Protein AF-A0A7X3JZD3-F1 (afdb_monomer)

Radius of gyration: 31.83 Å; Cα contacts (8 Å, |Δi|>4): 613; chains: 1; bounding box: 92×101×80 Å

Organism: NCBI:txid2078573

Solvent-accessible surface area (backbone atoms only — not comparable to full-atom values): 24630 Å² total; per-residue (Å²): 107,65,37,38,41,36,38,51,38,43,40,68,58,92,86,45,71,54,28,45,62,32,67,52,79,38,32,59,37,36,51,37,21,40,37,31,52,68,69,43,46,53,51,52,50,29,40,78,70,64,77,37,88,81,90,46,51,49,59,26,51,67,86,35,36,57,94,80,39,54,70,70,32,57,63,35,43,40,70,36,55,73,87,64,93,72,71,36,85,33,26,44,47,55,46,52,52,48,41,29,59,75,50,70,30,87,70,56,66,69,58,46,31,56,61,45,72,40,70,95,43,35,85,43,38,46,66,78,47,52,65,36,54,47,52,33,50,45,51,43,48,43,60,30,57,60,35,52,32,42,37,32,31,44,81,59,66,84,43,51,72,68,52,43,54,38,49,52,51,49,53,53,52,39,26,75,72,54,23,19,38,42,38,39,30,79,50,67,69,62,30,60,73,70,27,84,47,30,31,39,48,41,80,94,19,74,39,76,53,79,84,67,80,92,80,80,86,84,77,79,83,80,80,91,73,84,82,87,88,81,91,84,90,82,83,88,82,89,84,87,85,89,87,85,91,82,89,84,86,88,89,89,83,87,88,80,87,81,85,88,90,86,84,87,86,89,82,85,85,90,85,90,82,88,89,84,89,84,88,85,88,82,89,81,88,73,82,76,81,74,77,68,76,81,76,76,71,50,49,64,27,68,55,95,97,40,79,47,71,43,54,65,85,64,43,48,37,35,41,49,55,99,89,42,18,36,39,31,40,98,86,45,80,44,53,39,86,53,49,60,71,60,48,48,67,71,34,40,87,75,50,38,43,69,33,30,99,45,31,37,34,28,56,91,43,49,70,47,79,48,73,77,51,102,67,42,38,31,35,29,31,77,53,98,79,50,50,74,46,63,30,35,56,72,40,50,54,54,48,27,62,75,68,71,53,130

pLDDT: mean 77.33, std 24.88, range [24.11, 98.5]

Secondary structure (DSSP, 8-state):
-EEEEEEEEEEEETTEEEEEEEEEEEETT-EEEEEE-HHHHHHHHHHHTTSS---SSEEEETTEETTT-HHHHHTTEEEE-SS----TTSBHHHHHHHHHHHTT--S-HHHHHHHTT-GGGTTSBGGGS-HHHHHHHHHHHHHHH--SEEEEESTTTT--HHHHHHHHHHHHHHHHTT-EEEEEES-HHHHHTT-S-EEEEETTEEEE--------S---PPP---------------------------------------------------------------------------EEEEETTEEEEE-GGG--EEEEETTEEEEEETTEEEEESS-HHHHHHHHGGGTEEEEETTEEEEGGGEEEEEE-SSS-EEEEESSTT--EEEE-HHHHHHHHHHTT--

Structure (mmCIF, N/CA/C/O backbone):
data_AF-A0A7X3JZD3-F1
#
_entry.id   AF-A0A7X3JZD3-F1
#
loop_
_atom_site.group_PDB
_atom_site.id
_atom_site.type_symbol
_atom_site.label_atom_id
_atom_site.label_alt_id
_atom_site.label_comp_id
_atom_site.label_asym_id
_atom_site.label_entity_id
_atom_site.label_seq_id
_atom_site.pdbx_PDB_ins_code
_atom_site.Cartn_x
_atom_site.Cartn_y
_atom_site.Cartn_z
_atom_site.occupancy
_atom_site.B_iso_or_equiv
_atom_site.auth_seq_id
_atom_site.auth_comp_id
_atom_site.auth_asym_id
_atom_site.auth_atom_id
_atom_site.pdbx_PDB_model_num
ATOM 1 N N . MET A 1 1 ? -11.879 -17.074 -11.224 1.00 83.94 1 MET A N 1
ATOM 2 C CA . MET A 1 1 ? -12.307 -15.847 -11.939 1.00 83.94 1 MET A CA 1
ATOM 3 C C . MET A 1 1 ? -11.341 -14.742 -11.570 1.00 83.94 1 MET A C 1
ATOM 5 O O . MET A 1 1 ? -11.254 -14.428 -10.385 1.00 83.94 1 MET A O 1
ATOM 9 N N . THR A 1 2 ? -10.650 -14.185 -12.562 1.00 92.19 2 THR A N 1
ATOM 10 C CA . THR A 1 2 ? -9.677 -13.099 -12.400 1.00 92.19 2 THR A CA 1
ATOM 11 C C . THR A 1 2 ? -10.366 -11.786 -12.008 1.00 92.19 2 THR A C 1
ATOM 13 O O . THR A 1 2 ? -11.328 -11.372 -12.657 1.00 92.19 2 THR A O 1
ATOM 16 N N . VAL A 1 3 ? -9.877 -11.143 -10.946 1.00 96.00 3 VAL A N 1
ATOM 17 C CA . VAL A 1 3 ? -10.353 -9.849 -10.427 1.00 96.00 3 VAL A CA 1
ATOM 18 C C . VAL A 1 3 ? -9.412 -8.722 -10.826 1.00 96.00 3 VAL A C 1
ATOM 20 O O . VAL A 1 3 ? -9.897 -7.718 -11.336 1.00 96.00 3 VAL A O 1
ATOM 23 N N . LEU A 1 4 ? -8.098 -8.891 -10.655 1.00 97.19 4 LEU A N 1
ATOM 24 C CA . LEU A 1 4 ? -7.075 -8.031 -11.260 1.00 97.19 4 LEU A CA 1
ATOM 25 C C . LEU A 1 4 ? -6.386 -8.809 -12.377 1.00 97.19 4 LEU A C 1
ATOM 27 O O . LEU A 1 4 ? -5.875 -9.897 -12.124 1.00 97.19 4 LEU A O 1
ATOM 31 N N . SER A 1 5 ? -6.333 -8.233 -13.574 1.00 97.19 5 SER A N 1
ATOM 32 C CA . SER A 1 5 ? -5.460 -8.689 -14.657 1.00 97.19 5 SER A CA 1
ATOM 33 C C . SER A 1 5 ? -4.597 -7.506 -15.083 1.00 97.19 5 SER A C 1
ATOM 35 O O . SER A 1 5 ? -5.118 -6.493 -15.560 1.00 97.19 5 SER A O 1
ATOM 37 N N . ILE A 1 6 ? -3.296 -7.617 -14.839 1.00 97.25 6 ILE A N 1
ATOM 38 C CA . ILE A 1 6 ? -2.252 -6.763 -15.400 1.00 97.25 6 ILE A CA 1
ATOM 39 C C . ILE A 1 6 ? -1.628 -7.562 -16.541 1.00 97.25 6 ILE A C 1
ATOM 41 O O . ILE A 1 6 ? -1.220 -8.702 -16.319 1.00 97.25 6 ILE A O 1
ATOM 45 N N . LYS A 1 7 ? -1.572 -6.984 -17.741 1.00 96.00 7 LYS A N 1
ATOM 46 C CA . LYS A 1 7 ? -1.016 -7.630 -18.934 1.00 96.00 7 LYS A CA 1
ATOM 47 C C . LYS A 1 7 ? 0.067 -6.769 -19.548 1.00 96.00 7 LYS A C 1
ATOM 49 O O . LYS A 1 7 ? -0.214 -5.620 -19.875 1.00 96.00 7 LYS A O 1
ATOM 54 N N . ASP A 1 8 ? 1.256 -7.344 -19.680 1.00 93.75 8 ASP A N 1
ATOM 55 C CA . ASP A 1 8 ? 2.445 -6.798 -20.344 1.00 93.75 8 ASP A CA 1
ATOM 56 C C . ASP A 1 8 ? 2.711 -5.330 -19.981 1.00 93.75 8 ASP A C 1
ATOM 58 O O . ASP A 1 8 ? 3.055 -4.490 -20.810 1.00 93.75 8 ASP A O 1
ATOM 62 N N . LEU A 1 9 ? 2.493 -5.012 -18.703 1.00 94.50 9 LEU A N 1
ATOM 63 C CA . LEU A 1 9 ? 2.585 -3.666 -18.173 1.00 94.50 9 LEU A CA 1
ATOM 64 C C . LEU A 1 9 ? 4.049 -3.322 -17.957 1.00 94.50 9 LEU A C 1
ATOM 66 O O . LEU A 1 9 ? 4.705 -3.853 -17.065 1.00 94.50 9 LEU A O 1
ATOM 70 N N . GLU A 1 10 ? 4.543 -2.398 -18.760 1.00 92.06 10 GLU A N 1
ATOM 71 C CA . GLU A 1 10 ? 5.881 -1.834 -18.645 1.00 92.06 10 GLU A CA 1
ATOM 72 C C . GLU A 1 10 ? 5.800 -0.367 -18.246 1.00 92.06 10 GLU A C 1
ATOM 74 O O . GLU A 1 10 ? 4.820 0.338 -18.529 1.00 92.06 10 GLU A O 1
ATOM 79 N N . LYS A 1 11 ? 6.853 0.126 -17.593 1.00 88.38 11 LYS A N 1
ATOM 80 C CA . LYS A 1 11 ? 6.951 1.550 -17.319 1.00 88.38 11 LYS A CA 1
ATOM 81 C C . LYS A 1 11 ? 8.373 2.060 -17.422 1.00 88.38 11 LYS A C 1
ATOM 83 O O . LYS A 1 11 ? 9.247 1.727 -16.627 1.00 88.38 11 LYS A O 1
ATOM 88 N N . TYR A 1 12 ? 8.528 2.991 -18.350 1.00 82.00 12 TYR A N 1
ATOM 89 C CA . TYR A 1 12 ? 9.687 3.853 -18.490 1.00 82.00 12 TYR A CA 1
ATOM 90 C C . TYR A 1 12 ? 9.345 5.256 -17.974 1.00 82.00 12 TYR A C 1
ATOM 92 O O . TYR A 1 12 ? 8.233 5.770 -18.190 1.00 82.00 12 TYR A O 1
ATOM 100 N N . THR A 1 13 ? 10.305 5.873 -17.293 1.00 71.50 13 THR A N 1
ATOM 101 C CA . THR A 1 13 ? 10.273 7.288 -16.913 1.00 71.50 13 THR A CA 1
ATOM 102 C C . THR A 1 13 ? 11.531 7.932 -17.472 1.00 71.50 13 THR A C 1
ATOM 104 O O . THR A 1 13 ? 12.641 7.555 -17.100 1.00 71.50 13 THR A O 1
ATOM 107 N N . GLU A 1 14 ? 11.346 8.859 -18.414 1.00 68.62 14 GLU A N 1
ATOM 108 C CA . GLU A 1 14 ? 12.396 9.286 -19.347 1.00 68.62 14 GLU A CA 1
ATOM 109 C C . GLU A 1 14 ? 13.031 8.060 -20.024 1.00 68.62 14 GLU A C 1
ATOM 111 O O . GLU A 1 14 ? 12.363 7.400 -20.817 1.00 68.62 14 GLU A O 1
ATOM 116 N N . ASN A 1 15 ? 14.266 7.717 -19.655 1.00 51.09 15 ASN A N 1
ATOM 117 C CA . ASN A 1 15 ? 15.011 6.578 -20.192 1.00 51.09 15 ASN A CA 1
ATOM 118 C C . ASN A 1 15 ? 15.324 5.510 -19.126 1.00 51.09 15 ASN A C 1
ATOM 120 O O . ASN A 1 15 ? 16.022 4.542 -19.416 1.00 51.09 15 ASN A O 1
ATOM 124 N N . MET A 1 16 ? 14.827 5.667 -17.895 1.00 62.44 16 MET A N 1
ATOM 125 C CA . MET A 1 16 ? 14.970 4.657 -16.849 1.00 62.44 16 MET A CA 1
ATOM 126 C C . MET A 1 16 ? 13.823 3.650 -16.946 1.00 62.44 16 MET A C 1
ATOM 128 O O . MET A 1 16 ? 12.649 4.034 -16.926 1.00 62.44 16 MET A O 1
ATOM 132 N N . ILE A 1 17 ? 14.161 2.360 -16.991 1.00 75.88 17 ILE A N 1
ATOM 133 C CA . ILE A 1 17 ? 13.196 1.282 -16.758 1.00 75.88 17 ILE A CA 1
ATOM 134 C C . ILE A 1 17 ? 12.797 1.348 -15.281 1.00 75.88 17 ILE A C 1
ATOM 136 O O . ILE A 1 17 ? 13.626 1.110 -14.407 1.00 75.88 17 ILE A O 1
ATOM 140 N N . VAL A 1 18 ? 11.542 1.697 -14.993 1.00 82.69 18 VAL A N 1
ATOM 141 C CA . VAL A 1 18 ? 10.994 1.585 -13.634 1.00 82.69 18 VAL A CA 1
ATOM 142 C C . VAL A 1 18 ? 10.725 0.110 -13.355 1.00 82.69 18 VAL A C 1
ATOM 144 O O . VAL A 1 18 ? 11.196 -0.424 -12.358 1.00 82.69 18 VAL A O 1
ATOM 147 N N . PHE A 1 19 ? 10.035 -0.554 -14.281 1.00 87.94 19 PHE A N 1
ATOM 148 C CA . PHE A 1 19 ? 9.908 -2.007 -14.366 1.00 87.94 19 PHE A CA 1
ATOM 149 C C . PHE A 1 19 ? 9.727 -2.414 -15.841 1.00 87.94 19 PHE A C 1
ATOM 151 O O . PHE A 1 19 ? 9.064 -1.680 -16.588 1.00 87.94 19 PHE A O 1
ATOM 158 N N . PRO A 1 20 ? 10.322 -3.536 -16.289 1.00 87.94 20 PRO A N 1
ATOM 159 C CA . PRO A 1 20 ? 10.081 -4.068 -17.628 1.00 87.94 20 PRO A CA 1
ATOM 160 C C . PRO A 1 20 ? 8.663 -4.656 -17.716 1.00 87.94 20 PRO A C 1
ATOM 162 O O . PRO A 1 20 ? 7.967 -4.758 -16.703 1.00 87.94 20 PRO A O 1
ATOM 165 N N . ALA A 1 21 ? 8.238 -5.041 -18.921 1.00 91.75 21 ALA A N 1
ATOM 166 C CA . ALA A 1 21 ? 6.920 -5.627 -19.151 1.00 91.75 21 ALA A CA 1
ATOM 167 C C . ALA A 1 21 ? 6.666 -6.833 -18.236 1.00 91.75 21 ALA A C 1
ATOM 169 O O . ALA A 1 21 ? 7.430 -7.801 -18.236 1.00 91.75 21 ALA A O 1
ATOM 170 N N . PHE A 1 22 ? 5.577 -6.779 -17.467 1.00 95.12 22 PHE A N 1
ATOM 171 C CA . PHE A 1 22 ? 5.141 -7.894 -16.637 1.00 95.12 22 PHE A CA 1
ATOM 172 C C . PHE A 1 22 ? 3.631 -8.119 -16.706 1.00 95.12 22 PHE A C 1
ATOM 174 O O . PHE A 1 22 ? 2.838 -7.193 -16.886 1.00 95.12 22 PHE A O 1
ATOM 181 N N . SER A 1 23 ? 3.238 -9.372 -16.495 1.00 95.75 23 SER A N 1
ATOM 182 C CA . SER A 1 23 ? 1.846 -9.793 -16.379 1.00 95.75 23 SER A CA 1
ATOM 183 C C . SER A 1 23 ? 1.597 -10.361 -14.978 1.00 95.75 23 SER A C 1
ATOM 185 O O . SER A 1 23 ? 2.408 -11.128 -14.466 1.00 95.75 23 SER A O 1
ATOM 187 N N . LEU A 1 24 ? 0.486 -9.978 -14.342 1.00 96.56 24 LEU A N 1
ATOM 188 C CA . LEU A 1 24 ? 0.096 -10.429 -13.001 1.00 96.56 24 LEU A CA 1
ATOM 189 C C . LEU A 1 24 ? -1.423 -10.608 -12.925 1.00 96.56 24 LEU A C 1
ATOM 191 O O . LEU A 1 24 ? -2.178 -9.675 -13.202 1.00 96.56 24 LEU A O 1
ATOM 195 N N . GLU A 1 25 ? -1.870 -11.782 -12.473 1.00 96.75 25 GLU A N 1
ATOM 196 C CA . GLU A 1 25 ? -3.288 -12.069 -12.247 1.00 96.75 25 GLU A CA 1
ATOM 197 C C . GLU A 1 25 ? -3.594 -12.409 -10.781 1.00 96.75 25 GLU A C 1
ATOM 199 O O . GLU A 1 25 ? -2.938 -13.243 -10.148 1.00 96.75 25 GLU A O 1
ATOM 204 N N . ILE A 1 26 ? -4.653 -11.783 -10.264 1.00 96.94 26 ILE A N 1
ATOM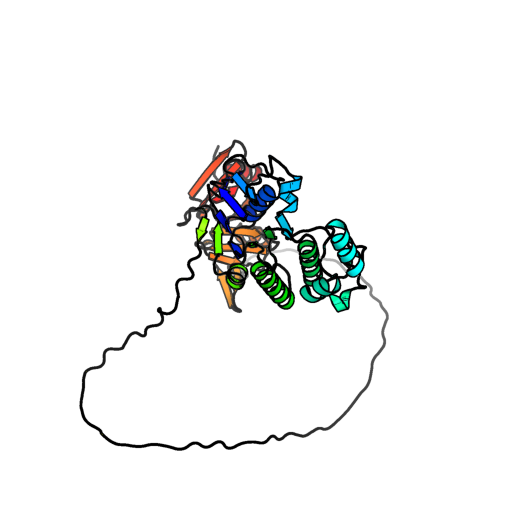 205 C CA . ILE A 1 26 ? -5.232 -12.044 -8.942 1.00 96.94 26 ILE A CA 1
ATOM 206 C C . ILE A 1 26 ? -6.677 -12.483 -9.164 1.00 96.94 26 ILE A C 1
ATOM 208 O O . ILE A 1 26 ? -7.492 -11.709 -9.672 1.00 96.94 26 ILE A O 1
ATOM 212 N N . SER A 1 27 ? -7.008 -13.718 -8.803 1.00 95.69 27 SER A N 1
ATOM 213 C CA . SER A 1 27 ? -8.375 -14.238 -8.794 1.00 95.69 27 SER A CA 1
ATOM 214 C C . SER A 1 27 ? -9.127 -13.853 -7.521 1.00 95.69 27 SER A C 1
ATOM 216 O O . SER A 1 27 ? -8.562 -13.378 -6.539 1.00 95.69 27 SER A O 1
ATOM 218 N N . ARG A 1 28 ? -10.448 -14.064 -7.529 1.00 93.56 28 ARG A N 1
ATOM 219 C CA . ARG A 1 28 ? -11.264 -13.988 -6.307 1.00 93.56 28 ARG A CA 1
ATOM 220 C C . ARG A 1 28 ? -10.653 -14.858 -5.204 1.00 93.56 28 ARG A C 1
ATOM 222 O O . ARG A 1 28 ? -10.173 -15.944 -5.506 1.00 93.56 28 ARG A O 1
ATOM 229 N N . HIS A 1 29 ? -10.782 -14.417 -3.952 1.00 92.75 29 HIS A N 1
ATOM 230 C CA . HIS A 1 29 ? -10.223 -15.039 -2.738 1.00 92.75 29 HIS A CA 1
ATOM 231 C C . HIS A 1 29 ? -8.698 -14.900 -2.575 1.00 92.75 29 HIS A C 1
ATOM 233 O O . HIS A 1 29 ? -8.213 -15.036 -1.450 1.00 92.75 29 HIS A O 1
ATOM 239 N N . ASP A 1 30 ? -7.944 -14.585 -3.633 1.00 95.19 30 ASP A N 1
ATOM 240 C CA . ASP A 1 30 ? -6.485 -14.501 -3.555 1.00 95.19 30 ASP A CA 1
ATOM 241 C C . ASP A 1 30 ? -6.002 -13.321 -2.702 1.00 95.19 30 ASP A C 1
ATOM 243 O O . ASP A 1 30 ? -6.495 -12.191 -2.803 1.00 95.19 30 ASP A O 1
ATOM 247 N N . VAL A 1 31 ? -4.947 -13.585 -1.933 1.00 97.44 31 VAL A N 1
ATOM 248 C CA . VAL A 1 31 ? -4.064 -12.577 -1.346 1.00 97.44 31 VAL A CA 1
ATOM 249 C C . VAL A 1 31 ? -2.738 -12.668 -2.087 1.00 97.44 31 VAL A C 1
ATOM 251 O O . VAL A 1 31 ? -2.116 -13.729 -2.097 1.00 97.44 31 VAL A O 1
ATOM 254 N N . VAL A 1 32 ? -2.303 -11.572 -2.698 1.00 97.94 32 VAL A N 1
ATOM 255 C CA . VAL A 1 32 ? -1.013 -11.472 -3.386 1.00 97.94 32 VAL A CA 1
ATOM 256 C C . VAL A 1 32 ? -0.208 -10.335 -2.773 1.00 97.94 32 VAL A C 1
ATOM 258 O O . VAL A 1 32 ? -0.718 -9.224 -2.617 1.00 97.94 32 VAL A O 1
ATOM 261 N N . ALA A 1 33 ? 1.053 -10.605 -2.447 1.00 97.75 33 ALA A N 1
ATOM 262 C CA . ALA A 1 33 ? 2.002 -9.587 -2.020 1.00 97.75 33 ALA A CA 1
ATOM 263 C C . ALA A 1 33 ? 3.004 -9.312 -3.148 1.00 97.75 33 ALA A C 1
ATOM 265 O O . ALA A 1 33 ? 3.569 -10.238 -3.724 1.00 97.75 33 ALA A O 1
ATOM 266 N N . LEU A 1 34 ? 3.216 -8.036 -3.460 1.00 97.75 34 LEU A N 1
ATOM 267 C CA . LEU A 1 34 ? 4.192 -7.566 -4.432 1.00 97.75 34 LEU A CA 1
ATOM 268 C C . LEU A 1 34 ? 5.302 -6.809 -3.700 1.00 97.75 34 LEU A C 1
ATOM 270 O O . LEU A 1 34 ? 5.145 -5.640 -3.327 1.00 97.75 34 LEU A O 1
ATOM 274 N N . TYR A 1 35 ? 6.423 -7.496 -3.510 1.00 95.81 35 TYR A N 1
ATOM 275 C CA . TYR A 1 35 ? 7.665 -6.928 -3.015 1.00 95.81 35 TYR A CA 1
ATOM 276 C C . TYR A 1 35 ? 8.327 -6.086 -4.114 1.00 95.81 35 TYR A C 1
ATOM 278 O O . TYR A 1 35 ? 8.542 -6.566 -5.229 1.00 95.81 35 TYR A O 1
ATOM 286 N N . SER A 1 36 ? 8.657 -4.828 -3.828 1.00 93.62 36 SER A N 1
ATOM 287 C CA . SER A 1 36 ? 9.345 -3.949 -4.788 1.00 93.62 36 SER A CA 1
ATOM 288 C C . SER A 1 36 ? 10.020 -2.745 -4.125 1.00 93.62 36 SER A C 1
ATOM 290 O O . SER A 1 36 ? 9.765 -2.425 -2.961 1.00 93.62 36 SER A O 1
ATOM 292 N N . SER A 1 37 ? 10.856 -2.026 -4.880 1.00 88.25 37 SER A N 1
ATOM 293 C CA . SER A 1 37 ? 11.376 -0.719 -4.458 1.00 88.25 37 SER A CA 1
ATOM 294 C C . SER A 1 37 ? 10.261 0.336 -4.376 1.00 88.25 37 SER A C 1
ATOM 296 O O . SER A 1 37 ? 9.214 0.210 -5.021 1.00 88.25 37 SER A O 1
ATOM 298 N N . MET A 1 38 ? 10.484 1.416 -3.615 1.00 86.38 38 MET A N 1
ATOM 299 C CA . MET A 1 38 ? 9.495 2.498 -3.485 1.00 86.38 38 MET A CA 1
ATOM 300 C C . MET A 1 38 ? 9.098 3.102 -4.837 1.00 86.38 38 MET A C 1
ATOM 302 O O . MET A 1 38 ? 7.920 3.358 -5.065 1.00 86.38 38 MET A O 1
ATOM 306 N N . ASN A 1 39 ? 10.058 3.306 -5.748 1.00 87.19 39 ASN A N 1
ATOM 307 C CA . ASN A 1 39 ? 9.800 3.901 -7.062 1.00 87.19 39 ASN A CA 1
ATOM 308 C C . ASN A 1 39 ? 8.847 3.031 -7.904 1.00 87.19 39 ASN A C 1
ATOM 310 O O . ASN A 1 39 ? 7.874 3.536 -8.468 1.00 87.19 39 ASN A O 1
ATOM 314 N N . VAL A 1 40 ? 9.080 1.712 -7.920 1.00 91.56 40 VAL A N 1
ATOM 315 C CA . VAL A 1 40 ? 8.216 0.725 -8.589 1.00 91.56 40 VAL A CA 1
ATOM 316 C C . VAL A 1 40 ? 6.812 0.741 -7.991 1.00 91.56 40 VAL A C 1
ATOM 318 O O . VAL A 1 40 ? 5.839 0.943 -8.720 1.00 91.56 40 VAL A O 1
ATOM 321 N N . ARG A 1 41 ? 6.705 0.597 -6.663 1.00 94.06 41 ARG A N 1
ATOM 322 C CA . ARG A 1 41 ? 5.431 0.578 -5.928 1.00 94.06 41 ARG A CA 1
ATOM 323 C C . ARG A 1 41 ? 4.622 1.851 -6.136 1.00 94.06 41 ARG A C 1
ATOM 325 O O . ARG A 1 41 ? 3.463 1.766 -6.535 1.00 94.06 41 ARG A O 1
ATOM 332 N N . HIS A 1 42 ? 5.236 3.013 -5.920 1.00 91.38 42 HIS A N 1
ATOM 333 C CA . HIS A 1 42 ? 4.592 4.313 -6.082 1.00 91.38 42 HIS A CA 1
ATOM 334 C C . HIS A 1 42 ? 4.083 4.510 -7.514 1.00 91.38 42 HIS A C 1
ATOM 336 O O . HIS A 1 42 ? 2.942 4.922 -7.726 1.00 91.38 42 HIS A O 1
ATOM 342 N N . THR A 1 43 ? 4.904 4.155 -8.506 1.00 92.81 43 THR A N 1
ATOM 343 C CA . THR A 1 43 ? 4.551 4.271 -9.923 1.00 92.81 43 THR A CA 1
ATOM 344 C C . THR A 1 43 ? 3.391 3.348 -10.300 1.00 92.81 43 THR A C 1
ATOM 346 O O . THR A 1 43 ? 2.408 3.816 -10.878 1.00 92.81 43 THR A O 1
ATOM 349 N N . LEU A 1 44 ? 3.445 2.066 -9.918 1.00 95.50 44 LEU A N 1
ATOM 350 C CA . LEU A 1 44 ? 2.370 1.098 -10.159 1.00 95.50 44 LEU A CA 1
ATOM 351 C C . LEU A 1 44 ? 1.061 1.520 -9.474 1.00 95.50 44 LEU A C 1
ATOM 353 O O . LEU A 1 44 ? -0.006 1.495 -10.089 1.00 95.50 44 LEU A O 1
ATOM 357 N N . LEU A 1 45 ? 1.135 1.970 -8.221 1.00 96.06 45 LEU A N 1
ATOM 358 C CA . LEU A 1 45 ? -0.009 2.478 -7.469 1.00 96.06 45 LEU A CA 1
ATOM 359 C C . LEU A 1 45 ? -0.619 3.724 -8.127 1.00 96.06 45 LEU A C 1
ATOM 361 O O . LEU A 1 45 ? -1.837 3.837 -8.243 1.00 96.06 45 LEU A O 1
ATOM 365 N N . HIS A 1 46 ? 0.208 4.649 -8.613 1.00 94.62 46 HIS A N 1
ATOM 366 C CA . HIS A 1 46 ? -0.260 5.817 -9.355 1.00 94.62 46 HIS A CA 1
ATOM 367 C C . HIS A 1 46 ? -0.848 5.466 -10.732 1.00 94.62 46 HIS A C 1
ATOM 369 O O . HIS A 1 46 ? -1.746 6.177 -11.187 1.00 94.62 46 HIS A O 1
ATOM 375 N N . MET A 1 47 ? -0.425 4.370 -11.368 1.00 95.19 47 MET A N 1
ATOM 376 C CA . MET A 1 47 ? -1.073 3.828 -12.572 1.00 95.19 47 MET A CA 1
ATOM 377 C C . MET A 1 47 ? -2.437 3.196 -12.238 1.00 95.19 47 MET A C 1
ATOM 379 O O . MET A 1 47 ? -3.423 3.505 -12.905 1.00 95.19 47 MET A O 1
ATOM 383 N N . LEU A 1 48 ? -2.542 2.422 -11.147 1.00 95.94 48 LEU A N 1
ATOM 384 C CA . LEU A 1 48 ? -3.816 1.892 -10.623 1.00 95.94 48 LEU A CA 1
ATOM 385 C C . LEU A 1 48 ? -4.808 3.004 -10.224 1.00 95.94 48 LEU A C 1
ATOM 387 O O . LEU A 1 48 ? -6.014 2.873 -10.421 1.00 95.94 48 LEU A O 1
ATOM 391 N N . LEU A 1 49 ? -4.311 4.123 -9.692 1.00 94.50 49 LEU A N 1
ATOM 392 C CA . LEU A 1 49 ? -5.105 5.311 -9.353 1.00 94.50 49 LEU A CA 1
ATOM 393 C C . LEU A 1 49 ? -5.427 6.209 -10.562 1.00 94.50 49 LEU A C 1
ATOM 395 O O . LEU A 1 49 ? -6.188 7.166 -10.419 1.00 94.50 49 LEU A O 1
ATOM 399 N N . GLY A 1 50 ? -4.835 5.967 -11.737 1.00 92.62 50 GLY A N 1
ATOM 400 C CA . GLY A 1 50 ? -4.997 6.833 -12.910 1.00 92.62 50 GLY A CA 1
ATOM 401 C C . GLY A 1 50 ? -4.287 8.184 -12.847 1.00 92.62 50 GLY A C 1
ATOM 402 O O . GLY A 1 50 ? -4.602 9.064 -13.646 1.00 92.62 50 GLY A O 1
ATOM 403 N N . LYS A 1 51 ? -3.363 8.369 -11.898 1.00 92.25 51 LYS A N 1
ATOM 404 C CA . LYS A 1 51 ? -2.513 9.566 -11.784 1.00 92.25 51 LYS A CA 1
ATOM 405 C C . LYS A 1 51 ? -1.355 9.543 -12.788 1.00 92.25 51 LYS A C 1
ATOM 407 O O . LYS A 1 51 ? -0.881 10.599 -13.190 1.00 92.25 51 LYS A O 1
ATOM 412 N N . ILE A 1 52 ? -0.905 8.351 -13.188 1.00 92.25 52 ILE A N 1
ATOM 413 C CA . ILE A 1 52 ? 0.089 8.134 -14.246 1.00 92.25 52 ILE A CA 1
ATOM 414 C C . ILE A 1 52 ? -0.591 7.398 -15.403 1.00 92.25 52 ILE A C 1
ATOM 416 O O . ILE A 1 52 ? -1.292 6.409 -15.192 1.00 92.25 52 ILE A O 1
ATOM 420 N N . ALA A 1 53 ? -0.382 7.886 -16.627 1.00 88.94 53 ALA A N 1
ATOM 421 C CA . ALA A 1 53 ? -0.908 7.258 -17.833 1.00 88.94 53 ALA A CA 1
ATOM 422 C C . ALA A 1 53 ? -0.202 5.925 -18.138 1.00 88.94 53 ALA A C 1
ATOM 424 O O . ALA A 1 53 ? 1.020 5.804 -18.004 1.00 88.94 53 ALA A O 1
ATOM 425 N N . ILE A 1 54 ? -0.994 4.950 -18.582 1.00 91.12 54 ILE A N 1
ATOM 426 C CA . ILE A 1 54 ? -0.539 3.653 -19.084 1.00 91.12 54 ILE A CA 1
ATOM 427 C C . ILE A 1 54 ? -0.393 3.790 -20.602 1.00 91.12 54 ILE A C 1
ATOM 429 O O . ILE A 1 54 ? -1.371 4.113 -21.275 1.00 91.12 54 ILE A O 1
ATOM 433 N N . TYR A 1 55 ? 0.821 3.595 -21.118 1.00 86.31 55 TYR A N 1
ATOM 434 C CA . TYR A 1 55 ? 1.131 3.714 -22.552 1.00 86.31 55 TYR A CA 1
ATOM 435 C C . TYR A 1 55 ? 1.345 2.363 -23.242 1.00 86.31 55 TYR A C 1
ATOM 437 O O . TYR A 1 55 ? 1.240 2.283 -24.460 1.00 86.31 55 TYR A O 1
ATOM 445 N N . SER A 1 56 ? 1.644 1.326 -22.463 1.00 88.19 56 SER A N 1
ATOM 446 C CA . SER A 1 56 ? 1.899 -0.034 -22.919 1.00 88.19 56 SER A CA 1
ATOM 447 C C . SER A 1 56 ? 1.430 -1.004 -21.836 1.00 88.19 56 SER A C 1
ATOM 449 O O . SER A 1 56 ? 1.405 -0.650 -20.650 1.00 88.19 56 SER A O 1
ATOM 451 N N . GLY A 1 57 ? 0.973 -2.178 -22.262 1.00 92.00 57 GLY A N 1
ATOM 452 C CA . GLY A 1 57 ? 0.191 -3.092 -21.436 1.00 92.00 57 GLY A CA 1
ATOM 453 C C . GLY A 1 57 ? -1.186 -2.554 -21.026 1.00 92.00 57 GLY A C 1
ATOM 454 O O . GLY A 1 57 ? -1.601 -1.444 -21.371 1.00 92.00 57 GLY A O 1
ATOM 455 N N . GLU A 1 58 ? -1.926 -3.358 -20.263 1.00 94.25 58 GLU A N 1
ATOM 456 C CA . GLU A 1 58 ? -3.282 -3.040 -19.812 1.00 94.25 58 GLU A CA 1
ATOM 457 C C . GLU A 1 58 ? -3.535 -3.466 -18.358 1.00 94.25 58 GLU A C 1
ATOM 459 O O . GLU A 1 58 ? -3.023 -4.480 -17.889 1.00 94.25 58 GLU A O 1
ATOM 464 N N . ILE A 1 59 ? -4.397 -2.721 -17.653 1.00 95.88 59 ILE A N 1
ATOM 465 C CA . ILE A 1 59 ? -4.894 -3.082 -16.316 1.00 95.88 59 ILE A CA 1
ATOM 466 C C . ILE A 1 59 ? -6.422 -3.177 -16.339 1.00 95.88 59 ILE A C 1
ATOM 468 O O . ILE A 1 59 ? -7.112 -2.213 -16.686 1.00 95.88 59 ILE A O 1
ATOM 472 N N . HIS A 1 60 ? -6.945 -4.318 -15.893 1.00 94.94 60 HIS A N 1
ATOM 473 C CA . HIS A 1 60 ? -8.372 -4.610 -15.808 1.00 94.94 60 HIS A CA 1
ATOM 474 C C . HIS A 1 60 ? -8.793 -5.021 -14.393 1.00 94.94 60 HIS A C 1
ATOM 476 O O . HIS A 1 60 ? -8.183 -5.904 -13.792 1.00 94.94 60 HIS A O 1
ATOM 482 N N . ILE A 1 61 ? -9.894 -4.437 -13.906 1.00 95.25 61 ILE A N 1
ATOM 483 C CA . ILE A 1 61 ? -10.583 -4.828 -12.667 1.00 95.25 61 ILE A CA 1
ATOM 484 C C . ILE A 1 61 ? -11.938 -5.439 -13.032 1.00 95.25 61 ILE A C 1
ATOM 486 O O . ILE A 1 61 ? -12.811 -4.729 -13.533 1.00 95.25 61 ILE A O 1
ATOM 490 N N . ASN A 1 62 ? -12.118 -6.749 -12.830 1.00 92.06 62 ASN A N 1
ATOM 491 C CA . ASN A 1 62 ? -13.285 -7.517 -13.300 1.00 92.06 62 ASN A CA 1
ATOM 492 C C . ASN A 1 62 ? -13.656 -7.169 -14.759 1.00 92.06 62 ASN A C 1
ATOM 494 O O . ASN A 1 62 ? -14.776 -6.744 -15.055 1.00 92.06 62 ASN A O 1
ATOM 498 N N . GLN A 1 63 ? -12.680 -7.277 -15.669 1.00 88.31 63 GLN A N 1
ATOM 499 C CA . GLN A 1 63 ? -12.810 -6.926 -17.096 1.00 88.31 63 GLN A CA 1
ATOM 500 C C . GLN A 1 63 ? -13.098 -5.433 -17.392 1.00 88.31 63 GLN A C 1
ATOM 502 O O . GLN A 1 63 ? -13.299 -5.070 -18.547 1.00 88.31 63 GLN A O 1
ATOM 507 N N . GLN A 1 64 ? -13.102 -4.540 -16.394 1.00 90.38 64 GLN A N 1
ATOM 508 C CA . GLN A 1 64 ? -13.255 -3.093 -16.592 1.00 90.38 64 GLN A CA 1
ATOM 509 C C . GLN A 1 64 ? -11.896 -2.386 -16.608 1.00 90.38 64 GLN A C 1
ATOM 511 O O . GLN A 1 64 ? -11.090 -2.552 -15.695 1.00 90.38 64 GLN A O 1
ATOM 516 N N . GLN A 1 65 ? -11.671 -1.553 -17.621 1.00 89.69 65 GLN A N 1
ATOM 517 C CA . GLN A 1 65 ? -10.473 -0.723 -17.775 1.00 89.69 65 GLN A CA 1
ATOM 518 C C . GLN A 1 65 ? -10.778 0.714 -17.329 1.00 89.69 65 GLN A C 1
ATOM 520 O O . GLN A 1 65 ? -11.845 1.251 -17.648 1.00 89.69 65 GLN A O 1
ATOM 525 N N . LEU A 1 66 ? -9.840 1.358 -16.629 1.00 87.69 66 LEU A N 1
ATOM 526 C CA . LEU A 1 66 ? -10.023 2.708 -16.079 1.00 87.69 66 LEU A CA 1
ATOM 527 C C . LEU A 1 66 ? -10.388 3.757 -17.148 1.00 87.69 66 LEU A C 1
ATOM 529 O O . LEU A 1 66 ? -11.214 4.637 -16.900 1.00 87.69 66 LEU A O 1
ATOM 533 N N . SER A 1 67 ? -9.793 3.649 -18.338 1.00 85.44 67 SER A N 1
ATOM 534 C CA . SER A 1 67 ? -10.027 4.539 -19.484 1.00 85.44 67 SER A CA 1
ATOM 535 C C . SER A 1 67 ? -11.466 4.496 -20.008 1.00 85.44 67 SER A C 1
ATOM 537 O O . SER A 1 67 ? -11.950 5.501 -20.521 1.00 85.44 67 SER A O 1
ATOM 539 N N . LYS A 1 68 ? -12.162 3.359 -19.857 1.00 85.00 68 LYS A N 1
ATOM 540 C CA . LYS A 1 68 ? -13.511 3.129 -20.400 1.00 85.00 68 LYS A CA 1
ATOM 541 C C . LYS A 1 68 ? -14.615 3.594 -19.448 1.00 85.00 68 LYS A C 1
ATOM 543 O O . LYS A 1 68 ? -15.596 4.179 -19.894 1.00 85.00 68 LYS A O 1
ATOM 548 N N . ASN A 1 69 ? -14.483 3.342 -18.142 1.00 88.88 69 ASN A N 1
ATOM 549 C CA . ASN A 1 69 ? -15.468 3.787 -17.148 1.00 88.88 69 ASN A CA 1
ATOM 550 C C . ASN A 1 69 ? -14.840 3.952 -15.753 1.00 88.88 69 ASN A C 1
ATOM 552 O O . ASN A 1 69 ? -14.757 2.999 -14.976 1.00 88.88 69 ASN A O 1
ATOM 556 N N . LYS A 1 70 ? -14.447 5.188 -15.412 1.00 91.81 70 LYS A N 1
ATOM 557 C CA . LYS A 1 70 ? -13.819 5.514 -14.120 1.00 91.81 70 LYS A CA 1
ATOM 558 C C . LYS A 1 70 ? -14.702 5.172 -12.916 1.00 91.81 70 LYS A C 1
ATOM 560 O O . LYS A 1 70 ? -14.207 4.602 -11.951 1.00 91.81 70 LYS A O 1
ATOM 565 N N . ALA A 1 71 ? -16.001 5.475 -12.972 1.00 90.81 71 ALA A N 1
ATOM 566 C CA . ALA A 1 71 ? -16.916 5.229 -11.856 1.00 90.81 71 ALA A CA 1
ATOM 567 C C . ALA A 1 71 ? -17.055 3.726 -11.557 1.00 90.81 71 ALA A C 1
ATOM 569 O O . ALA A 1 71 ? -16.894 3.300 -10.416 1.00 90.81 71 ALA A O 1
ATOM 570 N N . ARG A 1 72 ? -17.267 2.901 -12.592 1.00 91.62 72 ARG A N 1
ATOM 571 C CA . ARG A 1 72 ? -17.360 1.439 -12.451 1.00 91.62 72 ARG A CA 1
ATOM 572 C C . ARG A 1 72 ? -16.018 0.791 -12.098 1.00 91.62 72 ARG A C 1
ATOM 574 O O . ARG A 1 72 ? -16.008 -0.252 -11.450 1.00 91.62 72 ARG A O 1
ATOM 581 N N . TYR A 1 73 ? -14.896 1.387 -12.497 1.00 94.31 73 TYR A N 1
ATOM 582 C CA . TYR A 1 73 ? -13.568 0.962 -12.057 1.00 94.31 73 TYR A CA 1
ATOM 583 C C . TYR A 1 73 ? -13.401 1.193 -10.545 1.00 94.31 73 TYR A C 1
ATOM 585 O O . TYR A 1 73 ? -13.264 0.227 -9.798 1.00 94.31 73 TYR A O 1
ATOM 593 N N . PHE A 1 74 ? -13.530 2.438 -10.067 1.00 94.75 74 PHE A N 1
ATOM 594 C CA . PHE A 1 74 ? -13.341 2.793 -8.649 1.00 94.75 74 PHE A CA 1
ATOM 595 C C . PHE A 1 74 ? -14.416 2.240 -7.696 1.00 94.75 74 PHE A C 1
ATOM 597 O O . PHE A 1 74 ? -14.165 2.110 -6.502 1.00 94.75 74 PHE A O 1
ATOM 604 N N . ALA A 1 75 ? -15.584 1.830 -8.197 1.00 92.88 75 ALA A N 1
ATOM 605 C CA . ALA A 1 75 ? -16.550 1.058 -7.409 1.00 92.88 75 ALA A CA 1
ATOM 606 C C . ALA A 1 75 ? -16.049 -0.358 -7.043 1.00 92.88 75 ALA A C 1
ATOM 608 O O . ALA A 1 75 ? -16.580 -0.986 -6.130 1.00 92.88 75 ALA A O 1
ATOM 609 N N . GLN A 1 76 ? -15.047 -0.887 -7.755 1.00 94.69 76 GLN A N 1
ATOM 610 C CA . GLN A 1 76 ? -14.580 -2.272 -7.613 1.00 94.69 76 GLN A CA 1
ATOM 611 C C . GLN A 1 76 ? -13.187 -2.404 -6.990 1.00 94.69 76 GLN A C 1
ATOM 613 O O . GLN A 1 76 ? -12.829 -3.502 -6.561 1.00 94.69 76 GLN A O 1
ATOM 618 N N . ILE A 1 77 ? -12.429 -1.309 -6.911 1.00 96.62 77 ILE A N 1
ATOM 619 C CA . ILE A 1 77 ? -11.090 -1.233 -6.321 1.00 96.62 77 ILE A CA 1
ATOM 620 C C . ILE A 1 77 ? -11.061 -0.141 -5.249 1.00 96.62 77 ILE A C 1
ATOM 622 O O . ILE A 1 77 ? -11.544 0.970 -5.464 1.00 96.62 77 ILE A O 1
ATOM 626 N N . GLY A 1 78 ? -10.495 -0.455 -4.090 1.00 96.50 78 GLY A N 1
ATOM 627 C CA . GLY A 1 78 ? -10.275 0.511 -3.018 1.00 96.50 78 GLY A CA 1
ATOM 628 C C . GLY A 1 78 ? -8.853 0.429 -2.491 1.00 96.50 78 GLY A C 1
ATOM 629 O O . GLY A 1 78 ? -8.206 -0.615 -2.588 1.00 96.50 78 GLY A O 1
ATOM 630 N N . PHE A 1 79 ? -8.375 1.546 -1.951 1.00 96.56 79 PHE A N 1
ATOM 631 C CA . PHE A 1 79 ? -6.974 1.750 -1.611 1.00 96.56 79 PHE A CA 1
ATOM 632 C C . PHE A 1 79 ? -6.813 2.153 -0.144 1.00 96.56 79 PHE A C 1
ATOM 634 O O . PHE A 1 79 ? -7.592 2.948 0.376 1.00 96.56 79 PHE A O 1
ATOM 641 N N . SER A 1 80 ? -5.762 1.643 0.490 1.00 95.62 80 SER A N 1
ATOM 642 C CA . SER A 1 80 ? -5.202 2.149 1.742 1.00 95.62 80 SER A CA 1
ATOM 643 C C . SER A 1 80 ? -3.761 2.539 1.438 1.00 95.62 80 SER A C 1
ATOM 645 O O . SER A 1 80 ? -2.917 1.661 1.275 1.00 95.62 80 SER A O 1
ATOM 647 N N . LEU A 1 81 ? -3.508 3.838 1.282 1.00 94.06 81 LEU A N 1
ATOM 648 C CA . LEU A 1 81 ? -2.193 4.360 0.896 1.00 94.06 81 LEU A CA 1
ATOM 649 C C . LEU A 1 81 ? -1.259 4.448 2.117 1.00 94.06 81 LEU A C 1
ATOM 651 O O . LEU A 1 81 ? -1.714 4.364 3.263 1.00 94.06 81 LEU A O 1
ATOM 655 N N . LEU A 1 82 ? 0.039 4.640 1.882 1.00 89.62 82 LEU A N 1
ATOM 656 C CA . LEU A 1 82 ? 0.991 4.975 2.941 1.00 89.62 82 LEU A CA 1
ATOM 657 C C . LEU A 1 82 ? 0.683 6.370 3.509 1.00 89.62 82 LEU A C 1
ATOM 659 O O . LEU A 1 82 ? 0.480 6.516 4.715 1.00 89.62 82 LEU A O 1
ATOM 663 N N . ASP A 1 83 ? 0.568 7.358 2.618 1.00 84.44 83 ASP A N 1
ATOM 664 C CA . ASP A 1 83 ? 0.112 8.717 2.915 1.00 84.44 83 ASP A CA 1
ATOM 665 C C . ASP A 1 83 ? -1.330 8.908 2.403 1.00 84.44 83 ASP A C 1
ATOM 667 O O . ASP A 1 83 ? -1.581 9.120 1.213 1.00 84.44 83 ASP A O 1
ATOM 671 N N . ASP A 1 84 ? -2.302 8.763 3.308 1.00 81.06 84 ASP A N 1
ATOM 672 C CA . ASP A 1 84 ? -3.732 8.966 3.050 1.00 81.06 84 ASP A CA 1
ATOM 673 C C . ASP A 1 84 ? -4.285 10.027 4.008 1.00 81.06 84 ASP A C 1
ATOM 675 O O . ASP A 1 84 ? -4.275 9.865 5.236 1.00 81.06 84 ASP A O 1
ATOM 679 N N . GLY A 1 85 ? -4.790 11.114 3.422 1.00 85.19 85 GLY A N 1
ATOM 680 C CA . GLY A 1 85 ? -5.302 12.273 4.140 1.00 85.19 85 GLY A CA 1
ATOM 681 C C . GLY A 1 85 ? -6.487 11.937 5.046 1.00 85.19 85 GLY A C 1
ATOM 682 O O . GLY A 1 85 ? -7.360 11.135 4.713 1.00 85.19 85 GLY A O 1
ATOM 683 N N . MET A 1 86 ? -6.545 12.595 6.204 1.00 87.81 86 MET A N 1
ATOM 684 C CA . MET A 1 86 ? -7.566 12.364 7.226 1.00 87.81 86 MET A CA 1
ATOM 685 C C . MET A 1 86 ? -8.362 13.620 7.560 1.00 87.81 86 MET A C 1
ATOM 687 O O . MET A 1 86 ? -7.822 14.719 7.665 1.00 87.81 86 MET A O 1
ATOM 691 N N . TYR A 1 87 ? -9.651 13.442 7.859 1.00 93.12 87 TYR A N 1
ATOM 692 C CA . TYR A 1 87 ? -10.469 14.472 8.502 1.00 93.12 87 TYR A CA 1
ATOM 693 C C . TYR A 1 87 ? -10.106 14.594 9.988 1.00 93.12 87 TYR A C 1
ATOM 695 O O . TYR A 1 87 ? -10.872 14.209 10.869 1.00 93.12 87 TYR A O 1
ATOM 703 N N . GLU A 1 88 ? -8.918 15.129 10.267 1.00 93.06 88 GLU A N 1
ATOM 704 C CA . GLU A 1 88 ? -8.294 15.135 11.595 1.00 93.06 88 GLU A CA 1
ATOM 705 C C . GLU A 1 88 ? -9.103 15.855 12.690 1.00 93.06 88 GLU A C 1
ATOM 707 O O . GLU A 1 88 ? -8.954 15.562 13.878 1.00 93.06 88 GLU A O 1
ATOM 712 N N . ARG A 1 89 ? -9.986 16.783 12.294 1.00 97.25 89 ARG A N 1
ATOM 713 C CA . ARG A 1 89 ? -10.884 17.515 13.204 1.00 97.25 89 ARG A CA 1
ATOM 714 C C . ARG A 1 89 ? -12.014 16.651 13.774 1.00 97.25 89 ARG A C 1
ATOM 716 O O . ARG A 1 89 ? -12.511 16.974 14.852 1.00 97.25 89 ARG A O 1
ATOM 723 N N . LEU A 1 90 ? -12.420 15.596 13.063 1.00 97.94 90 LEU A N 1
ATOM 724 C CA . LEU A 1 90 ? -13.490 14.687 13.482 1.00 97.94 90 LEU A CA 1
ATOM 725 C C . LEU A 1 90 ? -12.999 13.728 14.569 1.00 97.94 90 LEU A C 1
ATOM 727 O O . LEU A 1 90 ? -11.822 13.369 14.617 1.00 97.94 90 LEU A O 1
ATOM 731 N N . THR A 1 91 ? -13.911 13.263 15.417 1.00 98.50 91 THR A N 1
ATOM 732 C CA . THR A 1 91 ? -13.680 12.081 16.255 1.00 98.50 91 THR A CA 1
ATOM 733 C C . THR A 1 91 ? -13.613 10.804 15.418 1.00 98.50 91 THR A C 1
ATOM 735 O O . THR A 1 91 ? -14.132 10.761 14.301 1.00 98.50 91 THR A O 1
ATOM 738 N N . VAL A 1 92 ? -13.013 9.737 15.960 1.00 98.12 92 VAL A N 1
ATOM 739 C CA . VAL A 1 92 ? -13.016 8.402 15.331 1.00 98.12 92 VAL A CA 1
ATOM 740 C C . VAL A 1 92 ? -14.437 7.999 14.934 1.00 98.12 92 VAL A C 1
ATOM 742 O O . VAL A 1 92 ? -14.668 7.615 13.790 1.00 98.12 92 VAL A O 1
ATOM 745 N N . LYS A 1 93 ? -15.412 8.137 15.843 1.00 98.31 93 LYS A N 1
ATOM 746 C CA . LYS A 1 93 ? -16.804 7.765 15.560 1.00 98.31 93 LYS A CA 1
ATOM 747 C C . LYS A 1 93 ? -17.399 8.591 14.418 1.00 98.31 93 LYS A C 1
ATOM 749 O O . LYS A 1 93 ? -18.020 8.017 13.532 1.00 98.31 93 LYS A O 1
ATOM 754 N N . GLU A 1 94 ? -17.210 9.909 14.412 1.00 98.38 94 GLU A N 1
ATOM 755 C CA . GLU A 1 94 ? -17.726 10.784 13.347 1.00 98.38 94 GLU A CA 1
ATOM 756 C C . GLU A 1 94 ? -17.081 10.485 11.989 1.00 98.38 94 GLU A C 1
ATOM 758 O O . GLU A 1 94 ? -17.786 10.414 10.986 1.00 98.38 94 GLU A O 1
ATOM 763 N N . ASN A 1 95 ? -15.765 10.252 11.959 1.00 97.69 95 ASN A N 1
ATOM 764 C CA . ASN A 1 95 ? -15.023 9.889 10.752 1.00 97.69 95 ASN A CA 1
ATOM 765 C C . ASN A 1 95 ? -15.540 8.563 10.159 1.00 97.69 95 ASN A C 1
ATOM 767 O O . ASN A 1 95 ? -15.903 8.501 8.986 1.00 97.69 95 ASN A O 1
ATOM 771 N N . LEU A 1 96 ? -15.676 7.523 10.986 1.00 97.56 96 LEU A N 1
ATOM 772 C CA . LEU A 1 96 ? -16.174 6.221 10.539 1.00 97.56 96 LEU A CA 1
ATOM 773 C C . LEU A 1 96 ? -17.660 6.255 10.140 1.00 97.56 96 LEU A C 1
ATOM 775 O O . LEU A 1 96 ? -18.041 5.629 9.153 1.00 97.56 96 LEU A O 1
ATOM 779 N N . VAL A 1 97 ? -18.498 7.034 10.836 1.00 98.12 97 VAL A N 1
ATOM 780 C CA . VAL A 1 97 ? -19.897 7.275 10.430 1.00 98.12 97 VAL A CA 1
ATOM 781 C C . VAL A 1 97 ? -19.973 8.017 9.094 1.00 98.12 97 VAL A C 1
ATOM 783 O O . VAL A 1 97 ? -20.829 7.685 8.273 1.00 98.12 97 VAL A O 1
ATOM 786 N N . PHE A 1 98 ? -19.090 8.990 8.850 1.00 97.75 98 PHE A N 1
ATOM 787 C CA . PHE A 1 98 ? -19.008 9.696 7.572 1.00 97.75 98 PHE A CA 1
ATOM 788 C C . PHE A 1 98 ? -18.693 8.727 6.426 1.00 97.75 98 PHE A C 1
ATOM 790 O O . PHE A 1 98 ? -19.461 8.670 5.469 1.00 97.75 98 PHE A O 1
ATOM 797 N N . PHE A 1 99 ? -17.648 7.900 6.541 1.00 96.56 99 PHE A N 1
ATOM 798 C CA . PHE A 1 99 ? -17.298 6.942 5.484 1.00 96.56 99 PHE A CA 1
ATOM 799 C C . PHE A 1 99 ? -18.325 5.813 5.314 1.00 96.56 99 PHE A C 1
ATOM 801 O O . PHE A 1 99 ? -18.612 5.427 4.182 1.00 96.56 99 PHE A O 1
ATOM 808 N N . LYS A 1 100 ? -18.961 5.342 6.398 1.00 97.56 100 LYS A N 1
ATOM 809 C CA . LYS A 1 100 ? -20.101 4.413 6.308 1.00 97.56 100 LYS A CA 1
ATOM 810 C C . LYS A 1 100 ? -21.240 4.993 5.463 1.00 97.56 100 LYS A C 1
ATOM 812 O O . LYS A 1 100 ? -21.803 4.266 4.651 1.00 97.56 100 LYS A O 1
ATOM 817 N N . LYS A 1 101 ? -21.578 6.275 5.652 1.00 97.88 101 LYS A N 1
ATOM 818 C CA . LYS A 1 101 ? -22.614 6.972 4.868 1.00 97.88 101 LYS A CA 1
ATOM 819 C C . LYS A 1 101 ? -22.169 7.256 3.432 1.00 97.88 101 LYS A C 1
ATOM 821 O O . LYS A 1 101 ? -22.962 7.077 2.520 1.00 97.88 101 LYS A O 1
ATOM 826 N N . LEU A 1 102 ? -20.917 7.674 3.232 1.00 95.81 102 LEU A N 1
ATOM 827 C CA . LEU A 1 102 ? -20.360 8.012 1.917 1.00 95.81 102 LEU A CA 1
ATOM 828 C C . LEU A 1 102 ? -20.402 6.830 0.936 1.00 95.81 102 LEU A C 1
ATOM 830 O O . LEU A 1 102 ? -20.664 7.031 -0.245 1.00 95.81 102 LEU A O 1
ATOM 834 N N . TYR A 1 103 ? -20.153 5.616 1.431 1.00 95.12 103 TYR A N 1
ATOM 835 C CA . TYR A 1 103 ? -20.160 4.387 0.633 1.00 95.12 103 TYR A CA 1
ATOM 836 C C . TYR A 1 103 ? -21.466 3.579 0.732 1.00 95.12 103 TYR A C 1
ATOM 838 O O . TYR A 1 103 ? -21.485 2.434 0.290 1.00 95.12 103 TYR A O 1
ATOM 846 N N . ASP A 1 104 ? -22.519 4.132 1.350 1.00 95.88 104 ASP A N 1
ATOM 847 C CA . ASP A 1 104 ? -23.782 3.437 1.673 1.00 95.88 104 ASP A CA 1
ATOM 848 C C . ASP A 1 104 ? -23.568 2.018 2.246 1.00 95.88 104 ASP A C 1
ATOM 850 O O . ASP A 1 104 ? -24.175 1.020 1.856 1.00 95.88 104 ASP A O 1
ATOM 854 N N . SER A 1 105 ? -22.589 1.900 3.146 1.00 96.31 105 SER A N 1
ATOM 855 C CA . SER A 1 105 ? -22.048 0.599 3.521 1.00 96.31 105 SER A CA 1
ATOM 856 C C . SER A 1 105 ? -23.025 -0.164 4.420 1.00 96.31 105 SER A C 1
ATOM 858 O O . SER A 1 105 ? -23.391 0.357 5.482 1.00 96.31 105 SER A O 1
ATOM 860 N N . PRO A 1 106 ? -23.386 -1.426 4.114 1.00 95.00 106 PRO A N 1
ATOM 861 C CA . PRO A 1 106 ? -24.276 -2.222 4.960 1.00 95.00 106 PRO A CA 1
ATOM 862 C C . PRO A 1 106 ? -23.603 -2.688 6.262 1.00 95.00 106 PRO A C 1
ATOM 864 O O . PRO A 1 106 ? -24.283 -3.138 7.182 1.00 95.00 106 PRO A O 1
ATOM 867 N N . LEU A 1 107 ? -22.274 -2.575 6.383 1.00 95.56 107 LEU A N 1
ATOM 868 C CA . LEU A 1 107 ? -21.542 -3.047 7.559 1.00 95.56 107 LEU A CA 1
ATOM 869 C C . LEU A 1 107 ? -21.928 -2.258 8.827 1.00 95.56 107 LEU A C 1
ATOM 871 O O . LEU A 1 107 ? -21.907 -1.021 8.802 1.00 95.56 107 LEU A O 1
ATOM 875 N N . PRO A 1 108 ? -22.248 -2.925 9.955 1.00 97.50 108 PRO A N 1
ATOM 876 C CA . PRO A 1 108 ? -22.440 -2.255 11.239 1.00 97.50 108 PRO A CA 1
ATOM 877 C C . PRO A 1 108 ? -21.166 -1.529 11.679 1.00 97.50 108 PRO A C 1
ATOM 879 O O . PRO A 1 108 ? -20.066 -2.080 11.571 1.00 97.50 108 PRO A O 1
ATOM 882 N N . LEU A 1 109 ? -21.316 -0.312 12.207 1.00 97.44 109 LEU A N 1
ATOM 883 C CA . LEU A 1 109 ? -20.195 0.506 12.678 1.00 97.44 109 LEU A CA 1
ATOM 884 C C . LEU A 1 109 ? -19.410 -0.235 13.764 1.00 97.44 109 LEU A C 1
ATOM 886 O O . LEU A 1 109 ? -18.191 -0.333 13.701 1.00 97.44 109 LEU A O 1
ATOM 890 N N . GLU A 1 110 ? -20.130 -0.816 14.715 1.00 97.06 110 GLU A N 1
ATOM 891 C CA . GLU A 1 110 ? -19.624 -1.528 15.886 1.00 97.06 110 GLU A CA 1
ATOM 892 C C . GLU A 1 110 ? -18.782 -2.743 15.474 1.00 97.06 110 GLU A C 1
ATOM 894 O O . GLU A 1 110 ? -17.733 -3.003 16.064 1.00 97.06 110 GLU A O 1
ATOM 899 N N . LYS A 1 111 ? -19.198 -3.450 14.410 1.00 96.56 111 LYS A N 1
ATOM 900 C CA . LYS A 1 111 ? -18.443 -4.571 13.838 1.00 96.56 111 LYS A CA 1
ATOM 901 C C . LYS A 1 111 ? -17.108 -4.090 13.273 1.00 96.56 111 LYS A C 1
ATOM 903 O O . LYS A 1 111 ? -16.083 -4.680 13.594 1.00 96.56 111 LYS A O 1
ATOM 908 N N . VAL A 1 112 ? -17.110 -3.015 12.480 1.00 97.62 112 VAL A N 1
ATOM 909 C CA . VAL A 1 112 ? -15.879 -2.452 11.899 1.00 97.62 112 VAL A CA 1
ATOM 910 C C . VAL A 1 112 ? -14.959 -1.906 12.991 1.00 97.62 112 VAL A C 1
ATOM 912 O O . VAL A 1 112 ? -13.774 -2.222 12.978 1.00 97.62 112 VAL A O 1
ATOM 915 N N . MET A 1 113 ? -15.489 -1.171 13.977 1.00 97.31 113 MET A N 1
ATOM 916 C CA . MET A 1 113 ? -14.698 -0.647 15.099 1.00 97.31 113 MET A CA 1
ATOM 917 C C . MET A 1 113 ? -14.003 -1.758 15.892 1.00 97.31 113 MET A C 1
ATOM 919 O O . MET A 1 113 ? -12.831 -1.596 16.216 1.00 97.31 113 MET A O 1
ATOM 923 N N . ARG A 1 114 ? -14.679 -2.894 16.116 1.00 97.38 114 ARG A N 1
ATOM 924 C CA . ARG A 1 114 ? -14.083 -4.095 16.724 1.00 97.38 114 ARG A CA 1
ATOM 925 C C . ARG A 1 114 ? -13.051 -4.773 15.834 1.00 97.38 114 ARG A C 1
ATOM 927 O O . ARG A 1 114 ? -12.014 -5.209 16.323 1.00 97.38 114 ARG A O 1
ATOM 934 N N . THR A 1 115 ? -13.304 -4.855 14.529 1.00 97.06 115 THR A N 1
ATOM 935 C CA . THR A 1 115 ? -12.335 -5.405 13.569 1.00 97.06 115 THR A CA 1
ATOM 936 C C . THR A 1 115 ? -11.024 -4.614 13.566 1.00 97.06 115 THR A C 1
ATOM 938 O O . THR A 1 115 ? -9.967 -5.226 13.446 1.00 97.06 115 THR A O 1
ATOM 941 N N . VAL A 1 116 ? -11.078 -3.289 13.747 1.00 97.50 116 VAL A N 1
ATOM 942 C CA . VAL A 1 116 ? -9.885 -2.424 13.803 1.00 97.50 116 VAL A CA 1
ATOM 943 C C . VAL A 1 116 ? -9.431 -2.052 15.222 1.00 97.50 116 VAL A C 1
ATOM 945 O O . VAL A 1 116 ? -8.515 -1.248 15.357 1.00 97.50 116 VAL A O 1
ATOM 948 N N . GLN A 1 117 ? -10.041 -2.619 16.270 1.00 97.56 117 GLN A N 1
ATOM 949 C CA . GLN A 1 117 ? -9.716 -2.374 17.686 1.00 97.56 117 GLN A CA 1
ATOM 950 C C . GLN A 1 117 ? -9.693 -0.882 18.086 1.00 97.56 117 GLN A C 1
ATOM 952 O O . GLN A 1 117 ? -8.715 -0.385 18.645 1.00 97.56 117 GLN A O 1
ATOM 957 N N . LEU A 1 118 ? -10.767 -0.143 17.783 1.00 97.69 118 LEU A N 1
ATOM 958 C CA . LEU A 1 118 ? -10.897 1.291 18.103 1.00 97.69 118 LEU A CA 1
ATOM 959 C C . LEU A 1 118 ? -12.115 1.638 18.982 1.00 97.69 118 LEU A C 1
ATOM 961 O O . LEU A 1 118 ? -12.419 2.820 19.163 1.00 97.69 118 LEU A O 1
ATOM 965 N N . GLU A 1 119 ? -12.817 0.660 19.567 1.00 96.75 119 GLU A N 1
ATOM 966 C CA . GLU A 1 119 ? -14.026 0.901 20.381 1.00 96.75 119 GLU A CA 1
ATOM 967 C C . GLU A 1 119 ? -13.779 1.882 21.541 1.00 96.75 119 GLU A C 1
ATOM 969 O O . GLU A 1 119 ? -14.568 2.802 21.777 1.00 96.75 119 GLU A O 1
ATOM 974 N N . MET A 1 120 ? -12.631 1.753 22.211 1.00 96.75 120 MET A N 1
ATOM 975 C CA . MET A 1 120 ? -12.239 2.613 23.336 1.00 96.75 120 MET A CA 1
ATOM 976 C C . MET A 1 120 ? -11.810 4.029 22.908 1.00 96.75 120 MET A C 1
ATOM 978 O O . MET A 1 120 ? -11.642 4.909 23.749 1.00 96.75 120 MET A O 1
ATOM 982 N N . LYS A 1 121 ? -11.650 4.276 21.600 1.00 96.56 121 LYS A N 1
ATOM 983 C CA . LYS A 1 121 ? -11.156 5.541 21.024 1.00 96.56 121 LYS A CA 1
ATOM 984 C C . LYS A 1 121 ? -12.250 6.354 20.315 1.00 96.56 121 LYS A C 1
ATOM 986 O O . LYS A 1 121 ? -11.972 7.440 19.816 1.00 96.56 121 LYS A O 1
ATOM 991 N N . THR A 1 122 ? -13.504 5.885 20.330 1.00 96.44 122 THR A N 1
ATOM 992 C CA . THR A 1 122 ? -14.686 6.498 19.673 1.00 96.44 122 THR A CA 1
ATOM 993 C C . THR A 1 122 ? -14.772 8.027 19.741 1.00 96.44 122 THR A C 1
ATOM 995 O O . THR A 1 122 ? -15.054 8.657 18.723 1.00 96.44 122 THR A O 1
ATOM 998 N N . LYS A 1 123 ? -14.555 8.625 20.921 1.00 97.69 123 LYS A N 1
ATOM 999 C CA . LYS A 1 123 ? -14.698 10.073 21.177 1.00 97.69 123 LYS A CA 1
ATOM 1000 C C . LYS A 1 123 ? -13.411 10.887 20.962 1.00 97.69 123 LYS A C 1
ATOM 1002 O O . LYS A 1 123 ? -13.430 12.103 21.137 1.00 97.69 123 LYS A O 1
ATOM 1007 N N . ILE A 1 124 ? -12.289 10.253 20.621 1.00 98.19 124 ILE A N 1
ATOM 1008 C CA . ILE A 1 124 ? -11.005 10.941 20.428 1.00 98.19 124 ILE A CA 1
ATOM 1009 C C . I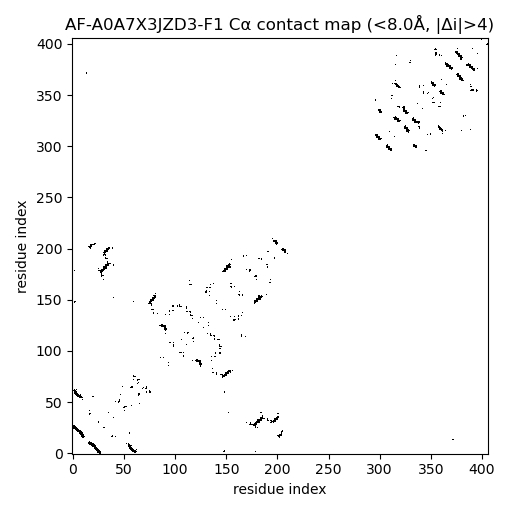LE A 1 124 ? -10.944 11.513 19.008 1.00 98.19 124 ILE A C 1
ATOM 1011 O O . ILE A 1 124 ? -11.344 10.846 18.055 1.00 98.19 124 ILE A O 1
ATOM 1015 N N . ARG A 1 125 ? -10.459 12.756 18.862 1.00 98.31 125 ARG A N 1
ATOM 1016 C CA . ARG A 1 125 ? -10.200 13.383 17.552 1.00 98.31 125 ARG A CA 1
ATOM 1017 C C . ARG A 1 125 ? -9.094 12.645 16.810 1.00 98.31 125 ARG A C 1
ATOM 1019 O O . ARG A 1 125 ? -8.073 12.334 17.414 1.00 98.31 125 ARG A O 1
ATOM 1026 N N . VAL A 1 126 ? -9.264 12.446 15.504 1.00 97.31 126 VAL A N 1
ATOM 1027 C CA . VAL A 1 126 ? -8.289 11.742 14.658 1.00 97.31 126 VAL A CA 1
ATOM 1028 C C . VAL A 1 126 ? -6.908 12.416 14.702 1.00 97.31 126 VAL A C 1
ATOM 1030 O O . VAL A 1 126 ? -5.906 11.709 14.704 1.00 97.31 126 VAL A O 1
ATOM 1033 N N . SER A 1 127 ? -6.827 13.744 14.872 1.00 97.12 127 SER A N 1
ATOM 1034 C CA . SER A 1 127 ? -5.554 14.459 15.091 1.00 97.12 127 SER A CA 1
ATOM 1035 C C . SER A 1 127 ? -4.739 13.981 16.302 1.00 97.12 127 SER A C 1
ATOM 1037 O O . SER A 1 127 ? -3.521 14.120 16.296 1.00 97.12 127 SER A O 1
ATOM 1039 N N . LYS A 1 128 ? -5.392 13.438 17.341 1.00 97.62 128 LYS A N 1
ATOM 1040 C CA . LYS A 1 128 ? -4.770 13.005 18.607 1.00 97.62 128 LYS A CA 1
ATOM 1041 C C . LYS A 1 128 ? -4.414 11.514 18.652 1.00 97.62 128 LYS A C 1
ATOM 1043 O O . LYS A 1 128 ? -3.987 11.034 19.698 1.00 97.62 128 LYS A O 1
ATOM 1048 N N . LEU A 1 129 ? -4.647 10.784 17.565 1.00 96.56 129 LEU A N 1
ATOM 1049 C CA . LEU A 1 129 ? -4.329 9.361 17.458 1.00 96.56 129 LEU A CA 1
ATOM 1050 C C . LEU A 1 129 ? -2.844 9.142 17.150 1.00 96.56 129 LEU A C 1
ATOM 1052 O O . LEU A 1 129 ? -2.229 9.953 16.450 1.00 96.56 129 LEU A O 1
ATOM 1056 N N . SER A 1 130 ? -2.294 8.018 17.611 1.00 95.62 130 SER A N 1
ATOM 1057 C CA . SER A 1 130 ? -0.968 7.548 17.186 1.00 95.62 130 SER A CA 1
ATOM 1058 C C . SER A 1 130 ? -0.948 7.174 15.695 1.00 95.62 130 SER A C 1
ATOM 1060 O O . SER A 1 130 ? -1.998 7.006 15.071 1.00 95.62 130 SER A O 1
ATOM 1062 N N . VAL A 1 131 ? 0.243 7.005 15.106 1.00 94.00 131 VAL A N 1
ATOM 1063 C CA . VAL A 1 131 ? 0.395 6.568 13.701 1.00 94.00 131 VAL A CA 1
ATOM 1064 C C . VAL A 1 131 ? -0.324 5.232 13.466 1.00 94.00 131 VAL A C 1
ATOM 1066 O O . VAL A 1 131 ? -1.163 5.134 12.570 1.00 94.00 131 VAL A O 1
ATOM 1069 N N . SER A 1 132 ? -0.096 4.254 14.347 1.00 96.19 132 SER A N 1
ATOM 1070 C CA . SER A 1 132 ? -0.817 2.978 14.405 1.00 96.19 132 SER A CA 1
ATOM 1071 C C . SER A 1 132 ? -2.339 3.136 14.418 1.00 96.19 132 SER A C 1
ATOM 1073 O O . SER A 1 132 ? -3.047 2.528 13.619 1.00 96.19 132 SER A O 1
ATOM 1075 N N . GLU A 1 133 ? -2.869 3.978 15.308 1.00 96.81 133 GLU A N 1
ATOM 1076 C CA . GLU A 1 133 ? -4.310 4.207 15.434 1.00 96.81 133 GLU A CA 1
ATOM 1077 C C . GLU A 1 133 ? -4.891 4.894 14.187 1.00 96.81 133 GLU A C 1
ATOM 1079 O O . GLU A 1 133 ? -5.971 4.514 13.729 1.00 96.81 133 GLU A O 1
ATOM 1084 N N . LYS A 1 134 ? -4.170 5.850 13.580 1.00 95.88 134 LYS A N 1
ATOM 1085 C CA . LYS A 1 134 ? -4.548 6.455 12.289 1.00 95.88 134 LYS A CA 1
ATOM 1086 C C . LYS A 1 134 ? -4.566 5.410 11.164 1.00 95.88 134 LYS A C 1
ATOM 1088 O O . LYS A 1 134 ? -5.514 5.402 10.379 1.00 95.88 134 LYS A O 1
ATOM 1093 N N . LYS A 1 135 ? -3.601 4.482 11.121 1.00 96.25 135 LYS A N 1
ATOM 1094 C CA . LYS A 1 135 ? -3.572 3.353 10.169 1.00 96.25 135 LYS A CA 1
ATOM 1095 C C . LYS A 1 135 ? -4.769 2.408 10.378 1.00 96.25 135 LYS A C 1
ATOM 1097 O O . LYS A 1 135 ? -5.446 2.047 9.419 1.00 96.25 135 LYS A O 1
ATOM 1102 N N . ARG A 1 136 ? -5.150 2.113 11.631 1.00 97.25 136 ARG A N 1
ATOM 1103 C CA . ARG A 1 136 ? -6.389 1.366 11.951 1.00 97.25 136 ARG A CA 1
ATOM 1104 C C . ARG A 1 136 ? -7.663 2.101 11.483 1.00 97.25 136 ARG A C 1
ATOM 1106 O O . ARG A 1 136 ? -8.601 1.450 11.019 1.00 97.25 136 ARG A O 1
ATOM 1113 N N . VAL A 1 137 ? -7.693 3.441 11.506 1.00 97.06 137 VAL A N 1
ATOM 1114 C CA . VAL A 1 137 ? -8.774 4.237 10.878 1.00 97.06 137 VAL A CA 1
ATOM 1115 C C . VAL A 1 137 ? -8.759 4.117 9.343 1.00 97.06 137 VAL A C 1
ATOM 1117 O O . VAL A 1 137 ? -9.832 3.959 8.759 1.00 97.06 137 VAL A O 1
ATOM 1120 N N . GLN A 1 138 ? -7.592 4.128 8.678 1.00 96.31 138 GLN A N 1
ATOM 1121 C CA . GLN A 1 138 ? -7.485 3.881 7.222 1.00 96.31 138 GLN A CA 1
ATOM 1122 C C . GLN A 1 138 ? -8.093 2.521 6.845 1.00 96.31 138 GLN A C 1
ATOM 1124 O O . GLN A 1 138 ? -8.926 2.441 5.940 1.00 96.31 138 GLN A O 1
ATOM 1129 N N . TYR A 1 139 ? -7.782 1.465 7.602 1.00 97.50 139 TYR A N 1
ATOM 1130 C CA . TYR A 1 139 ? -8.367 0.140 7.378 1.00 97.50 139 TYR A CA 1
ATOM 1131 C C . TYR A 1 139 ? -9.894 0.143 7.490 1.00 97.50 139 TYR A C 1
ATOM 1133 O O . TYR A 1 139 ? -10.576 -0.406 6.626 1.00 97.50 139 TYR A O 1
ATOM 1141 N N . ALA A 1 140 ? -10.450 0.797 8.514 1.00 97.38 140 ALA A N 1
ATOM 1142 C CA . ALA A 1 140 ? -11.897 0.890 8.696 1.00 97.38 140 ALA A CA 1
ATOM 1143 C C . ALA A 1 140 ? -12.598 1.628 7.541 1.00 97.38 140 ALA A C 1
ATOM 1145 O O . ALA A 1 140 ? -13.677 1.206 7.122 1.00 97.38 140 ALA A O 1
ATOM 1146 N N . ARG A 1 141 ? -11.985 2.685 6.987 1.00 96.25 141 ARG A N 1
ATOM 1147 C CA . ARG A 1 141 ? -12.502 3.395 5.800 1.00 96.25 141 ARG A CA 1
ATOM 1148 C C . ARG A 1 141 ? -12.651 2.454 4.605 1.00 96.25 141 ARG A C 1
ATOM 1150 O O . ARG A 1 141 ? -13.716 2.413 3.989 1.00 96.25 141 ARG A O 1
ATOM 1157 N N . LEU A 1 142 ? -11.610 1.673 4.317 1.00 96.69 142 LEU A N 1
ATOM 1158 C CA . LEU A 1 142 ? -11.602 0.734 3.196 1.00 96.69 142 LEU A CA 1
ATOM 1159 C C . LEU A 1 142 ? -12.567 -0.447 3.418 1.00 96.69 142 LEU A C 1
ATOM 1161 O O . LEU A 1 142 ? -13.246 -0.868 2.481 1.00 96.69 142 LEU A O 1
ATOM 1165 N N . LEU A 1 143 ? -12.719 -0.917 4.664 1.00 97.50 143 LEU A N 1
ATOM 1166 C CA . LEU A 1 143 ? -13.748 -1.899 5.024 1.00 97.50 143 LEU A CA 1
ATOM 1167 C C . LEU A 1 143 ? -15.164 -1.392 4.707 1.00 97.50 143 LEU A C 1
ATOM 1169 O O . LEU A 1 143 ? -15.970 -2.165 4.194 1.00 97.50 143 LEU A O 1
ATOM 1173 N N . PHE A 1 144 ? -15.474 -0.110 4.951 1.00 97.50 144 PHE A N 1
ATOM 1174 C CA . PHE A 1 144 ? -16.779 0.449 4.573 1.00 97.50 144 PHE A CA 1
ATOM 1175 C C . PHE A 1 144 ? -16.983 0.517 3.055 1.00 97.50 144 PHE A C 1
ATOM 1177 O O . PHE A 1 144 ? -18.083 0.196 2.605 1.00 97.50 144 PHE A O 1
ATOM 1184 N N . GLN A 1 145 ? -15.953 0.866 2.274 1.00 95.81 145 GLN A N 1
ATOM 1185 C CA . GLN A 1 145 ? -16.023 0.843 0.804 1.00 95.81 145 GLN A CA 1
ATOM 1186 C C . GLN A 1 145 ? -16.322 -0.569 0.267 1.00 95.81 145 GLN A C 1
ATOM 1188 O O . GLN A 1 145 ? -17.011 -0.711 -0.740 1.00 95.81 145 GLN A O 1
ATOM 1193 N N . ASN A 1 146 ? -15.829 -1.614 0.943 1.00 95.44 146 ASN A N 1
ATOM 1194 C CA . ASN A 1 146 ? -16.106 -3.021 0.633 1.00 95.44 146 ASN A CA 1
ATOM 1195 C C . ASN A 1 146 ? -15.891 -3.418 -0.860 1.00 95.44 146 ASN A C 1
ATOM 1197 O O . ASN A 1 146 ? -16.725 -4.142 -1.422 1.00 95.44 146 ASN A O 1
ATOM 1201 N N . PRO A 1 147 ? -14.796 -2.989 -1.529 1.00 96.44 147 PRO A N 1
ATOM 1202 C CA . PRO A 1 147 ? -14.548 -3.247 -2.955 1.00 96.44 147 PRO A CA 1
ATOM 1203 C C . PRO A 1 147 ? -14.357 -4.744 -3.271 1.00 96.44 147 PRO A C 1
ATOM 1205 O O . PRO A 1 147 ? -14.315 -5.591 -2.376 1.00 96.44 147 PRO A O 1
ATOM 1208 N N . ALA A 1 148 ? -14.239 -5.105 -4.552 1.00 96.06 148 ALA A N 1
ATOM 1209 C CA . ALA A 1 148 ? -13.882 -6.467 -4.970 1.00 96.06 148 ALA A CA 1
ATOM 1210 C C . ALA A 1 148 ? -12.373 -6.741 -4.808 1.00 96.06 148 ALA A C 1
ATOM 1212 O O . ALA A 1 148 ? -11.984 -7.836 -4.389 1.00 96.06 148 ALA A O 1
ATOM 1213 N N . LEU A 1 149 ? -11.549 -5.726 -5.093 1.00 98.00 149 LEU A N 1
ATOM 1214 C CA . LEU A 1 149 ? -10.105 -5.702 -4.877 1.00 98.00 149 LEU A CA 1
ATOM 1215 C C . LEU A 1 149 ? -9.741 -4.659 -3.813 1.00 98.00 149 LEU A C 1
ATOM 1217 O O . LEU A 1 149 ? -10.116 -3.492 -3.927 1.00 98.00 149 LEU A O 1
ATOM 1221 N N . HIS A 1 150 ? -8.979 -5.078 -2.808 1.00 98.25 150 HIS A N 1
ATOM 1222 C CA . HIS A 1 150 ? -8.380 -4.192 -1.812 1.00 98.25 150 HIS A CA 1
ATOM 1223 C C . HIS A 1 150 ? -6.891 -4.044 -2.127 1.00 98.25 150 HIS A C 1
ATOM 1225 O O . HIS A 1 150 ? -6.195 -5.052 -2.236 1.00 98.25 150 HIS A O 1
ATOM 1231 N N . VAL A 1 151 ? -6.406 -2.812 -2.270 1.00 98.25 151 VAL A N 1
ATOM 1232 C CA . VAL A 1 151 ? -4.983 -2.512 -2.471 1.00 98.25 151 VAL A CA 1
ATOM 1233 C C . VAL A 1 151 ? -4.441 -1.825 -1.223 1.00 98.25 151 VAL A C 1
ATOM 1235 O O . VAL A 1 151 ? -4.940 -0.771 -0.829 1.00 98.25 151 VAL A O 1
ATOM 1238 N N . TYR A 1 152 ? -3.416 -2.407 -0.608 1.00 97.75 152 TYR A N 1
ATOM 1239 C CA . TYR A 1 152 ? -2.726 -1.837 0.548 1.00 97.75 152 TYR A CA 1
ATOM 1240 C C . TYR A 1 152 ? -1.296 -1.469 0.162 1.00 97.75 152 TYR A C 1
ATOM 1242 O O . TYR A 1 152 ? -0.541 -2.330 -0.279 1.00 97.75 152 TYR A O 1
ATOM 1250 N N . GLU A 1 153 ? -0.925 -0.206 0.337 1.00 96.62 153 GLU A N 1
ATOM 1251 C CA . GLU A 1 153 ? 0.456 0.264 0.256 1.00 96.62 153 GLU A CA 1
ATOM 1252 C C . GLU A 1 153 ? 1.035 0.319 1.670 1.00 96.62 153 GLU A C 1
ATOM 1254 O O . GLU A 1 153 ? 0.482 0.997 2.540 1.00 96.62 153 GLU A O 1
ATOM 1259 N N . GLU A 1 154 ? 2.127 -0.418 1.886 1.00 94.00 154 GLU A N 1
ATOM 1260 C CA . GLU A 1 154 ? 2.893 -0.441 3.138 1.00 94.00 154 GLU A CA 1
ATOM 1261 C C . GLU A 1 154 ? 1.998 -0.457 4.391 1.00 94.00 154 GLU A C 1
ATOM 1263 O O . GLU A 1 154 ? 1.958 0.506 5.170 1.00 94.00 154 GLU A O 1
ATOM 1268 N N . PRO A 1 155 ? 1.193 -1.524 4.570 1.00 94.25 155 PRO A N 1
ATOM 1269 C CA . PRO A 1 155 ? 0.220 -1.589 5.651 1.00 94.25 155 PRO A CA 1
ATOM 1270 C C . PRO A 1 155 ? 0.890 -1.554 7.032 1.00 94.25 155 PRO A C 1
ATOM 1272 O O . PRO A 1 155 ? 0.379 -0.917 7.948 1.00 94.25 155 PRO A O 1
ATOM 1275 N N . ASP A 1 156 ? 2.050 -2.186 7.196 1.00 91.00 156 ASP A N 1
ATOM 1276 C CA . ASP A 1 156 ? 2.716 -2.314 8.491 1.00 91.00 156 ASP A CA 1
ATOM 1277 C C . ASP A 1 156 ? 3.920 -1.375 8.699 1.00 91.00 156 ASP A C 1
ATOM 1279 O O . ASP A 1 156 ? 4.611 -1.477 9.716 1.00 91.00 156 ASP A O 1
ATOM 1283 N N . GLN A 1 157 ? 4.160 -0.436 7.781 1.00 88.81 157 GLN A N 1
ATOM 1284 C CA . GLN A 1 157 ? 5.213 0.565 7.943 1.00 88.81 157 GLN A CA 1
ATOM 1285 C C . GLN A 1 157 ? 4.837 1.565 9.047 1.00 88.81 157 GLN A C 1
ATOM 1287 O O . GLN A 1 157 ? 3.739 2.125 9.055 1.00 88.81 157 GLN A O 1
ATOM 1292 N N . ASN A 1 158 ? 5.772 1.807 9.972 1.00 88.06 158 ASN A N 1
ATOM 1293 C CA . ASN A 1 158 ? 5.636 2.736 11.102 1.00 88.06 158 ASN A CA 1
ATOM 1294 C C . ASN A 1 158 ? 4.462 2.442 12.066 1.00 88.06 158 ASN A C 1
ATOM 1296 O O . ASN A 1 158 ? 3.926 3.368 12.682 1.00 88.06 158 ASN A O 1
ATOM 1300 N N . VAL A 1 159 ? 4.069 1.170 12.232 1.00 92.94 159 VAL A N 1
ATOM 1301 C CA . VAL A 1 159 ? 3.032 0.755 13.201 1.00 92.94 159 VAL A CA 1
ATOM 1302 C C . VAL A 1 159 ? 3.510 -0.306 14.192 1.00 92.94 159 VAL A C 1
ATOM 1304 O O . VAL A 1 159 ? 4.451 -1.055 13.939 1.00 92.94 159 VAL A O 1
ATOM 1307 N N . ASP A 1 160 ? 2.811 -0.390 15.323 1.00 95.12 160 ASP A N 1
ATOM 1308 C CA . ASP A 1 160 ? 3.019 -1.422 16.344 1.00 95.12 160 ASP A CA 1
ATOM 1309 C C . ASP A 1 160 ? 2.580 -2.835 15.912 1.00 95.12 160 ASP A C 1
ATOM 1311 O O . ASP A 1 160 ? 1.735 -3.030 15.033 1.00 95.12 160 ASP A O 1
ATOM 1315 N N . ASN A 1 161 ? 3.123 -3.841 16.608 1.00 93.38 161 ASN A N 1
ATOM 1316 C CA . ASN A 1 161 ? 2.825 -5.260 16.385 1.00 93.38 161 ASN A CA 1
ATOM 1317 C C . ASN A 1 161 ? 1.329 -5.592 16.514 1.00 93.38 161 ASN A C 1
ATOM 1319 O O . ASN A 1 161 ? 0.829 -6.448 15.784 1.00 93.38 161 ASN A O 1
ATOM 1323 N N . GLU A 1 162 ? 0.586 -4.903 17.388 1.00 95.94 162 GLU A N 1
ATOM 1324 C CA . GLU A 1 162 ? -0.867 -5.083 17.495 1.00 95.94 162 GLU A CA 1
ATOM 1325 C C . GLU A 1 162 ? -1.566 -4.672 16.186 1.00 95.94 162 GLU A C 1
ATOM 1327 O O . GLU A 1 162 ? -2.401 -5.415 15.670 1.00 95.94 162 GLU A O 1
ATOM 1332 N N . THR A 1 163 ? -1.164 -3.554 15.575 1.00 96.94 163 THR A N 1
ATOM 1333 C CA . THR A 1 163 ? -1.676 -3.107 14.270 1.00 96.94 163 THR A CA 1
ATOM 1334 C C . THR A 1 163 ? -1.310 -4.074 13.147 1.00 96.94 163 THR A C 1
ATOM 1336 O O . THR A 1 163 ? -2.152 -4.328 12.281 1.00 96.94 163 THR A O 1
ATOM 1339 N N . LYS A 1 164 ? -0.111 -4.677 13.182 1.00 95.56 164 LYS A N 1
ATOM 1340 C CA . LYS A 1 164 ? 0.267 -5.753 12.245 1.00 95.56 164 LYS A CA 1
ATOM 1341 C C . LYS A 1 164 ? -0.679 -6.954 12.372 1.00 95.56 164 LYS A C 1
ATOM 1343 O O . LYS A 1 164 ? -1.238 -7.415 11.376 1.00 95.56 164 LYS A O 1
ATOM 1348 N N . MET A 1 165 ? -0.951 -7.406 13.599 1.00 95.44 165 MET A N 1
ATOM 1349 C CA . MET A 1 165 ? -1.891 -8.505 13.866 1.00 95.44 165 MET A CA 1
ATOM 1350 C C . MET A 1 165 ? -3.337 -8.164 13.469 1.00 95.44 165 MET A C 1
ATOM 1352 O O . MET A 1 165 ? -4.049 -9.024 12.947 1.00 95.44 165 MET A O 1
ATOM 1356 N N . VAL A 1 166 ? -3.787 -6.923 13.691 1.00 97.56 166 VAL A N 1
ATOM 1357 C CA . VAL A 1 166 ? -5.089 -6.418 13.214 1.00 97.56 166 VAL A CA 1
ATOM 1358 C C . VAL A 1 166 ? -5.163 -6.496 11.692 1.00 97.56 166 VAL A C 1
ATOM 1360 O O . VAL A 1 166 ? -6.129 -7.040 11.156 1.00 97.56 166 VAL A O 1
ATOM 1363 N N . PHE A 1 167 ? -4.129 -6.030 10.991 1.00 97.69 167 PHE A N 1
ATOM 1364 C CA . PHE A 1 167 ? -4.078 -6.078 9.535 1.00 97.69 167 PHE A CA 1
ATOM 1365 C C . PHE A 1 167 ? -4.113 -7.517 8.993 1.00 97.69 167 PHE A C 1
ATOM 1367 O O . PHE A 1 167 ? -4.956 -7.838 8.156 1.00 97.69 167 PHE A O 1
ATOM 1374 N N . GLN A 1 168 ? -3.302 -8.428 9.539 1.00 96.38 168 GLN A N 1
ATOM 1375 C CA . GLN A 1 168 ? -3.324 -9.849 9.164 1.00 96.38 168 GLN A CA 1
ATOM 1376 C C . GLN A 1 168 ? -4.691 -10.520 9.411 1.00 96.38 168 GLN A C 1
ATOM 1378 O O . GLN A 1 168 ? -5.086 -11.420 8.666 1.00 96.38 168 GLN A O 1
ATOM 1383 N N . LYS A 1 169 ? -5.430 -10.117 10.457 1.00 96.25 169 LYS A N 1
ATOM 1384 C CA . LYS A 1 169 ? -6.806 -10.590 10.713 1.00 96.25 169 LYS A CA 1
ATOM 1385 C C . LYS A 1 169 ? -7.794 -10.033 9.685 1.00 96.25 169 LYS A C 1
ATOM 1387 O O . LYS A 1 169 ? -8.671 -10.767 9.230 1.00 96.25 169 LYS A O 1
ATOM 1392 N N . ILE A 1 170 ? -7.636 -8.769 9.290 1.00 97.50 170 ILE A N 1
ATOM 1393 C CA . ILE A 1 170 ? -8.438 -8.122 8.242 1.00 97.50 170 ILE A CA 1
ATOM 1394 C C . ILE A 1 170 ? -8.235 -8.824 6.897 1.00 97.50 170 ILE A C 1
ATOM 1396 O O . ILE A 1 170 ? -9.219 -9.237 6.291 1.00 97.50 170 ILE A O 1
ATOM 1400 N N . VAL A 1 171 ? -6.988 -9.037 6.468 1.00 97.50 171 VAL A N 1
ATOM 1401 C CA . VAL A 1 171 ? -6.666 -9.708 5.195 1.00 97.50 171 VAL A CA 1
ATOM 1402 C C . VAL A 1 171 ? -7.255 -11.121 5.141 1.00 97.50 171 VAL A C 1
ATOM 1404 O O . VAL A 1 171 ? -7.958 -11.450 4.183 1.00 97.50 171 VAL A O 1
ATOM 1407 N N . ARG A 1 172 ? -7.075 -11.925 6.201 1.00 95.44 172 ARG A N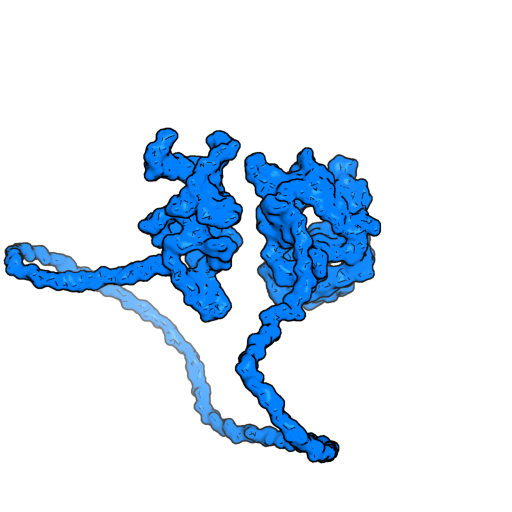 1
ATOM 1408 C CA . ARG A 1 172 ? -7.669 -13.272 6.304 1.00 95.44 172 ARG A CA 1
ATOM 1409 C C . ARG A 1 172 ? -9.201 -13.250 6.239 1.00 95.44 172 ARG A C 1
ATOM 1411 O O . ARG A 1 172 ? -9.794 -14.035 5.504 1.00 95.44 172 ARG A O 1
ATOM 1418 N N . SER A 1 173 ? -9.845 -12.326 6.954 1.00 95.62 173 SER A N 1
ATOM 1419 C CA . SER A 1 173 ? -11.307 -12.151 6.942 1.00 95.62 173 SER A CA 1
ATOM 1420 C C . SER A 1 173 ? -11.840 -11.732 5.561 1.00 95.62 173 SER A C 1
ATOM 1422 O O . SER A 1 173 ? -12.848 -12.257 5.081 1.00 95.62 173 SER A O 1
ATOM 1424 N N . LEU A 1 174 ? -11.137 -10.826 4.875 1.00 96.25 174 LEU A N 1
ATOM 1425 C CA . LEU A 1 174 ? -11.496 -10.363 3.535 1.00 96.25 174 LEU A CA 1
ATOM 1426 C C . LEU A 1 174 ? -11.372 -11.484 2.492 1.00 96.25 174 LEU A C 1
ATOM 1428 O O . LEU A 1 174 ? -12.334 -11.722 1.761 1.00 96.25 174 LEU A O 1
ATOM 1432 N N . SER A 1 175 ? -10.257 -12.220 2.475 1.00 95.56 175 SER A N 1
ATOM 1433 C CA . SER A 1 175 ? -10.064 -13.389 1.601 1.00 95.56 175 SER A CA 1
ATOM 1434 C C . SER A 1 175 ? -11.147 -14.458 1.826 1.00 95.56 175 SER A C 1
ATOM 1436 O O . SER A 1 175 ? -11.824 -14.869 0.877 1.00 95.56 175 SER A O 1
ATOM 1438 N N . ALA A 1 176 ? -11.422 -14.814 3.089 1.00 94.81 176 ALA A N 1
ATOM 1439 C CA . ALA A 1 176 ? -12.474 -15.770 3.448 1.00 94.81 176 ALA A CA 1
ATOM 1440 C C . ALA A 1 176 ? -13.883 -15.316 3.010 1.00 94.81 176 ALA A C 1
ATOM 1442 O O . ALA A 1 176 ? -14.703 -16.139 2.610 1.00 94.81 176 ALA A O 1
ATOM 1443 N N . SER A 1 177 ? -14.160 -14.006 3.014 1.00 93.44 177 SER A N 1
ATOM 1444 C CA . SER A 1 177 ? -15.416 -13.432 2.493 1.00 93.44 177 SER A CA 1
ATOM 1445 C C . SER A 1 177 ? -15.459 -13.260 0.962 1.00 93.44 177 SER A C 1
ATOM 1447 O O . SER A 1 177 ? -16.420 -12.712 0.420 1.00 93.44 177 SER A O 1
ATOM 1449 N N . GLY A 1 178 ? -14.443 -13.744 0.240 1.00 93.38 178 GLY A N 1
ATOM 1450 C CA . GLY A 1 178 ? -14.398 -13.754 -1.223 1.00 93.38 178 GLY A CA 1
ATOM 1451 C C . GLY A 1 178 ? -13.953 -12.455 -1.876 1.00 93.38 178 GLY A C 1
ATOM 1452 O O . GLY A 1 178 ? -14.248 -12.233 -3.057 1.00 93.38 178 GLY A O 1
ATOM 1453 N N . LYS A 1 179 ? -13.239 -11.613 -1.125 1.00 96.06 179 LYS A N 1
ATOM 1454 C CA . LYS A 1 179 ? -12.503 -10.462 -1.652 1.00 96.06 179 LYS A CA 1
ATOM 1455 C C . LYS A 1 179 ? -11.123 -10.889 -2.132 1.00 96.06 179 LYS A C 1
ATOM 1457 O O . LYS A 1 179 ? -10.625 -11.942 -1.751 1.00 96.06 179 LYS A O 1
ATOM 1462 N N . SER A 1 180 ? -10.520 -10.050 -2.962 1.00 97.56 180 SER A N 1
ATOM 1463 C CA . SER A 1 180 ? -9.140 -10.223 -3.425 1.00 97.56 180 SER A CA 1
ATOM 1464 C C . SER A 1 180 ? -8.297 -9.094 -2.846 1.00 97.56 180 SER A C 1
ATOM 1466 O O . SER A 1 180 ? -8.802 -7.975 -2.684 1.00 97.56 180 SER A O 1
ATOM 1468 N N . ILE A 1 181 ? -7.042 -9.374 -2.513 1.00 98.38 181 ILE A N 1
ATOM 1469 C CA . ILE A 1 181 ? -6.152 -8.432 -1.835 1.00 98.38 181 ILE A CA 1
ATOM 1470 C C . ILE A 1 181 ? -4.812 -8.374 -2.572 1.00 98.38 181 ILE A C 1
ATOM 1472 O O . ILE A 1 181 ? -4.193 -9.405 -2.820 1.00 98.38 181 ILE A O 1
ATOM 1476 N N . LEU A 1 182 ? -4.366 -7.158 -2.885 1.00 98.44 182 LEU A N 1
ATOM 1477 C CA . LEU A 1 182 ? -3.017 -6.848 -3.345 1.00 98.44 182 LEU A CA 1
ATOM 1478 C C . LEU A 1 182 ? -2.313 -6.023 -2.266 1.00 98.44 182 LEU A C 1
ATOM 1480 O O . LEU A 1 182 ? -2.783 -4.944 -1.902 1.00 98.44 182 LEU A O 1
ATOM 1484 N N . VAL A 1 183 ? -1.185 -6.511 -1.765 1.00 98.25 183 VAL A N 1
ATOM 1485 C CA . VAL A 1 183 ? -0.329 -5.780 -0.825 1.00 98.25 183 VAL A CA 1
ATOM 1486 C C . VAL A 1 183 ? 0.942 -5.366 -1.550 1.00 98.25 183 VAL A C 1
ATOM 1488 O O . VAL A 1 183 ? 1.678 -6.215 -2.033 1.00 98.25 183 VAL A O 1
ATOM 1491 N N . LEU A 1 184 ? 1.196 -4.065 -1.642 1.00 97.75 184 LEU A N 1
ATOM 1492 C CA . LEU A 1 184 ? 2.419 -3.501 -2.202 1.00 97.75 184 LEU A CA 1
ATOM 1493 C C . LEU A 1 184 ? 3.343 -3.134 -1.037 1.00 97.75 184 LEU A C 1
ATOM 1495 O O . LEU A 1 184 ? 2.984 -2.274 -0.232 1.00 97.75 184 LEU A O 1
ATOM 1499 N N . THR A 1 185 ? 4.519 -3.755 -0.945 1.00 95.31 185 THR A N 1
ATOM 1500 C CA . THR A 1 185 ? 5.433 -3.540 0.190 1.00 95.31 185 THR A CA 1
ATOM 1501 C C . THR A 1 185 ? 6.910 -3.603 -0.204 1.00 95.31 185 THR A C 1
ATOM 1503 O O . THR A 1 185 ? 7.265 -4.171 -1.236 1.00 95.31 185 THR A O 1
ATOM 1506 N N . GLY A 1 186 ? 7.770 -2.964 0.587 1.00 92.88 186 GLY A N 1
ATOM 1507 C CA . GLY A 1 186 ? 9.225 -3.119 0.572 1.00 92.88 186 GLY A CA 1
ATOM 1508 C C . GLY A 1 186 ? 9.753 -4.065 1.656 1.00 92.88 186 GLY A C 1
ATOM 1509 O O . GLY A 1 186 ? 10.965 -4.243 1.745 1.00 92.88 186 GLY A O 1
ATOM 1510 N N . ASN A 1 187 ? 8.880 -4.674 2.470 1.00 89.12 187 ASN A N 1
ATOM 1511 C CA . ASN A 1 187 ? 9.253 -5.618 3.522 1.00 89.12 187 ASN A CA 1
ATOM 1512 C C . ASN A 1 187 ? 8.857 -7.060 3.145 1.00 89.12 187 ASN A C 1
ATOM 1514 O O . ASN A 1 187 ? 7.685 -7.371 2.921 1.00 89.12 187 ASN A O 1
ATOM 1518 N N . MET A 1 188 ? 9.848 -7.955 3.090 1.00 88.00 188 MET A N 1
ATOM 1519 C CA . MET A 1 188 ? 9.634 -9.368 2.762 1.00 88.00 188 MET A CA 1
ATOM 1520 C C . MET A 1 188 ? 8.976 -10.142 3.915 1.00 88.00 188 MET A C 1
ATOM 1522 O O . MET A 1 188 ? 8.123 -10.990 3.663 1.00 88.00 188 MET A O 1
ATOM 1526 N N . GLU A 1 189 ? 9.293 -9.807 5.171 1.00 86.56 189 GLU A N 1
ATOM 1527 C CA . GLU A 1 189 ? 8.654 -10.391 6.361 1.00 86.56 189 GLU A CA 1
ATOM 1528 C C . GLU A 1 189 ? 7.137 -10.155 6.317 1.00 86.56 189 GLU A C 1
ATOM 1530 O O . GLU A 1 189 ? 6.340 -11.082 6.470 1.00 86.56 189 GLU A O 1
ATOM 1535 N N . THR A 1 190 ? 6.731 -8.918 6.006 1.00 85.62 190 THR A N 1
ATOM 1536 C CA . THR A 1 190 ? 5.328 -8.542 5.815 1.00 85.62 190 THR A CA 1
ATOM 1537 C C . THR A 1 190 ? 4.675 -9.397 4.739 1.00 85.62 190 THR A C 1
ATOM 1539 O O . THR A 1 190 ? 3.624 -9.985 4.996 1.00 85.62 190 THR A O 1
ATOM 1542 N N . ALA A 1 191 ? 5.293 -9.489 3.556 1.00 91.38 191 ALA A N 1
ATOM 1543 C CA . ALA A 1 191 ? 4.763 -10.239 2.422 1.00 91.38 191 ALA A CA 1
ATOM 1544 C C . ALA A 1 191 ? 4.531 -11.723 2.762 1.00 91.38 191 ALA A C 1
ATOM 1546 O O . ALA A 1 191 ? 3.411 -12.215 2.602 1.00 91.38 191 ALA A O 1
ATOM 1547 N N . LEU A 1 192 ? 5.552 -12.392 3.308 1.00 90.88 192 LEU A N 1
ATOM 1548 C CA . LEU A 1 192 ? 5.504 -13.803 3.706 1.00 90.88 192 LEU A CA 1
ATOM 1549 C C . LEU A 1 192 ? 4.511 -14.051 4.856 1.00 90.88 192 LEU A C 1
ATOM 1551 O O . LEU A 1 192 ? 3.813 -15.060 4.862 1.00 90.88 192 LEU A O 1
ATOM 1555 N N . SER A 1 193 ? 4.358 -13.107 5.794 1.00 89.62 193 SER A N 1
ATOM 1556 C CA . SER A 1 193 ? 3.394 -13.234 6.905 1.00 89.62 193 SER A CA 1
ATOM 1557 C C . SER A 1 193 ? 1.915 -13.164 6.482 1.00 89.62 193 SER A C 1
ATOM 1559 O O . SER A 1 193 ? 1.021 -13.425 7.295 1.00 89.62 193 SER A O 1
ATOM 1561 N N . LEU A 1 194 ? 1.638 -12.762 5.236 1.00 91.62 194 LEU A N 1
ATOM 1562 C CA . LEU A 1 194 ? 0.290 -12.507 4.720 1.00 91.62 194 LEU A CA 1
ATOM 1563 C C . LEU A 1 194 ? -0.184 -13.547 3.703 1.00 91.62 194 LEU A C 1
ATOM 1565 O O . LEU A 1 194 ? -1.390 -13.790 3.618 1.00 91.62 194 LEU A O 1
ATOM 1569 N N . THR A 1 195 ? 0.724 -14.109 2.902 1.00 92.44 195 THR A N 1
ATOM 1570 C CA . THR A 1 195 ? 0.393 -15.044 1.819 1.00 92.44 195 THR A CA 1
ATOM 1571 C C . THR A 1 195 ? 1.622 -15.806 1.333 1.00 92.44 195 THR A C 1
ATOM 1573 O O . THR A 1 195 ? 2.723 -15.266 1.313 1.00 92.44 195 THR A O 1
ATOM 1576 N N . ASN A 1 196 ? 1.409 -17.020 0.825 1.00 88.94 196 ASN A N 1
ATOM 1577 C CA . ASN A 1 196 ? 2.435 -17.782 0.108 1.00 88.94 196 ASN A CA 1
ATOM 1578 C C . ASN A 1 196 ? 2.592 -17.301 -1.350 1.00 88.94 196 ASN A C 1
ATOM 1580 O O . ASN A 1 196 ? 3.516 -17.708 -2.042 1.00 88.94 196 ASN A O 1
ATOM 1584 N N . ARG A 1 197 ? 1.688 -16.442 -1.851 1.00 94.81 197 ARG A N 1
ATOM 1585 C CA . ARG A 1 197 ? 1.767 -15.852 -3.198 1.00 94.81 197 ARG A CA 1
ATOM 1586 C C . ARG A 1 197 ? 2.465 -14.498 -3.156 1.00 94.81 197 ARG A C 1
ATOM 1588 O O . ARG A 1 197 ? 1.839 -13.446 -3.326 1.00 94.81 197 ARG A O 1
ATOM 1595 N N . VAL A 1 198 ? 3.768 -14.550 -2.905 1.00 95.75 198 VAL A N 1
ATOM 1596 C CA . VAL A 1 198 ? 4.659 -13.391 -2.950 1.00 95.75 198 VAL A CA 1
ATOM 1597 C C . VAL A 1 198 ? 5.328 -13.320 -4.321 1.00 95.75 198 VAL A C 1
ATOM 1599 O O . VAL A 1 198 ? 5.821 -14.319 -4.839 1.00 95.75 198 VAL A O 1
ATOM 1602 N N . TYR A 1 199 ? 5.359 -12.127 -4.907 1.00 95.81 199 TYR A N 1
ATOM 1603 C CA . TYR A 1 199 ? 6.129 -11.835 -6.110 1.00 95.81 199 TYR A CA 1
ATOM 1604 C C . TYR A 1 199 ? 7.082 -10.676 -5.838 1.00 95.81 199 TYR A C 1
ATOM 1606 O O . TYR A 1 199 ? 6.729 -9.725 -5.142 1.00 95.81 199 TYR A O 1
ATOM 1614 N N . ARG A 1 200 ? 8.269 -10.723 -6.431 1.00 94.62 200 ARG A N 1
ATOM 1615 C CA . ARG A 1 200 ? 9.241 -9.632 -6.466 1.00 94.62 200 ARG A CA 1
ATOM 1616 C C . ARG A 1 200 ? 9.196 -8.967 -7.839 1.00 94.62 200 ARG A C 1
ATOM 1618 O O . ARG A 1 200 ? 9.282 -9.661 -8.846 1.00 94.62 200 ARG A O 1
ATOM 1625 N N . LEU A 1 201 ? 9.077 -7.640 -7.876 1.00 92.31 201 LEU A N 1
ATOM 1626 C CA . LEU A 1 201 ? 9.159 -6.840 -9.101 1.00 92.31 201 LEU A CA 1
ATOM 1627 C C . LEU A 1 201 ? 10.361 -5.896 -9.034 1.00 92.31 201 LEU A C 1
ATOM 1629 O O . LEU A 1 201 ? 10.389 -4.973 -8.214 1.00 92.31 201 LEU A O 1
ATOM 1633 N N . ASP A 1 202 ? 11.339 -6.127 -9.907 1.00 81.88 202 ASP A N 1
ATOM 1634 C CA . ASP A 1 202 ? 12.511 -5.266 -10.078 1.00 81.88 202 ASP A CA 1
ATOM 1635 C C . ASP A 1 202 ? 12.918 -5.124 -11.561 1.00 81.88 202 ASP A C 1
ATOM 1637 O O . ASP A 1 202 ? 12.113 -5.349 -12.465 1.00 81.88 202 ASP A O 1
ATOM 1641 N N . HIS A 1 203 ? 14.155 -4.693 -11.825 1.00 78.44 203 HIS A N 1
ATOM 1642 C CA . HIS A 1 203 ? 14.678 -4.454 -13.172 1.00 78.44 203 HIS A CA 1
ATOM 1643 C C . HIS A 1 203 ? 14.745 -5.714 -14.056 1.00 78.44 203 HIS A C 1
ATOM 1645 O O . HIS A 1 203 ? 14.802 -5.579 -15.277 1.00 78.44 203 HIS A O 1
ATOM 1651 N N . LYS A 1 204 ? 14.728 -6.921 -13.471 1.00 78.81 204 LYS A N 1
ATOM 1652 C CA . LYS A 1 204 ? 14.680 -8.203 -14.197 1.00 78.81 204 LYS A CA 1
ATOM 1653 C C . LYS A 1 204 ? 13.251 -8.647 -14.529 1.00 78.81 204 LYS A C 1
ATOM 1655 O O . LYS A 1 204 ? 13.073 -9.541 -15.353 1.00 78.81 204 LYS A O 1
ATOM 1660 N N . GLY A 1 205 ? 12.248 -7.988 -13.945 1.00 84.75 205 GLY A N 1
ATOM 1661 C CA . GLY A 1 205 ? 10.829 -8.261 -14.144 1.00 84.75 205 GLY A CA 1
ATOM 1662 C C . GLY A 1 205 ? 10.151 -8.823 -12.904 1.00 84.75 205 GLY A C 1
ATOM 1663 O O . GLY A 1 205 ? 10.546 -8.532 -11.772 1.00 84.75 205 GLY A O 1
ATOM 1664 N N . LEU A 1 206 ? 9.066 -9.562 -13.135 1.00 92.44 206 LEU A N 1
ATOM 1665 C CA . LEU A 1 206 ? 8.268 -10.185 -12.087 1.00 92.44 206 LEU A CA 1
ATOM 1666 C C . LEU A 1 206 ? 8.744 -11.620 -11.849 1.00 92.44 206 LEU A C 1
ATOM 1668 O O . LEU A 1 206 ? 8.665 -12.464 -12.738 1.00 92.44 206 LEU A O 1
ATOM 1672 N N . HIS A 1 207 ? 9.164 -11.899 -10.622 1.00 91.06 207 HIS A N 1
ATOM 1673 C CA . HIS A 1 207 ? 9.590 -13.218 -10.172 1.00 91.06 207 HIS A CA 1
ATOM 1674 C C . HIS A 1 207 ? 8.650 -13.695 -9.066 1.00 91.06 207 HIS A C 1
ATOM 1676 O O . HIS A 1 207 ? 8.352 -12.932 -8.147 1.00 91.06 207 HIS A O 1
ATOM 1682 N N . ALA A 1 208 ? 8.170 -14.937 -9.139 1.00 90.06 208 ALA A N 1
ATOM 1683 C CA . ALA A 1 208 ? 7.559 -15.5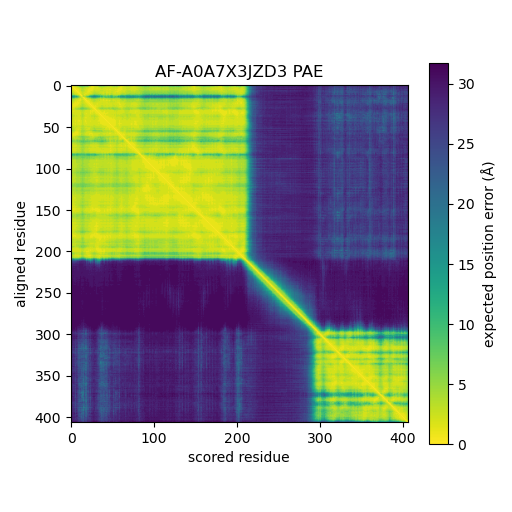72 -7.975 1.00 90.06 208 ALA A CA 1
ATOM 1684 C C . ALA A 1 208 ? 8.643 -15.792 -6.908 1.00 90.06 208 ALA A C 1
ATOM 1686 O O . ALA A 1 208 ? 9.794 -16.073 -7.244 1.00 90.06 208 ALA A O 1
ATOM 1687 N N . PHE A 1 209 ? 8.291 -15.618 -5.638 1.00 82.69 209 PHE A N 1
ATOM 1688 C CA . PHE A 1 209 ? 9.146 -16.035 -4.536 1.00 82.69 209 PHE A CA 1
ATOM 1689 C C . PHE A 1 209 ? 8.751 -17.463 -4.164 1.00 82.69 209 PHE A C 1
ATOM 1691 O O . PHE A 1 209 ? 7.758 -17.672 -3.465 1.00 82.69 209 PHE A O 1
ATOM 1698 N N . ASP A 1 210 ? 9.493 -18.436 -4.683 1.00 68.50 210 ASP A N 1
ATOM 1699 C CA . ASP A 1 210 ? 9.266 -19.837 -4.357 1.00 68.50 210 ASP A CA 1
ATOM 1700 C C . ASP A 1 210 ? 9.766 -20.106 -2.935 1.00 68.50 210 ASP A C 1
ATOM 1702 O O . ASP A 1 210 ? 10.966 -20.102 -2.665 1.00 68.50 210 ASP A O 1
ATOM 1706 N N . ILE A 1 211 ? 8.822 -20.346 -2.024 1.00 57.69 211 ILE A N 1
ATOM 1707 C CA . ILE A 1 211 ? 9.093 -20.918 -0.702 1.00 57.69 211 ILE A CA 1
ATOM 1708 C C . ILE A 1 211 ? 9.330 -22.421 -0.913 1.00 57.69 211 ILE A C 1
ATOM 1710 O O . ILE A 1 211 ? 8.473 -23.245 -0.602 1.00 57.69 211 ILE A O 1
ATOM 1714 N N . ALA A 1 212 ? 10.455 -22.765 -1.541 1.00 42.16 212 ALA A N 1
ATOM 1715 C CA . ALA A 1 212 ? 10.989 -24.115 -1.460 1.00 42.16 212 ALA A CA 1
ATOM 1716 C C . ALA A 1 212 ? 11.490 -24.329 -0.025 1.00 42.16 212 ALA A C 1
ATOM 1718 O O . ALA A 1 212 ? 12.078 -23.420 0.562 1.00 42.16 212 ALA A O 1
ATOM 1719 N N . ASP A 1 213 ? 11.205 -25.493 0.554 1.00 37.50 213 ASP A N 1
ATOM 1720 C CA . ASP A 1 213 ? 11.557 -25.786 1.940 1.00 37.50 213 ASP A CA 1
ATOM 1721 C C . ASP A 1 213 ? 13.085 -25.821 2.124 1.00 37.50 213 ASP A C 1
ATOM 1723 O O . ASP A 1 213 ? 13.727 -26.824 1.819 1.00 37.50 213 ASP A O 1
ATOM 1727 N N . ASP A 1 214 ? 13.661 -24.764 2.712 1.00 33.31 214 ASP A N 1
ATOM 1728 C CA . ASP A 1 214 ? 14.994 -24.793 3.341 1.00 33.31 214 ASP A CA 1
ATOM 1729 C C . ASP A 1 214 ? 14.935 -25.602 4.662 1.00 33.31 214 ASP A C 1
ATOM 1731 O O . ASP A 1 214 ? 15.255 -25.130 5.753 1.00 33.31 214 ASP A O 1
ATOM 1735 N N . GLN A 1 215 ? 14.486 -26.855 4.553 1.00 36.47 215 GLN A N 1
ATOM 1736 C CA . GLN A 1 215 ? 14.715 -27.931 5.514 1.00 36.47 215 GLN A CA 1
ATOM 1737 C C . GLN A 1 215 ? 15.432 -29.073 4.793 1.00 36.47 215 GLN A C 1
ATOM 1739 O O . GLN A 1 215 ? 14.836 -30.114 4.555 1.00 36.47 215 GLN A O 1
ATOM 1744 N N . ASP A 1 216 ? 16.688 -28.828 4.404 1.00 38.03 216 ASP A N 1
ATOM 1745 C CA . ASP A 1 216 ? 17.763 -29.834 4.320 1.00 38.03 216 ASP A CA 1
ATOM 1746 C C . ASP A 1 216 ? 19.092 -29.168 3.895 1.00 38.03 216 ASP A C 1
ATOM 1748 O O . ASP A 1 216 ? 19.628 -29.385 2.807 1.00 38.03 216 ASP A O 1
ATOM 1752 N N . SER A 1 217 ? 19.661 -28.333 4.776 1.00 32.66 217 SER A N 1
ATOM 1753 C CA . SER A 1 217 ? 21.066 -27.897 4.656 1.00 32.66 217 SER A CA 1
ATOM 1754 C C . SER A 1 217 ? 21.838 -27.883 5.983 1.00 32.66 217 SER A C 1
ATOM 1756 O O . SER A 1 217 ? 22.841 -27.185 6.091 1.00 32.66 217 SER A O 1
ATOM 1758 N N . ASP A 1 218 ? 21.396 -28.680 6.959 1.00 37.56 218 ASP A N 1
ATOM 1759 C CA . ASP A 1 218 ? 22.166 -29.068 8.152 1.00 37.56 218 ASP A CA 1
ATOM 1760 C C . ASP A 1 218 ? 22.152 -30.605 8.277 1.00 37.56 218 ASP A C 1
ATOM 1762 O O . ASP A 1 218 ? 21.730 -31.192 9.272 1.00 37.56 218 ASP A O 1
ATOM 1766 N N . ALA A 1 219 ? 22.600 -31.275 7.211 1.00 36.31 219 ALA A N 1
ATOM 1767 C CA . ALA A 1 219 ? 22.998 -32.675 7.274 1.00 36.31 219 ALA A CA 1
ATOM 1768 C C . ALA A 1 219 ? 24.486 -32.734 7.647 1.00 36.31 219 ALA A C 1
ATOM 1770 O O . ALA A 1 219 ? 25.353 -32.372 6.846 1.00 36.31 219 ALA A O 1
ATOM 1771 N N . ASP A 1 220 ? 24.753 -33.169 8.880 1.00 34.97 220 ASP A N 1
ATOM 1772 C CA . ASP A 1 220 ? 26.089 -33.366 9.442 1.00 34.97 220 ASP A CA 1
ATOM 1773 C C . ASP A 1 220 ? 27.055 -34.052 8.467 1.00 34.97 220 ASP A C 1
ATOM 1775 O O . ASP A 1 220 ? 26.710 -35.016 7.778 1.00 34.97 220 ASP A O 1
ATOM 1779 N N . LYS A 1 221 ? 28.321 -33.622 8.489 1.00 29.80 221 LYS A N 1
ATOM 1780 C CA . LYS A 1 221 ? 29.415 -34.450 7.974 1.00 29.80 221 LYS A CA 1
ATOM 1781 C C . LYS A 1 221 ? 29.601 -35.628 8.936 1.00 29.80 221 LYS A C 1
ATOM 1783 O O . LYS A 1 221 ? 30.037 -35.380 10.060 1.00 29.80 221 LYS A O 1
ATOM 1788 N N . PRO A 1 222 ? 29.390 -36.892 8.531 1.00 33.91 222 PRO A N 1
ATOM 1789 C CA . PRO A 1 222 ? 29.844 -38.001 9.349 1.00 33.91 222 PRO A CA 1
ATOM 1790 C C . PRO A 1 222 ? 31.375 -38.054 9.286 1.00 33.91 222 PRO A C 1
ATOM 1792 O O . PRO A 1 222 ? 31.961 -38.265 8.219 1.00 33.91 222 PRO A O 1
ATOM 1795 N N . GLU A 1 223 ? 32.038 -37.865 10.428 1.00 32.47 223 GLU A N 1
ATOM 1796 C CA . GLU A 1 223 ? 33.432 -38.281 10.566 1.00 32.47 223 GLU A CA 1
ATOM 1797 C C . GLU A 1 223 ? 33.519 -39.796 10.361 1.00 32.47 223 GLU A C 1
ATOM 1799 O O . GLU A 1 223 ? 32.813 -40.581 10.992 1.00 32.47 223 GLU A O 1
ATOM 1804 N N . ASN A 1 224 ? 34.392 -40.202 9.443 1.00 31.78 224 ASN A N 1
ATOM 1805 C CA . ASN A 1 224 ? 34.613 -41.597 9.102 1.00 31.78 224 ASN A CA 1
ATOM 1806 C C . ASN A 1 224 ? 35.367 -42.307 10.239 1.00 31.78 224 ASN A C 1
ATOM 1808 O O . ASN A 1 224 ? 36.577 -42.121 10.382 1.00 31.78 224 ASN A O 1
ATOM 1812 N N . SER A 1 225 ? 34.669 -43.135 11.0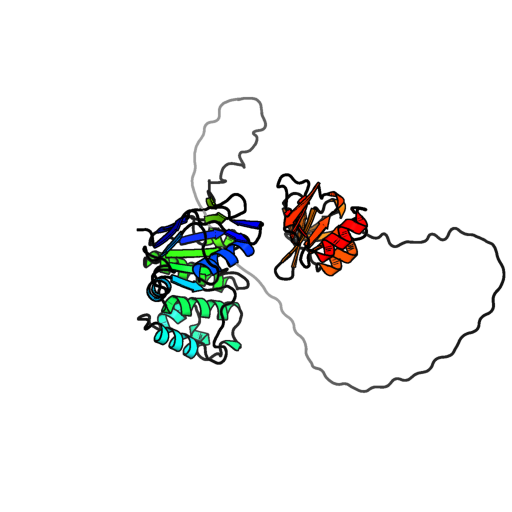16 1.00 32.50 225 SER A N 1
ATOM 1813 C CA . SER A 1 225 ? 35.265 -44.078 11.966 1.00 32.50 225 SER A CA 1
ATOM 1814 C C . SER A 1 225 ? 35.074 -45.527 11.496 1.00 32.50 225 SER A C 1
ATOM 1816 O O . SER A 1 225 ? 34.100 -45.876 10.832 1.00 32.50 225 SER A O 1
ATOM 1818 N N . ALA A 1 226 ? 36.091 -46.348 11.768 1.00 31.47 226 ALA A N 1
ATOM 1819 C CA . ALA A 1 226 ? 36.258 -47.702 11.236 1.00 31.47 226 ALA A CA 1
ATOM 1820 C C . ALA A 1 226 ? 35.304 -48.735 11.903 1.00 31.47 226 ALA A C 1
ATOM 1822 O O . ALA A 1 226 ? 34.666 -48.408 12.904 1.00 31.47 226 ALA A O 1
ATOM 1823 N N . PRO A 1 227 ? 35.159 -49.956 11.345 1.00 35.34 227 PRO A N 1
ATOM 1824 C CA . PRO A 1 227 ? 33.925 -50.732 11.476 1.00 35.34 227 PRO A CA 1
ATOM 1825 C C . PRO A 1 227 ? 33.830 -51.652 12.704 1.00 35.34 227 PRO A C 1
ATOM 1827 O O . PRO A 1 227 ? 34.833 -52.117 13.234 1.00 35.34 227 PRO A O 1
ATOM 1830 N N . GLU A 1 228 ? 32.569 -51.937 13.046 1.00 30.00 228 GLU A N 1
ATOM 1831 C CA . GLU A 1 228 ? 31.997 -53.213 13.519 1.00 30.00 228 GLU A CA 1
ATOM 1832 C C . GLU A 1 228 ? 32.826 -54.120 14.452 1.00 30.00 228 GLU A C 1
ATOM 1834 O O . GLU A 1 228 ? 33.691 -54.867 14.008 1.00 30.00 228 GLU A O 1
ATOM 1839 N N . GLU A 1 229 ? 32.379 -54.222 15.710 1.00 29.61 229 GLU A N 1
ATOM 1840 C CA . GLU A 1 229 ? 32.331 -55.501 16.437 1.00 29.61 229 GLU A CA 1
ATOM 1841 C C . GLU A 1 229 ? 30.967 -55.667 17.142 1.00 29.61 229 GLU A C 1
ATOM 1843 O O . GLU A 1 229 ? 30.138 -54.755 17.175 1.00 29.61 229 GLU A O 1
ATOM 1848 N N . GLU A 1 230 ? 30.689 -56.888 17.597 1.00 28.44 230 GLU A N 1
ATOM 1849 C CA . GLU A 1 230 ? 29.357 -57.504 17.596 1.00 28.44 230 GLU A CA 1
ATOM 1850 C C . GLU A 1 230 ? 28.794 -57.772 19.021 1.00 28.44 230 GLU A C 1
ATOM 1852 O O . GLU A 1 230 ? 29.532 -57.805 20.000 1.00 28.44 230 GLU A O 1
ATOM 1857 N N . GLN A 1 231 ? 27.491 -58.095 19.100 1.00 28.16 231 GLN A N 1
ATOM 1858 C CA . GLN A 1 231 ? 26.781 -58.765 20.219 1.00 28.16 231 GLN A CA 1
ATOM 1859 C C . GLN A 1 231 ? 26.400 -57.938 21.472 1.00 28.16 231 GLN A C 1
ATOM 1861 O O . GLN A 1 231 ? 27.183 -57.182 22.034 1.00 28.16 231 GLN A O 1
ATOM 1866 N N . GLY A 1 232 ? 25.174 -58.162 21.981 1.00 2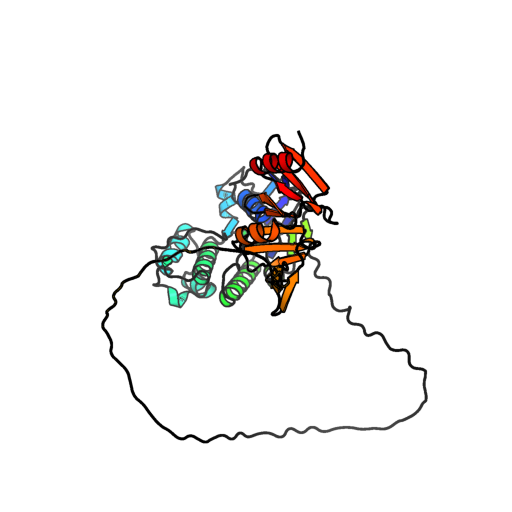7.89 232 GLY A N 1
ATOM 1867 C CA . GLY A 1 232 ? 24.726 -57.616 23.278 1.00 27.89 232 GLY A CA 1
ATOM 1868 C C . GLY A 1 232 ? 23.205 -57.521 23.476 1.00 27.89 232 GLY A C 1
ATOM 1869 O O . GLY A 1 232 ? 22.640 -56.433 23.475 1.00 27.89 232 GLY A O 1
ATOM 1870 N N . VAL A 1 233 ? 22.518 -58.652 23.661 1.00 28.38 233 VAL A N 1
ATOM 1871 C CA . VAL A 1 233 ? 21.072 -58.701 23.986 1.00 28.38 233 VAL A CA 1
ATOM 1872 C C . VAL A 1 233 ? 20.837 -58.325 25.461 1.00 28.38 233 VAL A C 1
ATOM 1874 O O . VAL A 1 233 ? 21.607 -58.807 26.285 1.00 28.38 233 VAL A O 1
ATOM 1877 N N . LEU A 1 234 ? 19.759 -57.581 25.805 1.00 29.09 234 LEU A N 1
ATOM 1878 C CA . LEU A 1 234 ? 18.764 -57.908 26.872 1.00 29.09 234 LEU A CA 1
ATOM 1879 C C . LEU A 1 234 ? 17.894 -56.722 27.390 1.00 29.09 234 LEU A C 1
ATOM 1881 O O . LEU A 1 234 ? 18.371 -55.824 28.066 1.00 29.09 234 LEU A O 1
ATOM 1885 N N . THR A 1 235 ? 16.575 -56.853 27.162 1.00 28.30 235 THR A N 1
ATOM 1886 C CA . THR A 1 235 ? 15.419 -56.585 28.072 1.00 28.30 235 THR A CA 1
ATOM 1887 C C . THR A 1 235 ? 15.184 -55.252 28.814 1.00 28.30 235 THR A C 1
ATOM 1889 O O . THR A 1 235 ? 16.029 -54.800 29.563 1.00 28.30 235 THR A O 1
ATOM 1892 N N . GLN A 1 236 ? 13.907 -54.811 28.755 1.00 28.56 236 GLN A N 1
ATOM 1893 C CA . GLN A 1 236 ? 13.019 -54.297 29.840 1.00 28.56 236 GLN A CA 1
ATOM 1894 C C . GLN A 1 236 ? 13.576 -53.254 30.852 1.00 28.56 236 GLN A C 1
ATOM 1896 O O . GLN A 1 236 ? 14.590 -53.475 31.486 1.00 28.56 236 GLN A O 1
ATOM 1901 N N . GLY A 1 237 ? 12.903 -52.154 31.212 1.00 25.09 237 GLY A N 1
ATOM 1902 C CA . GLY A 1 237 ? 11.571 -51.646 30.868 1.00 25.09 237 GLY A CA 1
ATOM 1903 C C . GLY A 1 237 ? 10.871 -50.985 32.078 1.00 25.09 237 GLY A C 1
ATOM 1904 O O . GLY A 1 237 ? 11.005 -51.470 33.195 1.00 25.09 237 GLY A O 1
ATOM 1905 N N . ARG A 1 238 ? 10.013 -49.984 31.802 1.00 28.08 238 ARG A N 1
ATOM 1906 C CA . ARG A 1 238 ? 8.882 -49.500 32.639 1.00 28.08 238 ARG A CA 1
ATOM 1907 C C . ARG A 1 238 ? 9.148 -48.500 33.805 1.00 28.08 238 ARG A C 1
ATOM 1909 O O . ARG A 1 238 ? 10.069 -48.648 34.592 1.00 28.08 238 ARG A O 1
ATOM 1916 N N . VAL A 1 239 ? 8.147 -47.618 33.968 1.00 26.61 239 VAL A N 1
ATOM 1917 C CA . VAL A 1 239 ? 7.707 -46.803 35.135 1.00 26.61 239 VAL A CA 1
ATOM 1918 C C . VAL A 1 239 ? 8.282 -45.383 35.337 1.00 26.61 239 VAL A C 1
ATOM 1920 O O . VAL A 1 239 ? 9.424 -45.164 35.714 1.00 26.61 239 VAL A O 1
ATOM 1923 N N . GLU A 1 240 ? 7.355 -44.447 35.123 1.00 27.83 240 GLU A N 1
ATOM 1924 C CA . GLU A 1 240 ? 7.131 -43.100 35.675 1.00 27.83 240 GLU A CA 1
ATOM 1925 C C . GLU A 1 240 ? 7.686 -42.791 37.087 1.00 27.83 240 GLU A C 1
ATOM 1927 O O . GLU A 1 240 ? 7.650 -43.646 37.965 1.00 27.83 240 GLU A O 1
ATOM 1932 N N . GLN A 1 241 ? 7.976 -41.512 37.376 1.00 27.83 241 GLN A N 1
ATOM 1933 C CA . GLN A 1 241 ? 7.265 -40.798 38.459 1.00 27.83 241 GLN A CA 1
ATOM 1934 C C . GLN A 1 241 ? 7.492 -39.276 38.457 1.00 27.83 241 GLN A C 1
ATOM 1936 O O . GLN A 1 241 ? 8.604 -38.787 38.266 1.00 27.83 241 GLN A O 1
ATOM 1941 N N . GLU A 1 242 ? 6.418 -38.531 38.731 1.00 27.38 242 GLU A N 1
ATOM 1942 C CA . GLU A 1 242 ? 6.451 -37.121 39.135 1.00 27.38 242 GLU A CA 1
ATOM 1943 C C . GLU A 1 242 ? 6.851 -36.989 40.615 1.00 27.38 242 GLU A C 1
ATOM 1945 O O . GLU A 1 242 ? 6.407 -37.793 41.434 1.00 27.38 242 GLU A O 1
ATOM 1950 N N . VAL A 1 243 ? 7.546 -35.908 40.998 1.00 30.25 243 VAL A N 1
ATOM 1951 C CA . VAL A 1 243 ? 7.446 -35.326 42.355 1.00 30.25 243 VAL A CA 1
ATOM 1952 C C . VAL A 1 243 ? 7.490 -33.795 42.262 1.00 30.25 243 VAL A C 1
ATOM 1954 O O . VAL A 1 243 ? 8.123 -33.225 41.376 1.00 30.25 243 VAL A O 1
ATOM 1957 N N . SER A 1 244 ? 6.781 -33.125 43.169 1.00 25.42 244 SER A N 1
ATOM 1958 C CA . SER A 1 244 ? 6.445 -31.703 43.118 1.00 25.42 244 SER A CA 1
ATOM 1959 C C . SER A 1 244 ? 7.147 -30.825 44.174 1.00 25.42 244 SER A C 1
ATOM 1961 O O . SER A 1 244 ? 7.584 -31.296 45.219 1.00 25.42 244 SER A O 1
ATOM 1963 N N . ALA A 1 245 ? 7.077 -29.509 43.918 1.00 28.81 245 ALA A N 1
ATOM 1964 C CA . ALA A 1 245 ? 6.762 -28.438 44.882 1.00 28.81 245 ALA A CA 1
ATOM 1965 C C . ALA A 1 245 ? 7.852 -27.650 45.666 1.00 28.81 245 ALA A C 1
ATOM 1967 O O . ALA A 1 245 ? 8.807 -28.175 46.221 1.00 28.81 245 ALA A O 1
ATOM 1968 N N . ALA A 1 246 ? 7.499 -26.360 45.834 1.00 27.95 246 ALA A N 1
ATOM 1969 C CA . ALA A 1 246 ? 7.640 -25.506 47.031 1.00 27.95 246 ALA A CA 1
ATOM 1970 C C . ALA A 1 246 ? 8.809 -24.491 47.178 1.00 27.95 246 ALA A C 1
ATOM 1972 O O . ALA A 1 246 ? 9.859 -24.748 47.755 1.00 27.95 246 ALA A O 1
ATOM 1973 N N . SER A 1 247 ? 8.484 -23.252 46.788 1.00 25.30 247 SER A N 1
ATOM 1974 C CA . SER A 1 247 ? 8.797 -21.933 47.381 1.00 25.30 247 SER A CA 1
ATOM 1975 C C . SER A 1 247 ? 9.537 -21.810 48.731 1.00 25.30 247 SER A C 1
ATOM 1977 O O . SER A 1 247 ? 9.134 -22.436 49.710 1.00 25.30 247 SER A O 1
ATOM 1979 N N . LYS A 1 248 ? 10.381 -20.758 48.854 1.00 28.91 248 LYS A N 1
ATOM 1980 C CA . LYS A 1 248 ? 10.299 -19.748 49.950 1.00 28.91 248 LYS A CA 1
ATOM 1981 C C . LYS A 1 248 ? 11.144 -18.464 49.738 1.00 28.91 248 LYS A C 1
ATOM 1983 O O . LYS A 1 248 ? 12.342 -18.521 49.499 1.00 28.91 248 LYS A O 1
ATOM 1988 N N . LYS A 1 249 ? 10.492 -17.308 49.925 1.00 27.00 249 LYS A N 1
ATOM 1989 C CA . LYS A 1 249 ? 11.014 -16.035 50.504 1.00 27.00 249 LYS A CA 1
ATOM 1990 C C . LYS A 1 249 ? 10.561 -15.998 52.001 1.00 27.00 249 LYS A C 1
ATOM 1992 O O . LYS A 1 249 ? 9.846 -16.943 52.353 1.00 27.00 249 LYS A O 1
ATOM 1997 N N . PRO A 1 250 ? 10.863 -15.007 52.887 1.00 38.41 250 PRO A N 1
ATOM 1998 C CA . PRO A 1 250 ? 11.284 -13.608 52.645 1.00 38.41 250 PRO A CA 1
ATOM 1999 C C . PRO A 1 250 ? 12.363 -13.039 53.615 1.00 38.41 250 PRO A C 1
ATOM 2001 O O . PRO A 1 250 ? 12.826 -13.739 54.508 1.00 38.41 250 PRO A O 1
ATOM 2004 N N . ALA A 1 251 ? 12.687 -11.742 53.482 1.00 27.75 251 ALA A N 1
ATOM 2005 C CA . ALA A 1 251 ? 12.971 -10.814 54.595 1.00 27.75 251 ALA A CA 1
ATOM 2006 C C . ALA A 1 251 ? 12.899 -9.345 54.108 1.00 27.75 251 ALA A C 1
ATOM 2008 O O . ALA A 1 251 ? 13.119 -9.077 52.926 1.00 27.75 251 ALA A O 1
ATOM 2009 N N . GLU A 1 252 ? 12.574 -8.421 55.014 1.00 25.77 252 GLU A N 1
ATOM 2010 C CA . GLU A 1 252 ? 12.235 -7.005 54.782 1.00 25.77 252 GLU A CA 1
ATOM 2011 C C . GLU A 1 252 ? 12.649 -6.192 56.022 1.00 25.77 252 GLU A C 1
ATOM 2013 O O . GLU A 1 252 ? 12.367 -6.645 57.130 1.00 25.77 252 GLU A O 1
ATOM 2018 N N . VAL A 1 253 ? 13.269 -5.010 55.863 1.00 28.70 253 VAL A N 1
ATOM 2019 C CA . VAL A 1 253 ? 13.322 -3.949 56.898 1.00 28.70 253 VAL A CA 1
ATOM 2020 C C . VAL A 1 253 ? 13.345 -2.561 56.227 1.00 28.70 253 VAL A C 1
ATOM 2022 O O . VAL A 1 253 ? 14.036 -2.356 55.231 1.00 28.70 253 VAL A O 1
ATOM 2025 N N . THR A 1 254 ? 12.572 -1.630 56.792 1.00 25.84 254 THR A N 1
ATOM 2026 C CA . THR A 1 254 ? 12.440 -0.182 56.499 1.00 25.84 254 THR A CA 1
ATOM 2027 C C . THR A 1 254 ? 13.738 0.609 56.838 1.00 25.84 254 THR A C 1
ATOM 2029 O O . THR A 1 254 ? 14.677 0.019 57.355 1.00 25.84 254 THR A O 1
ATOM 2032 N N . SER A 1 255 ? 13.972 1.917 56.624 1.00 28.14 255 SER A N 1
ATOM 2033 C CA . SER A 1 255 ? 13.179 3.161 56.417 1.00 28.14 255 SER A CA 1
ATOM 2034 C C . SER A 1 255 ? 14.144 4.241 55.804 1.00 28.14 255 SER A C 1
ATOM 2036 O O . SER A 1 255 ? 15.330 3.943 55.697 1.00 28.14 255 SER A O 1
ATOM 2038 N N . THR A 1 256 ? 13.838 5.490 55.395 1.00 26.23 256 THR A N 1
ATOM 2039 C CA . THR A 1 256 ? 12.623 6.348 55.378 1.00 26.23 256 THR A CA 1
ATOM 2040 C C . THR A 1 256 ? 12.775 7.528 54.379 1.00 26.23 256 THR A C 1
ATOM 2042 O O . THR A 1 256 ? 13.863 7.825 53.898 1.00 26.23 256 THR A O 1
ATOM 2045 N N . GLU A 1 257 ? 11.648 8.201 54.137 1.00 27.83 257 GLU A N 1
ATOM 2046 C CA . GLU A 1 257 ? 11.362 9.603 53.743 1.00 27.83 257 GLU A CA 1
ATOM 2047 C C . GLU A 1 257 ? 12.320 10.731 54.259 1.00 27.83 257 GLU A C 1
ATOM 2049 O O . GLU A 1 257 ? 13.072 10.506 55.201 1.00 27.83 257 GLU A O 1
ATOM 2054 N N . THR A 1 258 ? 12.358 11.989 53.749 1.00 27.16 258 THR A N 1
ATOM 2055 C CA . THR A 1 258 ? 11.340 12.790 53.000 1.00 27.16 258 THR A CA 1
ATOM 2056 C C . THR A 1 258 ? 11.929 14.000 52.208 1.00 27.16 258 THR A C 1
ATOM 2058 O O . THR A 1 258 ? 12.823 14.679 52.695 1.00 27.16 258 THR A O 1
ATOM 2061 N N . THR A 1 259 ? 11.350 14.295 51.029 1.00 27.62 259 THR A N 1
ATOM 2062 C CA . THR A 1 259 ? 11.082 15.607 50.344 1.00 27.62 259 THR A CA 1
ATOM 2063 C C . THR A 1 259 ? 12.052 16.822 50.265 1.00 27.62 259 THR A C 1
ATOM 2065 O O . THR A 1 259 ? 12.479 17.397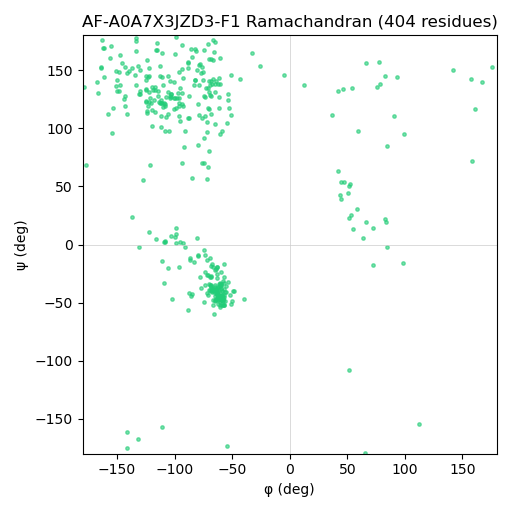 51.258 1.00 27.62 259 THR A O 1
ATOM 2068 N N . HIS A 1 260 ? 12.174 17.327 49.019 1.00 28.48 260 HIS A N 1
ATOM 2069 C CA . HIS A 1 260 ? 12.466 18.702 48.519 1.00 28.48 260 HIS A CA 1
ATOM 2070 C C . HIS A 1 260 ? 11.512 19.827 49.043 1.00 28.48 260 HIS A C 1
ATOM 2072 O O . HIS A 1 260 ? 10.601 19.473 49.792 1.00 28.48 260 HIS A O 1
ATOM 2078 N N . PRO A 1 261 ? 11.551 21.120 48.581 1.00 44.22 261 PRO A N 1
ATOM 2079 C CA . PRO A 1 261 ? 12.471 21.842 47.651 1.00 44.22 261 PRO A CA 1
ATOM 2080 C C . PRO A 1 261 ? 12.963 23.242 48.132 1.00 44.22 261 PRO A C 1
ATOM 2082 O O . PRO A 1 261 ? 12.448 23.769 49.110 1.00 44.22 261 PRO A O 1
ATOM 2085 N N . ALA A 1 262 ? 13.875 23.890 47.376 1.00 28.02 262 ALA A N 1
ATOM 2086 C CA . ALA A 1 262 ? 13.769 25.289 46.876 1.00 28.02 262 ALA A CA 1
ATOM 2087 C C . ALA A 1 262 ? 15.110 25.834 46.316 1.00 28.02 262 ALA A C 1
ATOM 2089 O O . ALA A 1 262 ? 16.163 25.628 46.907 1.00 28.02 262 ALA A O 1
ATOM 2090 N N . GLY A 1 263 ? 15.056 26.585 45.209 1.00 24.11 263 GLY A N 1
ATOM 2091 C CA . GLY A 1 263 ? 16.032 27.645 44.875 1.00 24.11 263 GLY A CA 1
ATOM 2092 C C . GLY A 1 263 ? 15.336 29.017 44.979 1.00 24.11 263 GLY A C 1
ATOM 2093 O O . GLY A 1 263 ? 14.267 29.063 45.593 1.00 24.11 263 GLY A O 1
ATOM 2094 N N . PRO A 1 264 ? 15.801 30.101 44.318 1.00 48.44 264 PRO A N 1
ATOM 2095 C CA . PRO A 1 264 ? 17.025 30.280 43.515 1.00 48.44 264 PRO A CA 1
ATOM 2096 C C . PRO A 1 264 ? 17.802 31.574 43.907 1.00 48.44 264 PRO A C 1
ATOM 2098 O O . PRO A 1 264 ? 17.470 32.192 44.912 1.00 48.44 264 PRO A O 1
ATOM 2101 N N . ILE A 1 265 ? 18.787 32.012 43.096 1.00 32.00 265 ILE A N 1
ATOM 2102 C CA . ILE A 1 265 ? 18.988 33.396 42.558 1.00 32.00 265 ILE A CA 1
ATOM 2103 C C . ILE A 1 265 ? 20.458 33.649 42.143 1.00 32.00 265 ILE A C 1
ATOM 2105 O O . ILE A 1 265 ? 21.397 33.161 42.759 1.00 32.00 265 ILE A O 1
ATOM 2109 N N . ALA A 1 266 ? 20.596 34.397 41.045 1.00 26.61 266 ALA A N 1
ATOM 2110 C CA . ALA A 1 266 ? 21.791 34.767 40.282 1.00 26.61 266 ALA A CA 1
ATOM 2111 C C . ALA A 1 266 ? 22.896 35.565 41.011 1.00 26.61 266 ALA A C 1
ATOM 2113 O O . ALA A 1 266 ? 22.599 36.300 41.949 1.00 26.61 266 ALA A O 1
ATOM 2114 N N . ALA A 1 267 ? 24.120 35.539 40.454 1.00 28.56 267 ALA A N 1
ATOM 2115 C CA . ALA A 1 267 ? 24.746 36.696 39.774 1.00 28.56 267 ALA A CA 1
ATOM 2116 C C . ALA A 1 267 ? 26.153 36.359 39.210 1.00 28.56 267 ALA A C 1
ATOM 2118 O O . ALA A 1 267 ? 26.968 35.768 39.913 1.00 28.56 267 ALA A O 1
ATOM 2119 N N . GLU A 1 268 ? 26.449 36.778 37.974 1.00 30.25 268 GLU A N 1
ATOM 2120 C CA . GLU A 1 268 ? 27.823 37.107 37.520 1.00 30.25 268 GLU A CA 1
ATOM 2121 C C . GLU A 1 268 ? 28.109 38.593 37.891 1.00 30.25 268 GLU A C 1
ATOM 2123 O O . GLU A 1 268 ? 27.141 39.272 38.268 1.00 30.25 268 GLU A O 1
ATOM 2128 N N . PRO A 1 269 ? 29.352 39.142 37.821 1.00 40.59 269 PRO A N 1
ATOM 2129 C CA . PRO A 1 269 ? 29.946 39.472 36.508 1.00 40.59 269 PRO A CA 1
ATOM 2130 C C . PRO A 1 269 ? 31.506 39.545 36.394 1.00 40.59 269 PRO A C 1
ATOM 2132 O O . PRO A 1 269 ? 32.222 39.748 37.369 1.00 40.59 269 PRO A O 1
ATOM 2135 N N . ASP A 1 270 ? 31.965 39.445 35.139 1.00 27.66 270 ASP A N 1
ATOM 2136 C CA . ASP A 1 270 ? 32.986 40.249 34.414 1.00 27.66 270 ASP A CA 1
ATOM 2137 C C . ASP A 1 270 ? 34.518 40.354 34.671 1.00 27.66 270 ASP A C 1
ATOM 2139 O O . ASP A 1 270 ? 35.058 40.214 35.763 1.00 27.66 270 ASP A O 1
ATOM 2143 N N . GLU A 1 271 ? 35.151 40.739 33.542 1.00 28.19 271 GLU A N 1
ATOM 2144 C CA . GLU A 1 271 ? 36.362 41.569 33.321 1.00 28.19 271 GLU A CA 1
ATOM 2145 C C . GLU A 1 271 ? 37.811 41.002 33.369 1.00 28.19 271 GLU A C 1
ATOM 2147 O O . GLU A 1 271 ? 38.579 41.129 34.318 1.00 28.19 271 GLU A O 1
ATOM 2152 N N . ALA A 1 272 ? 38.202 40.460 32.207 1.00 26.62 272 ALA A N 1
ATOM 2153 C CA . ALA A 1 272 ? 39.380 40.770 31.367 1.00 26.62 272 ALA A CA 1
ATOM 2154 C C . ALA A 1 272 ? 40.575 41.648 31.853 1.00 26.62 272 ALA A C 1
ATOM 2156 O O . ALA A 1 272 ? 40.409 42.798 32.247 1.00 26.62 272 ALA A O 1
ATOM 2157 N N . ALA A 1 273 ? 41.803 41.197 31.520 1.00 27.77 273 ALA A N 1
ATOM 2158 C CA . ALA A 1 273 ? 42.940 42.026 31.050 1.00 27.77 273 ALA A CA 1
ATOM 2159 C C . ALA A 1 273 ? 43.949 41.145 30.252 1.00 27.77 273 ALA A C 1
ATOM 2161 O O . ALA A 1 273 ? 44.383 40.122 30.768 1.00 27.77 273 ALA A O 1
ATOM 2162 N N . VAL A 1 274 ? 44.130 41.314 28.930 1.00 28.77 274 VAL A N 1
ATOM 2163 C CA . VAL A 1 274 ? 45.109 42.164 28.187 1.00 28.77 274 VAL A CA 1
ATOM 2164 C C . VAL A 1 274 ? 46.559 41.616 28.148 1.00 28.77 274 VAL A C 1
ATOM 2166 O O . VAL A 1 274 ? 47.090 41.121 29.133 1.00 28.77 274 VAL A O 1
ATOM 2169 N N . ALA A 1 275 ? 47.169 41.679 26.956 1.00 27.27 275 ALA A N 1
ATOM 2170 C CA . ALA A 1 275 ? 48.387 40.970 26.538 1.00 27.27 275 ALA A CA 1
ATOM 2171 C C . ALA A 1 275 ? 49.712 41.748 26.717 1.00 27.27 275 ALA A C 1
ATOM 2173 O O . ALA A 1 275 ? 49.710 42.959 26.931 1.00 27.27 275 ALA A O 1
ATOM 2174 N N . ALA A 1 276 ? 50.838 41.053 26.501 1.00 28.11 276 ALA A N 1
ATOM 2175 C CA . ALA A 1 276 ? 52.131 41.647 26.148 1.00 28.11 276 ALA A CA 1
ATOM 2176 C C . ALA A 1 276 ? 52.944 40.701 25.236 1.00 28.11 276 ALA A C 1
ATOM 2178 O O . ALA A 1 276 ? 53.073 39.515 25.534 1.00 28.11 276 ALA A O 1
ATOM 2179 N N . GLU A 1 277 ? 53.499 41.231 24.143 1.00 29.83 277 GLU A N 1
ATOM 2180 C CA . GLU A 1 277 ? 54.494 40.560 23.293 1.00 29.83 277 GLU A CA 1
ATOM 2181 C C . GLU A 1 277 ? 55.919 40.925 23.735 1.00 29.83 277 GLU A C 1
ATOM 2183 O O . GLU A 1 277 ? 56.200 42.098 23.977 1.00 29.83 277 GLU A O 1
ATOM 2188 N N . THR A 1 278 ? 56.845 39.968 23.672 1.00 27.31 278 THR A N 1
ATOM 2189 C CA . THR A 1 278 ? 58.246 40.217 23.287 1.00 27.31 278 THR A CA 1
ATOM 2190 C C . THR A 1 278 ? 58.815 38.971 22.611 1.00 27.31 278 THR A C 1
ATOM 2192 O O . THR A 1 278 ? 58.683 37.861 23.116 1.00 27.31 278 THR A O 1
ATOM 2195 N N . ALA A 1 279 ? 59.465 39.154 21.463 1.00 30.12 279 ALA A N 1
ATOM 2196 C CA . ALA A 1 279 ? 60.188 38.096 20.759 1.00 30.12 279 ALA A CA 1
ATOM 2197 C C . ALA A 1 279 ? 61.682 38.136 21.107 1.00 30.12 279 ALA A C 1
ATOM 2199 O O . ALA A 1 279 ? 62.208 39.244 21.256 1.00 30.12 279 ALA A O 1
ATOM 2200 N N . LYS A 1 280 ? 62.362 36.972 21.124 1.00 27.88 280 LYS A N 1
ATOM 2201 C CA . LYS A 1 280 ? 63.531 36.705 20.256 1.00 27.88 280 LYS A CA 1
ATOM 2202 C C . LYS A 1 280 ? 64.257 35.361 20.467 1.00 27.88 280 LYS A C 1
ATOM 2204 O O . LYS A 1 280 ? 64.348 34.869 21.584 1.00 27.88 280 LYS A O 1
ATOM 2209 N N . ASP A 1 281 ? 64.868 34.949 19.353 1.00 29.11 281 ASP A N 1
ATOM 2210 C CA . ASP A 1 281 ? 66.040 34.081 19.152 1.00 29.11 281 ASP A CA 1
ATOM 2211 C C . ASP A 1 281 ? 65.883 32.545 19.286 1.00 29.11 281 ASP A C 1
ATOM 2213 O O . ASP A 1 281 ? 64.885 32.032 19.790 1.00 29.11 281 ASP A O 1
ATOM 2217 N N . GLU A 1 282 ? 66.818 31.836 18.638 1.00 32.56 282 GLU A N 1
ATOM 2218 C CA . GLU A 1 282 ? 66.600 30.597 17.861 1.00 32.56 282 GLU A CA 1
ATOM 2219 C C . GLU A 1 282 ? 67.295 29.337 18.439 1.00 32.56 282 GLU A C 1
ATOM 2221 O O . GLU A 1 282 ? 68.105 29.431 19.357 1.00 32.56 282 GLU A O 1
ATOM 2226 N N . ASP A 1 283 ? 67.000 28.183 17.819 1.00 31.69 283 ASP A N 1
ATOM 2227 C CA . ASP A 1 283 ? 67.666 26.867 17.919 1.00 31.69 283 ASP A CA 1
ATOM 2228 C C . ASP A 1 283 ? 67.757 26.169 19.295 1.00 31.69 283 ASP A C 1
ATOM 2230 O O . ASP A 1 283 ? 68.723 26.307 20.039 1.00 31.69 283 ASP A O 1
ATOM 2234 N N . ASP A 1 284 ? 66.822 25.238 19.528 1.00 33.69 284 ASP A N 1
ATOM 2235 C CA . ASP A 1 284 ? 67.198 23.818 19.648 1.00 33.69 284 ASP A CA 1
ATOM 2236 C C . ASP A 1 284 ? 66.006 22.919 19.255 1.00 33.69 284 ASP A C 1
ATOM 2238 O O . ASP A 1 284 ? 64.925 22.978 19.846 1.00 33.69 284 ASP A O 1
ATOM 2242 N N . ALA A 1 285 ? 66.167 22.115 18.201 1.00 35.38 285 ALA A N 1
ATOM 2243 C CA . ALA A 1 285 ? 65.073 21.359 17.587 1.00 35.38 285 ALA A CA 1
ATOM 2244 C C . ALA A 1 285 ? 64.935 19.944 18.177 1.00 35.38 285 ALA A C 1
ATOM 2246 O O . ALA A 1 285 ? 65.400 18.961 17.591 1.00 35.38 285 ALA A O 1
ATOM 2247 N N . GLU A 1 286 ? 64.235 19.815 19.307 1.00 37.94 286 GLU A N 1
ATOM 2248 C CA . GLU A 1 286 ? 63.680 18.517 19.705 1.00 37.94 286 GLU A CA 1
ATOM 2249 C C . GLU A 1 286 ? 62.563 18.099 18.725 1.00 37.94 286 GLU A C 1
ATOM 2251 O O . GLU A 1 286 ? 61.740 18.932 18.329 1.00 37.94 286 GLU A O 1
ATOM 2256 N N . PRO A 1 287 ? 62.486 16.821 18.306 1.00 39.34 287 PRO A N 1
ATOM 2257 C CA . PRO A 1 287 ? 61.411 16.367 17.440 1.00 39.34 287 PRO A CA 1
ATOM 2258 C C . PRO A 1 287 ? 60.113 16.300 18.248 1.00 39.34 287 PRO A C 1
ATOM 2260 O O . PRO A 1 287 ? 59.846 15.300 18.920 1.00 39.34 287 PRO A O 1
ATOM 2263 N N . GLU A 1 288 ? 59.284 17.345 18.159 1.00 36.78 288 GLU A N 1
ATOM 2264 C CA . GLU A 1 288 ? 57.912 17.294 18.658 1.00 36.78 288 GLU A CA 1
ATOM 2265 C C . GLU A 1 288 ? 57.218 16.055 18.085 1.00 36.78 288 GLU A C 1
ATOM 2267 O O . GLU A 1 288 ? 56.923 15.963 16.885 1.00 36.78 288 GLU A O 1
ATOM 2272 N N . VAL A 1 289 ? 56.923 15.091 18.961 1.00 41.25 289 VAL A N 1
ATOM 2273 C CA . VAL A 1 289 ? 56.050 13.965 18.639 1.00 41.25 289 VAL A CA 1
ATOM 2274 C C . VAL A 1 289 ? 54.641 14.529 18.523 1.00 41.25 289 VAL A C 1
ATOM 2276 O O . VAL A 1 289 ? 53.839 14.466 19.455 1.00 41.25 289 VAL A O 1
ATOM 2279 N N . THR A 1 290 ? 54.355 15.114 17.359 1.00 35.28 290 THR A N 1
ATOM 2280 C CA . THR A 1 290 ? 53.021 15.555 16.977 1.00 35.28 290 THR A CA 1
ATOM 2281 C C . THR A 1 290 ? 52.116 14.335 17.003 1.00 35.28 290 THR A C 1
ATOM 2283 O O . THR A 1 290 ? 52.062 13.530 16.071 1.00 35.28 290 THR A O 1
ATOM 2286 N N . SER A 1 291 ? 51.390 14.189 18.109 1.00 45.69 291 SER A N 1
ATOM 2287 C CA . SER A 1 291 ? 50.327 13.213 18.286 1.00 45.69 291 SER A CA 1
ATOM 2288 C C . SER A 1 291 ? 49.133 13.636 17.435 1.00 45.69 291 SER A C 1
ATOM 2290 O O . SER A 1 291 ? 48.069 14.004 17.930 1.00 45.69 291 SER A O 1
ATOM 2292 N N . GLN A 1 292 ? 49.320 13.589 16.110 1.00 39.62 292 GLN A N 1
ATOM 2293 C CA . GLN A 1 292 ? 48.231 13.703 15.158 1.00 39.62 292 GLN A CA 1
ATOM 2294 C C . GLN A 1 292 ? 47.187 12.663 15.571 1.00 39.62 292 GLN A C 1
ATOM 2296 O O . GLN A 1 292 ? 47.505 11.469 15.596 1.00 39.62 292 GLN A O 1
ATOM 2301 N N . PRO A 1 293 ? 45.961 13.077 15.942 1.00 39.62 293 PRO A N 1
ATOM 2302 C CA . PRO A 1 293 ? 44.953 12.129 16.370 1.00 39.62 293 PRO A CA 1
ATOM 2303 C C . PRO A 1 293 ? 44.687 11.195 15.196 1.00 39.62 293 PRO A C 1
ATOM 2305 O O . PRO A 1 293 ? 44.262 11.651 14.130 1.00 39.62 293 PRO A O 1
ATOM 2308 N N . VAL A 1 294 ? 44.975 9.902 15.385 1.00 42.78 294 VAL A N 1
ATOM 2309 C CA . VAL A 1 294 ? 44.799 8.868 14.360 1.00 42.78 294 VAL A CA 1
ATOM 2310 C C . VAL A 1 294 ? 43.354 8.938 13.878 1.00 42.78 294 VAL A C 1
ATOM 2312 O O . VAL A 1 294 ? 42.423 8.549 14.585 1.00 42.78 294 VAL A O 1
ATOM 2315 N N . ARG A 1 295 ? 43.151 9.497 12.681 1.00 50.03 295 ARG A N 1
ATOM 2316 C CA . ARG A 1 295 ? 41.819 9.662 12.103 1.00 50.03 295 ARG A CA 1
ATOM 2317 C C . ARG A 1 295 ? 41.338 8.297 11.636 1.00 50.03 295 ARG A C 1
ATOM 2319 O O . ARG A 1 295 ? 41.608 7.887 10.511 1.00 50.03 295 ARG A O 1
ATOM 2326 N N . PHE A 1 296 ? 40.629 7.593 12.514 1.00 54.28 296 PHE A N 1
ATOM 2327 C CA . PHE A 1 296 ? 39.935 6.353 12.186 1.00 54.28 296 PHE A CA 1
ATOM 2328 C C . PHE A 1 296 ? 38.893 6.626 11.090 1.00 54.28 296 PHE A C 1
ATOM 2330 O O . PHE A 1 296 ? 37.778 7.060 11.367 1.00 54.28 296 PHE A O 1
ATOM 2337 N N . GLY A 1 297 ? 39.277 6.390 9.833 1.00 62.62 297 GLY A N 1
ATOM 2338 C CA . GLY A 1 297 ? 38.446 6.643 8.651 1.00 62.62 297 GLY A CA 1
ATOM 2339 C C . GLY A 1 297 ? 37.313 5.639 8.432 1.00 62.62 297 GLY A C 1
ATOM 2340 O O . GLY A 1 297 ? 36.517 5.818 7.513 1.00 62.62 297 GLY A O 1
ATOM 2341 N N . LYS A 1 298 ? 37.237 4.582 9.250 1.00 78.56 298 LYS A N 1
ATOM 2342 C CA . LYS A 1 298 ? 36.213 3.538 9.140 1.00 78.56 298 LYS A CA 1
ATOM 2343 C C . LYS A 1 298 ? 34.812 4.097 9.394 1.00 78.56 298 LYS A C 1
ATOM 2345 O O . LYS A 1 298 ? 34.603 4.891 10.311 1.00 78.56 298 LYS A O 1
ATOM 2350 N N . ILE A 1 299 ? 33.835 3.629 8.621 1.00 81.50 299 ILE A N 1
ATOM 2351 C CA . ILE A 1 299 ? 32.427 4.001 8.771 1.00 81.50 299 ILE A CA 1
ATOM 2352 C C . ILE A 1 299 ? 31.704 2.940 9.617 1.00 81.50 299 ILE A C 1
ATOM 2354 O O . ILE A 1 299 ? 31.509 1.820 9.137 1.00 81.50 299 ILE A O 1
ATOM 2358 N N . PRO A 1 300 ? 31.290 3.253 10.862 1.00 81.19 300 PRO A N 1
ATOM 2359 C CA . PRO A 1 300 ? 30.470 2.346 11.651 1.00 81.19 300 PRO A CA 1
ATOM 2360 C C . PRO A 1 300 ? 29.040 2.249 11.114 1.00 81.19 300 PRO A C 1
ATOM 2362 O O . PRO A 1 300 ? 28.370 3.253 10.860 1.00 81.19 300 PRO A O 1
ATOM 2365 N N . THR A 1 301 ? 28.554 1.016 11.036 1.00 78.94 301 THR A N 1
ATOM 2366 C CA . THR A 1 301 ? 27.148 0.644 10.841 1.00 78.94 301 THR A CA 1
ATOM 2367 C C . THR A 1 301 ? 26.708 -0.247 12.004 1.00 78.94 301 THR A C 1
ATOM 2369 O O . THR A 1 301 ? 27.540 -0.913 12.625 1.00 78.94 301 THR A O 1
ATOM 2372 N N . LYS A 1 302 ? 25.414 -0.241 12.350 1.00 66.88 302 LYS A N 1
ATOM 2373 C CA . LYS A 1 302 ? 24.871 -1.072 13.439 1.00 66.88 302 LYS A CA 1
ATOM 2374 C C . LYS A 1 302 ? 23.959 -2.146 12.855 1.00 66.88 302 LYS A C 1
ATOM 2376 O O . LYS A 1 302 ? 22.963 -1.814 12.220 1.00 66.88 302 LYS A O 1
ATOM 2381 N N . MET A 1 303 ? 24.267 -3.413 13.119 1.00 65.56 303 MET A N 1
ATOM 2382 C CA . MET A 1 303 ? 23.489 -4.557 12.641 1.00 65.56 303 MET A CA 1
ATOM 2383 C C . MET A 1 303 ? 23.475 -5.658 13.706 1.00 65.56 303 MET A C 1
ATOM 2385 O O . MET A 1 303 ? 24.534 -6.086 14.154 1.00 65.56 303 MET A O 1
ATOM 2389 N N . ASN A 1 304 ? 22.284 -6.108 14.118 1.00 52.34 304 ASN A N 1
ATOM 2390 C CA . ASN A 1 304 ? 22.078 -7.232 15.050 1.00 52.34 304 ASN A CA 1
ATOM 2391 C C . ASN A 1 304 ? 22.975 -7.160 16.309 1.00 52.34 304 ASN A C 1
ATOM 2393 O O . ASN A 1 304 ? 23.755 -8.067 16.593 1.00 52.34 304 ASN A O 1
ATOM 2397 N N . ASP A 1 305 ? 22.907 -6.016 17.001 1.00 62.47 305 ASP A N 1
ATOM 2398 C CA . ASP A 1 305 ? 23.709 -5.627 18.178 1.00 62.47 305 ASP A CA 1
ATOM 2399 C C . ASP A 1 305 ? 25.242 -5.668 18.037 1.00 62.47 305 ASP A C 1
ATOM 2401 O O . ASP A 1 305 ? 25.969 -5.464 19.009 1.00 62.47 305 ASP A O 1
ATOM 2405 N N . LYS A 1 306 ? 25.752 -5.790 16.809 1.00 64.38 306 LYS A N 1
ATOM 2406 C CA . LYS A 1 306 ? 27.169 -5.611 16.475 1.00 64.38 306 LYS A CA 1
ATOM 2407 C C . LYS A 1 306 ? 27.383 -4.279 15.752 1.00 64.38 306 LYS A C 1
ATOM 2409 O O . LYS A 1 306 ? 26.538 -3.823 14.979 1.00 64.38 306 LYS A O 1
ATOM 2414 N N . ILE A 1 307 ? 28.530 -3.651 16.010 1.00 75.62 307 ILE A N 1
ATOM 2415 C CA . ILE A 1 307 ? 29.018 -2.504 15.237 1.00 75.62 307 ILE A CA 1
ATOM 2416 C C . ILE A 1 307 ? 29.994 -3.048 14.196 1.00 75.62 307 ILE A C 1
ATOM 2418 O O . ILE A 1 307 ? 31.007 -3.644 14.558 1.00 75.62 307 ILE A O 1
ATOM 2422 N N . ILE A 1 308 ? 29.684 -2.850 12.917 1.00 76.50 308 ILE A N 1
ATOM 2423 C CA . ILE A 1 308 ? 30.532 -3.259 11.794 1.00 76.50 308 ILE A CA 1
ATOM 2424 C C . ILE A 1 308 ? 31.235 -2.011 11.262 1.00 76.50 308 ILE A C 1
ATOM 2426 O O . ILE A 1 308 ? 30.589 -0.996 10.999 1.00 76.50 308 ILE A O 1
ATOM 2430 N N . LEU A 1 309 ? 32.564 -2.073 11.153 1.00 80.00 309 LEU A N 1
ATOM 2431 C CA . LEU A 1 309 ? 33.420 -0.950 10.772 1.00 80.00 309 LEU A CA 1
ATOM 2432 C C . LEU A 1 309 ? 33.978 -1.161 9.358 1.00 80.00 309 LEU A C 1
ATOM 2434 O O . LEU A 1 309 ? 34.992 -1.841 9.197 1.00 80.00 309 LEU A O 1
ATOM 2438 N N . PHE A 1 310 ? 33.342 -0.556 8.356 1.00 82.62 310 PHE A N 1
ATOM 2439 C CA . PHE A 1 310 ? 33.772 -0.658 6.957 1.00 82.62 310 PHE A CA 1
ATOM 2440 C C . PHE A 1 310 ? 34.895 0.322 6.631 1.00 82.62 310 PHE A C 1
ATOM 2442 O O . PHE A 1 310 ? 34.868 1.468 7.088 1.00 82.62 310 PHE A O 1
ATOM 2449 N N . ASP A 1 311 ? 35.860 -0.095 5.813 1.00 83.94 311 ASP A N 1
ATOM 2450 C CA . ASP A 1 311 ? 36.839 0.831 5.242 1.00 83.94 311 ASP A CA 1
ATOM 2451 C C . ASP A 1 311 ? 36.214 1.596 4.060 1.00 83.94 311 ASP A C 1
ATOM 2453 O O . ASP A 1 311 ? 35.543 0.985 3.228 1.00 83.94 311 ASP A O 1
ATOM 2457 N N . PRO A 1 312 ? 36.431 2.920 3.915 1.00 84.69 312 PRO A N 1
ATOM 2458 C CA . PRO A 1 312 ? 35.840 3.702 2.826 1.00 84.69 312 PRO A CA 1
ATOM 2459 C C . PRO A 1 312 ? 35.994 3.105 1.412 1.00 84.69 312 PRO A C 1
ATOM 2461 O O . PRO A 1 312 ? 35.009 3.131 0.677 1.00 84.69 312 PRO A O 1
ATOM 2464 N N . PRO A 1 313 ? 37.138 2.510 1.006 1.00 84.81 313 PRO A N 1
ATOM 2465 C CA . PRO A 1 313 ? 37.267 1.879 -0.312 1.00 84.81 313 PRO A CA 1
ATOM 2466 C C . PRO A 1 313 ? 36.354 0.660 -0.529 1.00 84.81 313 PRO A C 1
ATOM 2468 O O . PRO A 1 313 ? 36.072 0.307 -1.674 1.00 84.81 313 PRO A O 1
ATOM 2471 N N . GLU A 1 314 ? 35.872 0.011 0.536 1.00 85.69 314 GLU A N 1
ATOM 2472 C CA . GLU A 1 314 ? 34.943 -1.121 0.441 1.00 85.69 314 GLU A CA 1
ATOM 2473 C C . GLU A 1 314 ? 33.548 -0.681 -0.002 1.00 85.69 314 GLU A C 1
ATOM 2475 O O . GLU A 1 314 ? 32.855 -1.454 -0.657 1.00 85.69 314 GLU A O 1
ATOM 2480 N N . ILE A 1 315 ? 33.165 0.570 0.263 1.00 89.75 315 ILE A N 1
ATOM 2481 C CA . ILE A 1 315 ? 31.853 1.114 -0.090 1.00 89.75 315 ILE A CA 1
ATOM 2482 C C . ILE A 1 315 ? 31.762 1.342 -1.605 1.00 89.75 315 ILE A C 1
ATOM 2484 O O . ILE A 1 315 ? 32.696 1.859 -2.226 1.00 89.75 315 ILE A O 1
ATOM 2488 N N . ASP A 1 316 ? 30.650 0.925 -2.210 1.00 88.44 316 ASP A N 1
ATOM 2489 C CA . ASP A 1 316 ? 30.349 1.134 -3.631 1.00 88.44 316 ASP A CA 1
ATOM 2490 C C . ASP A 1 316 ? 29.629 2.471 -3.827 1.00 88.44 316 ASP A C 1
ATOM 2492 O O . ASP A 1 316 ? 30.086 3.360 -4.550 1.00 88.44 316 ASP A O 1
ATOM 2496 N N . TYR A 1 317 ? 28.510 2.635 -3.123 1.00 92.81 317 TYR A N 1
ATOM 2497 C CA . TYR A 1 317 ? 27.727 3.862 -3.088 1.00 92.81 317 TYR A CA 1
ATOM 2498 C C . TYR A 1 317 ? 26.904 3.955 -1.800 1.00 92.81 317 TYR A C 1
ATOM 2500 O O . TYR A 1 317 ? 26.831 3.024 -0.999 1.00 92.81 317 TYR A O 1
ATOM 2508 N N . ILE A 1 318 ? 26.300 5.118 -1.592 1.00 92.38 318 ILE A N 1
ATOM 2509 C CA . ILE A 1 318 ? 25.412 5.425 -0.479 1.00 92.38 318 ILE A CA 1
ATOM 2510 C C . ILE A 1 318 ? 24.149 6.050 -1.055 1.00 92.38 318 ILE A C 1
ATOM 2512 O O . ILE A 1 318 ? 24.224 6.980 -1.859 1.00 92.38 318 ILE A O 1
ATOM 2516 N N . GLU A 1 319 ? 22.998 5.559 -0.617 1.00 92.44 319 GLU A N 1
ATOM 2517 C CA . GLU A 1 319 ? 21.676 6.107 -0.913 1.00 92.44 319 GLU A CA 1
ATOM 2518 C C . GLU A 1 319 ? 21.096 6.737 0.356 1.00 92.44 319 GLU A C 1
ATOM 2520 O O . GLU A 1 319 ? 21.163 6.141 1.427 1.00 92.44 319 GLU A O 1
ATOM 2525 N N . SER A 1 320 ? 20.478 7.915 0.261 1.00 88.69 320 SER A N 1
ATOM 2526 C CA . SER A 1 320 ? 19.571 8.387 1.308 1.00 88.69 320 SER A CA 1
ATOM 2527 C C . SER A 1 320 ? 18.126 8.151 0.902 1.00 88.69 320 SER A C 1
ATOM 2529 O O . SER A 1 320 ? 17.636 8.744 -0.065 1.00 88.69 320 SER A O 1
ATOM 2531 N N . SER A 1 321 ? 17.454 7.311 1.684 1.00 83.75 321 SER A N 1
ATOM 2532 C CA . SER A 1 321 ? 16.040 6.974 1.562 1.00 83.75 321 SER A CA 1
ATOM 2533 C C . SER A 1 321 ? 15.389 7.026 2.946 1.00 83.75 321 SER A C 1
ATOM 2535 O O . SER A 1 321 ? 16.042 6.769 3.954 1.00 83.75 321 SER A O 1
ATOM 2537 N N . GLU A 1 322 ? 14.124 7.442 3.005 1.00 76.69 322 GLU A N 1
ATOM 2538 C CA . GLU A 1 322 ? 13.322 7.566 4.241 1.00 76.69 322 GLU A CA 1
ATOM 2539 C C . GLU A 1 322 ? 13.977 8.364 5.400 1.00 76.69 322 GLU A C 1
ATOM 2541 O O . GLU A 1 322 ? 13.600 8.235 6.561 1.00 76.69 322 GLU A O 1
ATOM 2546 N N . GLY A 1 323 ? 14.941 9.244 5.095 1.00 74.56 323 GLY A N 1
ATOM 2547 C CA . GLY A 1 323 ? 15.675 10.046 6.087 1.00 74.56 323 GLY A CA 1
ATOM 2548 C C . GLY A 1 323 ? 16.875 9.339 6.731 1.00 74.56 323 GLY A C 1
ATOM 2549 O O . GLY A 1 323 ? 17.605 9.971 7.497 1.00 74.56 323 GLY A O 1
ATOM 2550 N N . GLN A 1 324 ? 17.117 8.075 6.381 1.00 84.00 324 GLN A N 1
ATOM 2551 C CA . GLN A 1 324 ? 18.307 7.308 6.739 1.00 84.00 324 GLN A CA 1
ATOM 2552 C C . GLN A 1 324 ? 19.304 7.284 5.565 1.00 84.00 324 GLN A C 1
ATOM 2554 O O . GLN A 1 324 ? 18.962 7.638 4.431 1.00 84.00 324 GLN A O 1
ATOM 2559 N N . SER A 1 325 ? 20.557 6.912 5.832 1.00 89.75 325 SER A N 1
ATOM 2560 C CA . SER A 1 325 ? 21.567 6.668 4.795 1.00 89.75 325 SER A CA 1
ATOM 2561 C C . SER A 1 325 ? 21.904 5.180 4.767 1.00 89.75 325 SER A C 1
ATOM 2563 O O . SER A 1 325 ? 22.321 4.630 5.784 1.00 89.75 325 SER A O 1
ATOM 2565 N N . ASN A 1 326 ? 21.758 4.548 3.611 1.00 89.94 326 ASN A N 1
ATOM 2566 C CA . ASN A 1 326 ? 22.057 3.144 3.369 1.00 89.94 326 ASN A CA 1
ATOM 2567 C C . ASN A 1 326 ? 23.369 3.039 2.592 1.00 89.94 326 ASN A C 1
ATOM 2569 O O . ASN A 1 326 ? 23.543 3.698 1.568 1.00 89.94 326 ASN A O 1
ATOM 2573 N N . ILE A 1 327 ? 24.294 2.229 3.095 1.00 90.00 327 ILE A N 1
ATOM 2574 C CA . ILE A 1 327 ? 25.617 1.992 2.520 1.00 90.00 327 ILE A CA 1
ATOM 2575 C C . ILE A 1 327 ? 25.566 0.682 1.739 1.00 90.00 327 ILE A C 1
ATOM 2577 O O . ILE A 1 327 ? 25.184 -0.343 2.299 1.00 90.00 327 ILE A O 1
ATOM 2581 N N . TYR A 1 328 ? 25.957 0.717 0.468 1.00 87.31 328 TYR A N 1
ATOM 2582 C CA . TYR A 1 328 ? 25.968 -0.444 -0.418 1.00 87.31 328 TYR A CA 1
ATOM 2583 C C . TYR A 1 328 ? 27.392 -0.973 -0.594 1.00 87.31 328 TYR A C 1
ATOM 2585 O O . TYR A 1 328 ? 28.315 -0.203 -0.887 1.00 87.31 328 TYR A O 1
ATOM 2593 N N . ILE A 1 329 ? 27.561 -2.281 -0.392 1.00 86.00 329 ILE A N 1
ATOM 2594 C CA . ILE A 1 329 ? 28.848 -2.986 -0.451 1.00 86.00 329 ILE A CA 1
ATOM 2595 C C . ILE A 1 329 ? 28.626 -4.350 -1.107 1.00 86.00 329 ILE A C 1
ATOM 2597 O O . ILE A 1 329 ? 27.983 -5.218 -0.530 1.00 86.00 329 ILE A O 1
ATOM 2601 N N . LYS A 1 330 ? 29.161 -4.555 -2.312 1.00 80.88 330 LYS A N 1
ATOM 2602 C CA . LYS A 1 330 ? 29.080 -5.796 -3.106 1.00 80.88 330 LYS A CA 1
ATOM 2603 C C . LYS A 1 330 ? 27.650 -6.324 -3.325 1.00 80.88 330 LYS A C 1
ATOM 2605 O O . LYS A 1 330 ? 27.464 -7.508 -3.589 1.00 80.88 330 LYS A O 1
ATOM 2610 N N . GLY A 1 331 ? 26.656 -5.436 -3.266 1.00 72.25 331 GLY A N 1
ATOM 2611 C CA . GLY A 1 331 ? 25.227 -5.754 -3.376 1.00 72.25 331 GLY A CA 1
ATOM 2612 C C . GLY A 1 331 ? 24.482 -5.861 -2.038 1.00 72.25 331 GLY A C 1
ATOM 2613 O O . GLY A 1 331 ? 23.256 -5.759 -2.040 1.00 72.25 331 GLY A O 1
ATOM 2614 N N . ASP A 1 332 ? 25.194 -5.984 -0.915 1.00 78.56 332 ASP A N 1
ATOM 2615 C CA . ASP A 1 332 ? 24.615 -5.934 0.430 1.00 78.56 332 ASP A CA 1
ATOM 2616 C C . ASP A 1 332 ? 24.343 -4.487 0.870 1.00 78.56 332 ASP A C 1
ATOM 2618 O O . ASP A 1 332 ? 24.991 -3.543 0.406 1.00 78.56 332 ASP A O 1
ATOM 2622 N N . VAL A 1 333 ? 23.374 -4.312 1.777 1.00 86.06 333 VAL A N 1
ATOM 2623 C CA . VAL A 1 333 ? 22.873 -2.998 2.215 1.00 86.06 333 VAL A CA 1
ATOM 2624 C C . VAL A 1 333 ? 22.973 -2.858 3.730 1.00 86.06 333 VAL A C 1
ATOM 2626 O O . VAL A 1 333 ? 22.380 -3.639 4.472 1.00 86.06 333 VAL A O 1
ATOM 2629 N N . TYR A 1 334 ? 23.666 -1.818 4.192 1.00 84.06 334 TYR A N 1
ATOM 2630 C CA . TYR A 1 334 ? 23.911 -1.568 5.611 1.00 84.06 334 TYR A CA 1
ATOM 2631 C C . TYR A 1 334 ? 23.379 -0.194 6.045 1.00 84.06 334 TYR A C 1
ATOM 2633 O O . TYR A 1 334 ? 23.807 0.829 5.501 1.00 84.06 334 TYR A O 1
ATOM 2641 N N . PRO A 1 335 ? 22.482 -0.119 7.045 1.00 85.00 335 PRO A N 1
ATOM 2642 C CA . PRO A 1 335 ? 22.005 1.156 7.566 1.00 85.00 335 PRO A CA 1
ATOM 2643 C C . PRO A 1 335 ? 23.120 1.899 8.317 1.00 85.00 335 PRO A C 1
ATOM 2645 O O . PRO A 1 335 ? 23.743 1.376 9.246 1.00 85.00 335 PRO A O 1
ATOM 2648 N N . SER A 1 336 ? 23.350 3.156 7.941 1.00 85.00 336 SER A N 1
ATOM 2649 C CA . SER A 1 336 ? 24.250 4.066 8.649 1.00 85.00 336 SER A CA 1
ATOM 2650 C C . SER A 1 336 ? 23.523 4.827 9.757 1.00 85.00 336 SER A C 1
ATOM 2652 O O . SER A 1 336 ? 22.327 5.119 9.663 1.00 85.00 336 SER A O 1
ATOM 2654 N N . ALA A 1 337 ? 24.278 5.197 10.793 1.00 82.00 337 ALA A N 1
ATOM 2655 C CA . ALA A 1 337 ? 23.845 6.145 11.817 1.00 82.00 337 ALA A CA 1
ATOM 2656 C C . ALA A 1 337 ? 24.042 7.616 11.392 1.00 82.00 337 ALA A C 1
ATOM 2658 O O . ALA A 1 337 ? 23.480 8.509 12.022 1.00 82.00 337 ALA A O 1
ATOM 2659 N N . PHE A 1 338 ? 24.833 7.872 10.344 1.00 85.81 338 PHE A N 1
ATOM 2660 C CA . PHE A 1 338 ? 25.145 9.220 9.865 1.00 85.81 338 PHE A CA 1
ATOM 2661 C C . PHE A 1 338 ? 24.196 9.670 8.755 1.00 85.81 338 PHE A C 1
ATOM 2663 O O . PHE A 1 338 ? 23.698 8.869 7.954 1.00 85.81 338 PHE A O 1
ATOM 2670 N N . LYS A 1 339 ? 23.984 10.982 8.660 1.00 89.31 339 LYS A N 1
ATOM 2671 C CA . LYS A 1 339 ? 23.236 11.586 7.549 1.00 89.31 339 LYS A CA 1
ATOM 2672 C C . LYS A 1 339 ? 24.101 11.671 6.295 1.00 89.31 339 LYS A C 1
ATOM 2674 O O . LYS A 1 339 ? 25.320 11.787 6.375 1.00 89.31 339 LYS A O 1
ATOM 2679 N N . ILE A 1 340 ? 23.465 11.710 5.125 1.00 91.44 340 ILE A N 1
ATOM 2680 C CA . ILE A 1 340 ? 24.170 11.775 3.837 1.00 91.44 340 ILE A CA 1
ATOM 2681 C C . ILE A 1 340 ? 25.156 12.953 3.741 1.00 91.44 340 ILE A C 1
ATOM 2683 O O . ILE A 1 340 ? 26.237 12.782 3.199 1.00 91.44 340 ILE A O 1
ATOM 2687 N N . ASN A 1 341 ? 24.853 14.116 4.326 1.00 90.81 341 ASN A N 1
ATOM 2688 C CA . ASN A 1 341 ? 25.784 15.254 4.344 1.00 90.81 341 ASN A CA 1
ATOM 2689 C C . ASN A 1 341 ? 27.048 14.965 5.189 1.00 90.81 341 ASN A C 1
ATOM 2691 O O . ASN A 1 341 ? 28.153 15.293 4.779 1.00 90.81 341 ASN A O 1
ATOM 2695 N N . GLU A 1 342 ? 26.897 14.304 6.341 1.00 89.38 342 GLU A N 1
ATOM 2696 C CA . GLU A 1 342 ? 28.019 13.919 7.215 1.00 89.38 342 GLU A CA 1
ATOM 2697 C C . GLU A 1 342 ? 28.884 12.830 6.556 1.00 89.38 342 GLU A C 1
ATOM 2699 O O . GLU A 1 342 ? 30.106 12.816 6.700 1.00 89.38 342 GLU A O 1
ATOM 2704 N N . LEU A 1 343 ? 28.250 11.920 5.808 1.00 89.88 343 LEU A N 1
ATOM 2705 C CA . LEU A 1 343 ? 28.932 10.899 5.012 1.00 89.88 343 LEU A CA 1
ATOM 2706 C C . LEU A 1 343 ? 29.675 11.516 3.822 1.00 89.88 343 LEU A C 1
ATOM 2708 O O . LEU A 1 343 ? 30.798 11.105 3.552 1.00 89.88 343 LEU A O 1
ATOM 2712 N N . GLU A 1 344 ? 29.107 12.524 3.153 1.00 92.19 344 GLU A N 1
ATOM 2713 C CA . GLU A 1 344 ? 29.782 13.278 2.087 1.00 92.19 344 GLU A CA 1
ATOM 2714 C C . GLU A 1 344 ? 31.085 13.902 2.597 1.00 92.19 344 GLU A C 1
ATOM 2716 O O . GLU A 1 344 ? 32.141 13.653 2.020 1.00 92.19 344 GLU A O 1
ATOM 2721 N N . GLU A 1 345 ? 31.043 14.641 3.708 1.00 90.00 345 GLU A N 1
ATOM 2722 C CA . GLU A 1 345 ? 32.233 15.280 4.288 1.00 90.00 345 GLU A CA 1
ATOM 2723 C C . GLU A 1 345 ? 33.310 14.266 4.700 1.00 90.00 345 GLU A C 1
ATOM 2725 O O . GLU A 1 345 ? 34.491 14.463 4.408 1.00 90.00 345 GLU A O 1
ATOM 2730 N N . ARG A 1 346 ? 32.910 13.158 5.339 1.00 88.06 346 ARG A N 1
ATOM 2731 C CA . ARG A 1 346 ? 33.833 12.104 5.795 1.00 88.06 346 ARG A CA 1
ATOM 2732 C C . ARG A 1 346 ? 34.452 11.302 4.657 1.00 88.06 346 ARG A C 1
ATOM 2734 O O . ARG A 1 346 ? 35.594 10.869 4.784 1.00 88.06 346 ARG A O 1
ATOM 2741 N N . LEU A 1 347 ? 33.711 11.078 3.573 1.00 89.56 347 LEU A N 1
ATOM 2742 C CA . LEU A 1 347 ? 34.125 10.194 2.481 1.00 89.56 347 LEU A CA 1
ATOM 2743 C C . LEU A 1 347 ? 34.782 10.931 1.310 1.00 89.56 347 LEU A C 1
ATOM 2745 O O . LEU A 1 347 ? 35.530 10.312 0.554 1.00 89.56 347 LEU A O 1
ATOM 2749 N N . ARG A 1 348 ? 34.580 12.248 1.177 1.00 86.62 348 ARG A N 1
ATOM 2750 C CA . ARG A 1 348 ? 35.221 13.080 0.144 1.00 86.62 348 ARG A CA 1
ATOM 2751 C C . ARG A 1 348 ? 36.750 12.893 0.035 1.00 86.62 348 ARG A C 1
ATOM 2753 O O . ARG A 1 348 ? 37.220 12.810 -1.099 1.00 86.62 348 ARG A O 1
ATOM 2760 N N . PRO A 1 349 ? 37.536 12.747 1.127 1.00 86.12 349 PRO A N 1
ATOM 2761 C CA . PRO A 1 349 ? 38.976 12.468 1.036 1.00 86.12 349 PRO A CA 1
ATOM 2762 C C . PRO A 1 349 ? 39.331 11.124 0.377 1.00 86.12 349 PRO A C 1
ATOM 2764 O O . PRO A 1 349 ? 40.453 10.953 -0.084 1.00 86.12 349 PRO A O 1
ATOM 2767 N N . TYR A 1 350 ? 38.387 10.180 0.316 1.00 85.81 350 TYR A N 1
ATOM 2768 C CA . TYR A 1 350 ? 38.571 8.824 -0.215 1.00 85.81 350 TYR A CA 1
ATOM 2769 C C . TYR A 1 350 ? 38.064 8.669 -1.664 1.00 85.81 350 TYR A C 1
ATOM 2771 O O . TYR A 1 350 ? 37.901 7.551 -2.151 1.00 85.81 350 TYR A O 1
ATOM 2779 N N . GLY A 1 351 ? 37.798 9.778 -2.366 1.00 85.38 351 GLY A N 1
ATOM 2780 C CA . GLY A 1 351 ? 37.332 9.764 -3.760 1.00 85.38 351 GLY A CA 1
ATOM 2781 C C . GLY A 1 351 ? 35.822 9.564 -3.928 1.00 85.38 351 GLY A C 1
ATOM 2782 O O . GLY A 1 351 ? 35.365 9.186 -5.009 1.00 85.38 351 GLY A O 1
ATOM 2783 N N . PHE A 1 352 ? 35.034 9.817 -2.880 1.00 92.44 352 PHE A N 1
ATOM 2784 C CA . PHE A 1 352 ? 33.575 9.798 -2.972 1.00 92.44 352 PHE A CA 1
ATOM 2785 C C . PHE A 1 352 ? 33.023 11.109 -3.525 1.00 92.44 352 PHE A C 1
ATOM 2787 O O . PHE A 1 352 ? 33.477 12.199 -3.173 1.00 92.44 352 PHE A O 1
ATOM 2794 N N . PHE A 1 353 ? 31.992 10.994 -4.359 1.00 92.19 353 PHE A N 1
ATOM 2795 C CA . PHE A 1 353 ? 31.370 12.116 -5.047 1.00 92.19 353 PHE A CA 1
ATOM 2796 C C . PHE A 1 353 ? 29.853 12.107 -4.883 1.00 92.19 353 PHE A C 1
ATOM 2798 O O . PHE A 1 353 ? 29.183 11.108 -5.158 1.00 92.19 353 PHE A O 1
ATOM 2805 N N . ARG A 1 354 ? 29.279 13.243 -4.476 1.00 93.44 354 ARG A N 1
ATOM 2806 C CA . ARG A 1 354 ? 27.827 13.417 -4.398 1.00 93.44 354 ARG A CA 1
ATOM 2807 C C . ARG A 1 354 ? 27.247 13.712 -5.777 1.00 93.44 354 ARG A C 1
ATOM 2809 O O . ARG A 1 354 ? 27.057 14.861 -6.161 1.00 93.44 354 ARG A O 1
ATOM 2816 N N . CYS A 1 355 ? 26.954 12.651 -6.517 1.00 87.94 355 CYS A N 1
ATOM 2817 C CA . CYS A 1 355 ? 26.375 12.688 -7.861 1.00 87.94 355 CYS A CA 1
ATOM 2818 C C . CYS A 1 355 ? 24.914 13.192 -7.891 1.00 87.94 355 CYS A C 1
ATOM 2820 O O . CYS A 1 355 ? 24.473 13.804 -8.873 1.00 87.94 355 CYS A O 1
ATOM 2822 N N . HIS A 1 356 ? 24.158 13.001 -6.807 1.00 90.00 356 HIS A N 1
ATOM 2823 C CA . HIS A 1 356 ? 22.751 13.395 -6.706 1.00 90.00 356 HIS A CA 1
ATOM 2824 C C . HIS A 1 356 ? 22.389 13.807 -5.270 1.00 90.00 356 HIS A C 1
ATOM 2826 O O . HIS A 1 356 ? 23.085 13.465 -4.317 1.00 90.00 356 HIS A O 1
ATOM 2832 N N . ARG A 1 357 ? 21.260 14.509 -5.076 1.00 86.50 357 ARG A N 1
ATOM 2833 C CA . ARG A 1 357 ? 20.804 14.940 -3.735 1.00 86.50 357 ARG A CA 1
ATOM 2834 C C . ARG A 1 357 ? 20.707 13.781 -2.728 1.00 86.50 357 ARG A C 1
ATOM 2836 O O . ARG A 1 357 ? 20.981 13.995 -1.549 1.00 86.50 357 ARG A O 1
ATOM 2843 N N . SER A 1 358 ? 20.376 12.587 -3.228 1.00 90.19 358 SER A N 1
ATOM 2844 C CA . SER A 1 358 ? 20.188 11.343 -2.471 1.00 90.19 358 SER A CA 1
ATOM 2845 C C . SER A 1 358 ? 21.280 10.291 -2.694 1.00 90.19 358 SER A C 1
ATOM 2847 O O . SER A 1 358 ? 21.144 9.216 -2.130 1.00 90.19 358 SER A O 1
ATOM 2849 N N . TYR A 1 359 ? 22.324 10.549 -3.496 1.00 91.75 359 TYR A N 1
ATOM 2850 C CA . TYR A 1 359 ? 23.374 9.550 -3.754 1.00 91.75 359 TYR A CA 1
ATOM 2851 C C . TYR A 1 359 ? 24.785 10.121 -3.632 1.00 91.75 359 TYR A C 1
ATOM 2853 O O . TYR A 1 359 ? 25.088 11.197 -4.157 1.00 91.75 359 TYR A O 1
ATOM 2861 N N . ILE A 1 360 ? 25.654 9.342 -2.991 1.00 93.69 360 ILE A N 1
ATOM 2862 C CA . ILE A 1 360 ? 27.109 9.504 -3.004 1.00 93.69 360 ILE A CA 1
ATOM 2863 C C . ILE A 1 360 ? 27.687 8.223 -3.598 1.00 93.69 360 ILE A C 1
ATOM 2865 O O . ILE A 1 360 ? 27.254 7.136 -3.238 1.00 93.69 360 ILE A O 1
ATOM 2869 N N . VAL A 1 361 ? 28.657 8.334 -4.496 1.00 93.81 361 VAL A N 1
ATOM 2870 C CA . VAL A 1 361 ? 29.257 7.190 -5.192 1.00 93.81 361 VAL A CA 1
ATOM 2871 C C . VAL A 1 361 ? 30.768 7.174 -4.995 1.00 93.81 361 VAL A C 1
ATOM 2873 O O . VAL A 1 361 ? 31.390 8.237 -4.945 1.00 93.81 361 VAL A O 1
ATOM 2876 N N . ASN A 1 362 ? 31.363 5.987 -4.898 1.00 92.69 362 ASN A N 1
ATOM 2877 C CA . ASN A 1 362 ? 32.808 5.819 -4.961 1.00 92.69 362 ASN A CA 1
ATOM 2878 C C . ASN A 1 362 ? 33.266 5.939 -6.423 1.00 92.69 362 ASN A C 1
ATOM 2880 O O . ASN A 1 362 ? 33.005 5.040 -7.223 1.00 92.69 362 ASN A O 1
ATOM 2884 N N . LEU A 1 363 ? 33.951 7.029 -6.794 1.00 89.19 363 LEU A N 1
ATOM 2885 C CA . LEU A 1 363 ? 34.380 7.226 -8.186 1.00 89.19 363 LEU A CA 1
ATOM 2886 C C . LEU A 1 363 ? 35.373 6.158 -8.663 1.00 89.19 363 LEU A C 1
ATOM 2888 O O . LEU A 1 363 ? 35.404 5.861 -9.851 1.00 89.19 363 LEU A O 1
ATOM 2892 N N . GLN A 1 364 ? 36.126 5.533 -7.752 1.00 88.19 364 GLN A N 1
ATOM 2893 C CA . GLN A 1 364 ? 37.083 4.469 -8.083 1.00 88.19 364 GLN A CA 1
ATOM 2894 C C . GLN A 1 364 ? 36.399 3.182 -8.573 1.00 88.19 364 GLN A C 1
ATOM 2896 O O . GLN A 1 364 ? 37.053 2.323 -9.153 1.00 88.19 364 GLN A O 1
ATOM 2901 N N . LYS A 1 365 ? 35.089 3.046 -8.330 1.00 88.25 365 LYS A N 1
ATOM 2902 C CA . LYS A 1 365 ? 34.268 1.897 -8.729 1.00 88.25 365 LYS A CA 1
ATOM 2903 C C . LYS A 1 365 ? 33.299 2.217 -9.864 1.00 88.25 365 LYS A C 1
ATOM 2905 O O . LYS A 1 365 ? 32.505 1.361 -10.242 1.00 88.25 365 LYS A O 1
ATOM 2910 N N . VAL A 1 366 ? 33.341 3.434 -10.408 1.00 88.81 366 VAL A N 1
ATOM 2911 C CA . VAL A 1 366 ? 32.567 3.810 -11.595 1.00 88.81 366 VAL A CA 1
ATOM 2912 C C . VAL A 1 366 ? 33.289 3.299 -12.834 1.00 88.81 366 VAL A C 1
ATOM 2914 O O . VAL A 1 366 ? 34.416 3.695 -13.115 1.00 88.81 366 VAL A O 1
ATOM 2917 N N . LYS A 1 367 ? 32.605 2.456 -13.603 1.00 87.44 367 LYS A N 1
ATOM 2918 C CA . LYS A 1 367 ? 33.104 1.887 -14.855 1.00 87.44 367 LYS A CA 1
ATOM 2919 C C . LYS A 1 367 ? 32.847 2.790 -16.055 1.00 87.44 367 LYS A C 1
ATOM 2921 O O . LYS A 1 367 ? 33.715 2.958 -16.905 1.00 87.44 367 LYS A O 1
ATOM 2926 N N . GLU A 1 368 ? 31.643 3.349 -16.142 1.00 87.06 368 GLU A N 1
ATOM 2927 C CA . GLU A 1 368 ? 31.216 4.163 -17.280 1.00 87.06 368 GLU A CA 1
ATOM 2928 C C . GLU A 1 368 ? 30.185 5.224 -16.874 1.00 87.06 368 GLU A C 1
ATOM 2930 O O . GLU A 1 368 ? 29.391 5.041 -15.946 1.00 87.06 368 GLU A O 1
ATOM 2935 N N . ILE A 1 369 ? 30.206 6.351 -17.591 1.00 85.56 369 ILE A N 1
ATOM 2936 C CA . ILE A 1 369 ? 29.233 7.439 -17.456 1.00 85.56 369 ILE A CA 1
ATOM 2937 C C . ILE A 1 369 ? 28.298 7.377 -18.661 1.00 85.56 369 ILE A C 1
ATOM 2939 O O . ILE A 1 369 ? 28.710 7.657 -19.787 1.00 85.56 369 ILE A O 1
ATOM 2943 N N . VAL A 1 370 ? 27.031 7.039 -18.433 1.00 80.25 370 VAL A N 1
ATOM 2944 C CA . VAL A 1 370 ? 26.035 6.897 -19.498 1.00 80.25 370 VAL A CA 1
ATOM 2945 C C . VAL A 1 370 ? 25.207 8.175 -19.613 1.00 80.25 370 VAL A C 1
ATOM 2947 O O . VAL A 1 370 ? 24.612 8.647 -18.641 1.00 80.25 370 VAL A O 1
ATOM 2950 N N . THR A 1 371 ? 25.153 8.739 -20.821 1.00 74.75 371 THR A N 1
ATOM 2951 C CA . THR A 1 371 ? 24.281 9.870 -21.165 1.00 74.75 371 THR A CA 1
ATOM 2952 C C . THR A 1 371 ? 22.996 9.342 -21.797 1.00 74.75 371 THR A C 1
ATOM 2954 O O . THR A 1 371 ? 23.008 8.917 -22.953 1.00 74.75 371 THR A O 1
ATOM 2957 N N . TRP A 1 372 ? 21.879 9.368 -21.074 1.00 57.44 372 TRP A N 1
ATOM 2958 C CA . TRP A 1 372 ? 20.614 8.849 -21.601 1.00 57.44 372 TRP A CA 1
ATOM 2959 C C . TRP A 1 372 ? 19.867 9.894 -22.435 1.00 57.44 372 TRP A C 1
ATOM 2961 O O . TRP A 1 372 ? 19.361 9.603 -23.516 1.00 57.44 372 TRP A O 1
ATOM 2971 N N . THR A 1 373 ? 19.829 11.138 -21.954 1.00 57.56 373 THR A N 1
ATOM 2972 C CA . THR A 1 373 ? 19.264 12.291 -22.673 1.00 57.56 373 THR A CA 1
ATOM 2973 C C . THR A 1 373 ? 20.225 13.479 -22.581 1.00 57.56 373 THR A C 1
ATOM 2975 O O . THR A 1 373 ? 21.236 13.414 -21.884 1.00 57.56 373 THR A O 1
ATOM 2978 N N . ARG A 1 374 ? 19.907 14.616 -23.221 1.00 58.16 374 ARG A N 1
ATOM 2979 C CA . ARG A 1 374 ? 20.719 15.850 -23.108 1.00 58.16 374 ARG A CA 1
ATOM 2980 C C . ARG A 1 374 ? 20.908 16.365 -21.668 1.00 58.16 374 ARG A C 1
ATOM 2982 O O . ARG A 1 374 ? 21.765 17.217 -21.467 1.00 58.16 374 ARG A O 1
ATOM 2989 N N . ASN A 1 375 ? 20.099 15.915 -20.702 1.00 59.44 375 ASN A N 1
ATOM 2990 C CA . ASN A 1 375 ? 20.127 16.387 -19.312 1.00 59.44 375 ASN A CA 1
ATOM 2991 C C . ASN A 1 375 ? 20.151 15.258 -18.258 1.00 59.44 375 ASN A C 1
ATOM 2993 O O . ASN A 1 375 ? 20.193 15.578 -17.070 1.00 59.44 375 ASN A O 1
ATOM 2997 N N . SER A 1 376 ? 20.100 13.982 -18.660 1.00 68.00 376 SER A N 1
ATOM 2998 C CA . SER A 1 376 ? 19.993 12.831 -17.750 1.00 68.00 376 SER A CA 1
ATOM 2999 C C . SER A 1 376 ? 21.209 11.916 -17.883 1.00 68.00 376 SER A C 1
ATOM 3001 O O . SER A 1 376 ? 21.538 11.463 -18.984 1.00 68.00 376 SER A O 1
ATOM 3003 N N . TYR A 1 377 ? 21.874 11.674 -16.753 1.00 82.12 377 TYR A N 1
ATOM 3004 C CA . TYR A 1 377 ? 23.163 10.998 -16.654 1.00 82.12 377 TYR A CA 1
ATOM 3005 C C . TYR A 1 377 ? 23.096 9.888 -15.599 1.00 82.12 377 TYR A C 1
ATOM 3007 O O . TYR A 1 377 ? 22.359 9.985 -14.613 1.00 82.12 377 TYR A O 1
ATOM 3015 N N . SER A 1 378 ? 23.872 8.825 -15.774 1.00 85.56 378 SER A N 1
ATOM 3016 C CA . SER A 1 378 ? 24.030 7.777 -14.760 1.00 85.56 378 SER A CA 1
ATOM 3017 C C . SER A 1 378 ? 25.456 7.251 -14.735 1.00 85.56 378 SER A C 1
ATOM 3019 O O . SER A 1 378 ? 26.166 7.308 -15.736 1.00 85.56 378 SER A O 1
ATOM 3021 N N . LEU A 1 379 ? 25.860 6.753 -13.574 1.00 87.12 379 LEU A N 1
ATOM 3022 C CA . LEU A 1 379 ? 27.160 6.153 -13.323 1.00 87.12 379 LEU A CA 1
ATOM 3023 C C . LEU A 1 379 ? 26.942 4.657 -13.123 1.00 87.12 379 LEU A C 1
ATOM 3025 O O . LEU A 1 379 ? 26.216 4.268 -12.210 1.00 87.12 379 LEU A O 1
ATOM 3029 N N . ILE A 1 380 ? 27.528 3.838 -13.991 1.00 86.31 380 ILE A N 1
ATOM 3030 C CA . ILE A 1 380 ? 27.457 2.379 -13.882 1.00 86.31 380 ILE A CA 1
ATOM 3031 C C . ILE A 1 380 ? 28.680 1.901 -13.108 1.00 86.31 380 ILE A C 1
ATOM 3033 O O . ILE A 1 380 ? 29.807 2.303 -13.411 1.00 86.31 380 ILE A O 1
ATOM 3037 N N . LEU A 1 381 ? 28.454 1.064 -12.103 1.00 86.31 381 LEU A N 1
ATOM 3038 C CA . LEU A 1 381 ? 29.497 0.545 -11.228 1.00 86.31 381 LEU A CA 1
ATOM 3039 C C . LEU A 1 381 ? 30.139 -0.739 -11.767 1.00 86.31 381 LEU A C 1
ATOM 3041 O O . LEU A 1 381 ? 29.548 -1.481 -12.552 1.00 86.31 381 LEU A O 1
ATOM 3045 N N . GLU A 1 382 ? 31.370 -0.999 -11.330 1.00 80.00 382 GLU A N 1
ATOM 3046 C CA . GLU A 1 382 ? 32.095 -2.248 -11.576 1.00 80.00 382 GLU A CA 1
ATOM 3047 C C . GLU A 1 382 ? 31.743 -3.325 -10.534 1.00 80.00 382 GLU A C 1
ATOM 3049 O O . GLU A 1 382 ? 32.594 -3.867 -9.833 1.00 80.00 382 GLU A O 1
ATOM 3054 N N . ASP A 1 383 ? 30.455 -3.643 -10.435 1.00 78.25 383 ASP A N 1
ATOM 3055 C CA . ASP A 1 383 ? 29.929 -4.759 -9.652 1.00 78.25 383 ASP A CA 1
ATOM 3056 C C . ASP A 1 383 ? 29.260 -5.809 -10.560 1.0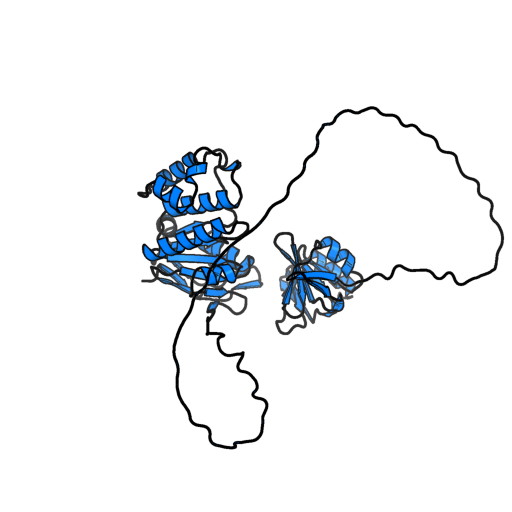0 78.25 383 ASP A C 1
ATOM 3058 O O . ASP A 1 383 ? 28.996 -5.585 -11.745 1.00 78.25 383 ASP A O 1
ATOM 3062 N N . GLN A 1 384 ? 28.974 -6.996 -10.014 1.00 66.75 384 GLN A N 1
ATOM 3063 C CA . GLN A 1 384 ? 28.335 -8.075 -10.786 1.00 66.75 384 GLN A CA 1
ATOM 3064 C C . GLN A 1 384 ? 26.908 -7.718 -11.242 1.00 66.75 384 GLN A C 1
ATOM 3066 O O . GLN A 1 384 ? 26.409 -8.293 -12.210 1.00 66.75 384 GLN A O 1
ATOM 3071 N N . ALA A 1 385 ? 26.255 -6.769 -10.564 1.00 66.19 385 ALA A N 1
ATOM 3072 C CA . ALA A 1 385 ? 24.909 -6.304 -10.882 1.00 66.19 385 ALA A CA 1
ATOM 3073 C C . ALA A 1 385 ? 24.867 -5.173 -11.930 1.00 66.19 385 ALA A C 1
ATOM 3075 O O . ALA A 1 385 ? 23.786 -4.895 -12.450 1.00 66.19 385 ALA A O 1
ATOM 3076 N N . LYS A 1 386 ? 26.006 -4.538 -12.253 1.00 76.25 386 LYS A N 1
ATOM 3077 C CA . LYS A 1 386 ? 26.093 -3.276 -13.013 1.00 76.25 386 LYS A CA 1
ATOM 3078 C C . LYS A 1 386 ? 25.194 -2.183 -12.425 1.00 76.25 386 LYS A C 1
ATOM 3080 O O . LYS A 1 386 ? 24.393 -1.564 -13.130 1.00 76.25 386 LYS A O 1
ATOM 3085 N N . SER A 1 387 ? 25.303 -1.970 -11.116 1.00 76.75 387 SER A N 1
ATOM 3086 C CA . SER A 1 387 ? 24.508 -1.001 -10.364 1.00 76.75 387 SER A CA 1
ATOM 3087 C C . SER A 1 387 ? 24.600 0.396 -10.984 1.00 76.75 387 SER A C 1
ATOM 3089 O O . SER A 1 387 ? 25.687 0.909 -11.244 1.00 76.75 387 SER A O 1
ATOM 3091 N N . SER A 1 388 ? 23.442 1.017 -11.219 1.00 82.88 388 SER A N 1
ATOM 3092 C CA . SER A 1 388 ? 23.317 2.314 -11.892 1.00 82.88 388 SER A CA 1
ATOM 3093 C C . SER A 1 388 ? 22.941 3.411 -10.899 1.00 82.88 388 SER A C 1
ATOM 3095 O O . SER A 1 388 ? 21.799 3.476 -10.444 1.00 82.88 388 SER A O 1
ATOM 3097 N N . VAL A 1 389 ? 23.875 4.319 -10.615 1.00 85.88 389 VAL A N 1
ATOM 3098 C CA . VAL A 1 389 ? 23.678 5.451 -9.700 1.00 85.88 389 VAL A CA 1
ATOM 3099 C C . VAL A 1 389 ? 23.297 6.720 -10.488 1.00 85.88 389 VAL A C 1
ATOM 3101 O O . VAL A 1 389 ? 24.023 7.104 -11.411 1.00 85.88 389 VAL A O 1
ATOM 3104 N N . PRO A 1 390 ? 22.186 7.411 -10.162 1.00 84.75 390 PRO A N 1
ATOM 3105 C CA . PRO A 1 390 ? 21.787 8.644 -10.845 1.00 84.75 390 PRO A CA 1
ATOM 3106 C C . PRO A 1 390 ? 22.795 9.790 -10.691 1.00 84.75 390 PRO A C 1
ATOM 3108 O O . PRO A 1 390 ? 23.261 10.078 -9.589 1.00 84.75 390 PRO A O 1
ATOM 3111 N N . LEU A 1 391 ? 23.052 10.521 -11.780 1.00 85.94 391 LEU A N 1
ATOM 3112 C CA . LEU A 1 391 ? 23.905 11.709 -11.796 1.00 85.94 391 LEU A CA 1
ATOM 3113 C C . LEU A 1 391 ? 23.111 12.932 -12.270 1.00 85.94 391 LEU A C 1
ATOM 3115 O O . LEU A 1 391 ? 22.551 12.969 -13.364 1.00 85.94 391 LEU A O 1
ATOM 3119 N N . SER A 1 392 ? 23.056 13.962 -11.426 1.00 83.38 392 SER A N 1
ATOM 3120 C CA . SER A 1 392 ? 22.359 15.210 -11.749 1.00 83.38 392 SER A CA 1
ATOM 3121 C C . SER A 1 392 ? 23.149 16.067 -12.744 1.00 83.38 392 SER A C 1
ATOM 3123 O O . SER A 1 392 ? 24.377 16.091 -12.714 1.00 83.38 392 SER A O 1
ATOM 3125 N N . LYS A 1 393 ? 22.454 16.837 -13.592 1.00 80.94 393 LYS A N 1
ATOM 3126 C CA . LYS A 1 393 ? 23.079 17.711 -14.604 1.00 80.94 393 LYS A CA 1
ATOM 3127 C C . LYS A 1 393 ? 24.151 18.651 -14.036 1.00 80.94 393 LYS A C 1
ATOM 3129 O O . LYS A 1 393 ? 25.212 18.787 -14.635 1.00 80.94 393 LYS A O 1
ATOM 3134 N N . THR A 1 394 ? 23.892 19.283 -12.890 1.00 84.19 394 THR A N 1
ATOM 3135 C CA . THR A 1 394 ? 24.861 20.177 -12.230 1.00 84.19 394 THR A CA 1
ATOM 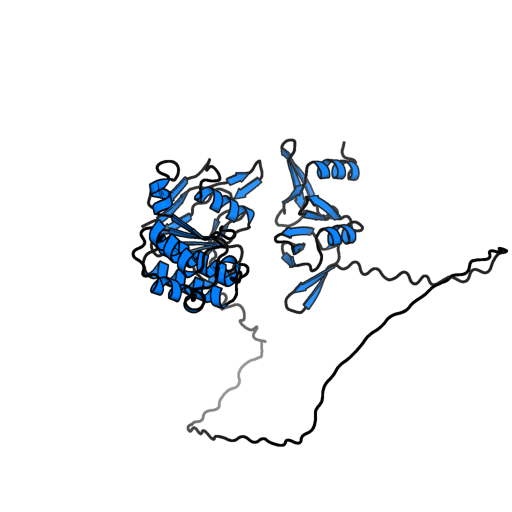3136 C C . THR A 1 394 ? 26.114 19.413 -11.807 1.00 84.19 394 THR A C 1
ATOM 3138 O O . THR A 1 394 ? 27.227 19.860 -12.064 1.00 84.19 394 THR A O 1
ATOM 3141 N N . LYS A 1 395 ? 25.938 18.215 -11.237 1.00 87.44 395 LYS A N 1
ATOM 3142 C CA . LYS A 1 395 ? 27.045 17.350 -10.821 1.00 87.44 395 LYS A CA 1
ATOM 3143 C C . LYS A 1 395 ? 27.769 16.686 -11.991 1.00 87.44 395 LYS A C 1
ATOM 3145 O O . LYS A 1 395 ? 28.944 16.388 -11.852 1.00 87.44 395 LYS A O 1
ATOM 3150 N N . MET A 1 396 ? 27.138 16.516 -13.153 1.00 85.06 396 MET A N 1
ATOM 3151 C CA . MET A 1 396 ? 27.837 16.090 -14.372 1.00 85.06 396 MET A CA 1
ATOM 3152 C C . MET A 1 396 ? 28.854 17.138 -14.843 1.00 85.06 396 MET A C 1
ATOM 3154 O O . MET A 1 396 ? 29.932 16.766 -15.293 1.00 85.06 396 MET A O 1
ATOM 3158 N N . ALA A 1 397 ? 28.539 18.435 -14.739 1.00 84.25 397 ALA A N 1
ATOM 3159 C CA . ALA A 1 397 ? 29.486 19.494 -15.093 1.00 84.25 397 ALA A CA 1
ATOM 3160 C C . ALA A 1 397 ? 30.706 19.492 -14.152 1.00 84.25 397 ALA A C 1
ATOM 3162 O O . ALA A 1 397 ? 31.838 19.447 -14.623 1.00 84.25 397 ALA A O 1
ATOM 3163 N N . GLU A 1 398 ? 30.460 19.425 -12.840 1.00 88.19 398 GLU A N 1
ATOM 3164 C CA . GLU A 1 398 ? 31.493 19.295 -11.800 1.00 88.19 398 GLU A CA 1
ATOM 3165 C C . GLU A 1 398 ? 32.351 18.028 -11.999 1.00 88.19 398 GLU A C 1
ATOM 3167 O O . GLU A 1 398 ? 33.577 18.087 -11.959 1.00 88.19 398 GLU A O 1
ATOM 3172 N N . LEU A 1 399 ? 31.725 16.886 -12.308 1.00 87.94 399 LEU A N 1
ATOM 3173 C CA . LEU A 1 399 ? 32.428 15.626 -12.559 1.00 87.94 399 LEU A CA 1
ATOM 3174 C C . LEU A 1 399 ? 33.266 15.660 -13.848 1.00 87.94 399 LEU A C 1
ATOM 3176 O O . LEU A 1 399 ? 34.370 15.123 -13.868 1.00 87.94 399 LEU A O 1
ATOM 3180 N N . LYS A 1 400 ? 32.777 16.303 -14.918 1.00 85.44 400 LYS A N 1
ATOM 3181 C CA . LYS A 1 400 ? 33.555 16.513 -16.150 1.00 85.44 400 LYS A CA 1
ATOM 3182 C C . LYS A 1 400 ? 34.824 17.316 -15.887 1.00 85.44 400 LYS A C 1
ATOM 3184 O O . LYS A 1 400 ? 35.884 16.936 -16.376 1.00 85.44 400 LYS A O 1
ATOM 3189 N N . GLU A 1 401 ? 34.708 18.392 -15.113 1.00 86.44 401 GLU A N 1
ATOM 3190 C CA . GLU A 1 401 ? 35.835 19.239 -14.719 1.00 86.44 401 GLU A CA 1
ATOM 3191 C C . GLU A 1 401 ? 36.854 18.445 -13.886 1.00 86.44 401 GLU A C 1
ATOM 3193 O O . GLU A 1 401 ? 38.035 18.425 -14.228 1.00 86.44 401 GLU A O 1
ATOM 3198 N N . MET A 1 402 ? 36.391 17.686 -12.884 1.00 84.38 402 MET A N 1
ATOM 3199 C CA . MET A 1 402 ? 37.239 16.799 -12.072 1.00 84.38 402 MET A CA 1
ATOM 3200 C C . MET A 1 402 ? 37.959 15.709 -12.884 1.00 84.38 402 MET A C 1
ATOM 3202 O O . MET A 1 402 ? 39.081 15.342 -12.544 1.00 84.38 402 MET A O 1
ATOM 3206 N N . LEU A 1 403 ? 37.330 15.179 -13.938 1.00 81.50 403 LEU A N 1
ATOM 3207 C CA . LEU A 1 403 ? 37.890 14.124 -14.793 1.00 81.50 403 LEU A CA 1
ATOM 3208 C C . LEU A 1 403 ? 38.645 14.660 -16.027 1.00 81.50 403 LEU A C 1
ATOM 3210 O O . LEU A 1 403 ? 39.118 13.868 -16.841 1.00 81.50 403 LEU A O 1
ATOM 3214 N N . GLY A 1 404 ? 38.747 15.982 -16.209 1.00 80.19 404 GLY A N 1
ATOM 3215 C CA . GLY A 1 404 ? 39.399 16.595 -17.376 1.00 80.19 404 GLY A CA 1
ATOM 3216 C C . GLY A 1 404 ? 38.681 16.355 -18.716 1.00 80.19 404 GLY A C 1
ATOM 3217 O O . GLY A 1 404 ? 39.286 16.497 -19.782 1.00 80.19 404 GLY A O 1
ATOM 3218 N N . LEU A 1 405 ? 37.397 15.986 -18.684 1.00 74.25 405 LEU A N 1
ATOM 3219 C CA . LEU A 1 405 ? 36.592 15.648 -19.859 1.00 74.25 405 LEU A CA 1
ATOM 3220 C C . LEU A 1 405 ? 35.951 16.909 -20.460 1.00 74.25 405 LEU A C 1
ATOM 3222 O O . LEU A 1 405 ? 35.009 17.463 -19.889 1.00 74.25 405 LEU A O 1
ATOM 3226 N N . LYS A 1 406 ? 36.436 17.332 -21.634 1.00 57.06 406 LYS A N 1
ATOM 3227 C CA . LYS A 1 406 ? 35.890 18.477 -22.391 1.00 57.06 406 LYS A CA 1
ATOM 3228 C C . LYS A 1 406 ? 34.425 18.270 -22.825 1.00 57.06 406 LYS A C 1
ATOM 3230 O O . LYS A 1 406 ? 33.966 17.112 -22.969 1.00 57.06 406 LYS A O 1
#

Foldseek 3Di:
DWFKWWFQFWDDDQHDTLFGGDIDTWFWLAEAEEAEDPSNLVQVVCCLVVVDDGPDTAIDGVNDGCVPPVVVSPLAEDELAPDDDDPQQDFLQRRLVVLLVVLVAPDDSVVLCVLLVCPVRRGPGNVPDDPLSVLSSSLSSVVSSLHLEYEYEASPPPHDPVSLVSVLSSLNVCSVVGHIYYYYYNDPVSRVSRDQNYWYTDHVGIDTDDPDDPPPDPDDDDDDDDDDDDDDDDDDDDDDDDDDDDDDDDDDDDDDDDDDDDDDDDDDDDDDDDDDDDDDDDDDDDPPPPPPPPPLLWFWFADPNDTDTHHLVQFFKWFDDPQWIWTAGLRDITTGPDGPVVVCVSNVVVQWDCQDPGMIGRPVFFDDWDDSDPFWIWTFGNHPVRDIHTGGNVSVVVVCVVVVND

Mean predicted aligned error: 19.05 Å

Nearest PDB structures (foldseek):
  8cea-assembly1_a  TM=8.427E-01  e=2.690E-13  Escherichia coli K-12
  8k1o-assembly1_B  TM=8.681E-01  e=1.386E-12  Mycobacterium tuberculosis H37Rv
  4hzi-assembly1_B  TM=7.862E-01  e=4.228E-13  Leptospira interrogans serovar Copenhageni str. Fiocruz L1-130
  7o17-assembly1_C  TM=8.465E-01  e=4.808E-12  Stutzerimonas stutzeri
  8k1n-assembly1_D  TM=8.477E-01  e=1.140E-10  Mycobacterium tuberculosis H37Rv

InterPro domains:
  IPR003439 ABC transporter-like, ATP-binding domain [PF00005] (43-155)
  IPR003439 ABC transporter-like, ATP-binding domain [PS50893] (4-228)
  IPR007492 LytTR DNA-binding domain [PF04397] (305-403)
  IPR007492 LytTR DNA-binding domain [PS50930] (299-405)
  IPR007492 LytTR DNA-binding domain [SM00850] (305-404)
  IPR027417 P-loop containing nucleoside triphosphate hydrolase [G3DSA:3.40.50.300] (1-219)
  IPR027417 P-loop containing nucleoside triphosphate hydrolase [SSF52540] (3-210)
  IPR050763 ABC transporter ATP-binding component [PTHR42711] (41-208)

Sequence (406 aa):
MTVLSIKDLEKYTENMIVFPAFSLEISRHDVVALYSSMNVRHTLLHMLLGKIAIYSGEIHINQQQLSKNKARYFAQIGFSLLDDGMYERLTVKENLVFFKKLYDSPLPLEKVMRTVQLEMKTKIRVSKLSVSEKKRVQYARLLFQNPALHVYEEPDQNVDNETKMVFQKIVRSLSASGKSILVLTGNMETALSLTNRVYRLDHKGLHAFDIADDQDSDADKPENSAPEEEQGVLTQGRVEQEVSAASKKPAEVTSTETTHPAGPIAAEPDEAAVAAETAKDEDDAEPEVTSQPVRFGKIPTKMNDKIILFDPPEIDYIESSEGQSNIYIKGDVYPSAFKINELEERLRPYGFFRCHRSYIVNLQKVKEIVTWTRNSYSLILEDQAKSSVPLSKTKMAELKEMLGLK